Protein AF-A0A258M013-F1 (afdb_monomer_lite)

Secondary structure (DSSP, 8-state):
----TTS-S--------PPP-------PPPP-PPPHHHHHHHHHHHHHHHHHHHHH-TT-HHHHH-TTS--TTS-EEEEESS--TTHHHHHTTSTTEEEEEEEEPPPSSSSS-EEEEEEE-HHHHHHHHHHHHHHHTTPPPPTT-HHHHHHHHHEEEEEE--HHHHS-HHHHHHHHHHTTT--TT-EEEEEEEE---SSHHHHHHHHHHHHHHHHHTT-EEEEEEEEGGGTEEEEEEEEEHHHHHHHHTT-TTSGGG-TTEEEEEEPP-B-PPP-EEEEEPP----PPPPBS--SEEEEEEPP-TTSTTTTTTEEE--TT--GGGS-GGG--HHHHHHHHHHH--TTS--PPPSB-EEEEEEE-GGGPPPTTS-HHHHHHHHHIIIIISSS-SSTT--EEEE---BTT-B-SSS--HHHHHHHHHHHHHT-EEEEE--B----EEETT-SSHHHHHHS-HHHHHHHHHHHHHHTGGGSBPBTTTT-SSSEEEEEES-----HHHHTT-TT-B-S-TT---B-TTB-B---GGG--SSSEEEE-----EEEEE-SSSEEEEEPPPBTTBSEEEEE--BTTTBSSEEEEE-SHHHHHHHHHHHHHHHHHHHHHHHTHHHHTS-HHHHHHHHHHHHHTT----HHHHHHHHHHH---STT-HHHHHHHHHHHH-

Radius of gyration: 27.25 Å; chains: 1; bounding box: 70×63×84 Å

Sequence (671 aa):
MPSDPTKPLLRLRPGAPQPRVLGRQARPPRSEAYSSDVQESRFGPTFSRLAEVLARDPAGLELRADPAGLAPERLLVFEVRGSIAPFVKAINKVRGLELVDEEELPEDEDKSPVAYLLVPDVRALRHIESLWRNWRAGREMPDGFTPWRDVFACLRALRPWGPEDRVQPADGDTLSEEIFGKSDDDVIPLEIELIFRPQTASGVTSEAILSQAIEAEGGRVISRARLDDIAYHAVLARLPVRAVREITARSQASIAGLEPVMYIRPQSRVSLLDLVDNQPLETPSQGRDVGADPIVAVLDGVPMAGHPLLQRHLIIEDLFGLEANALVSQRLHGTAMTSLIVHGDRNRPEPALPRRVHCIPVLGSGDGFPPDRLIVDLIYQAVFQMRGNAEPSAPHVIIVNISLGNRRRQFHGQLSPWARLLDRLAYRFGILFIVSAGNVLDEFSMHAFSTSVQFEEANPTQRARGTINALAGVFGDRRLLSPAETVNGLTIGARNWDWVSTRDRHFAHSNVDPFPALDTANPSSALGPGFADSVKPDFLMPGGREHLRVVGSGDSITVTPGRPGRGMGLRVAAPPAGQGLENAEAFTNGTSAATAIASRTAHRIHDALEGEYGEDFLRLPNVSRAVLIKALLVHPARWPEDTAALVRELLGPTGRGQASRQKDNIRRFLG

Structure (mmCIF, N/CA/C/O backbone):
data_AF-A0A258M013-F1
#
_entry.id   AF-A0A258M013-F1
#
loop_
_atom_site.group_PDB
_atom_site.id
_atom_site.type_symbol
_atom_site.label_atom_id
_atom_site.label_alt_id
_atom_site.label_comp_id
_atom_site.label_asym_id
_atom_site.label_entity_id
_atom_site.label_seq_id
_atom_site.pdbx_PDB_ins_code
_atom_site.Cartn_x
_atom_site.Cartn_y
_atom_site.Cartn_z
_atom_site.occupancy
_atom_site.B_iso_or_equiv
_atom_site.auth_seq_id
_atom_site.auth_comp_id
_atom_site.auth_asym_id
_atom_site.auth_atom_id
_atom_site.pdbx_PDB_model_num
ATOM 1 N N . MET A 1 1 ? 36.083 -2.566 -11.179 1.00 33.12 1 MET A N 1
ATOM 2 C CA . MET A 1 1 ? 36.822 -3.848 -11.199 1.00 33.12 1 MET A CA 1
ATOM 3 C C . MET A 1 1 ? 36.123 -4.762 -12.196 1.00 33.12 1 MET A C 1
ATOM 5 O O . MET A 1 1 ? 34.923 -4.942 -12.029 1.00 33.12 1 MET A O 1
ATOM 9 N N . PRO A 1 2 ? 36.797 -5.276 -13.235 1.00 30.69 2 PRO A N 1
ATOM 10 C CA . PRO A 1 2 ? 36.212 -6.263 -14.141 1.00 30.69 2 PRO A CA 1
ATOM 11 C C . PRO A 1 2 ? 36.054 -7.596 -13.393 1.00 30.69 2 PRO A C 1
ATOM 13 O O . PRO A 1 2 ? 37.000 -8.051 -12.750 1.00 30.69 2 PRO A O 1
ATOM 16 N N . SER A 1 3 ? 34.862 -8.192 -13.422 1.00 39.16 3 SER A N 1
ATOM 17 C CA . SER A 1 3 ? 34.589 -9.494 -12.806 1.00 39.16 3 SER A CA 1
ATOM 18 C C . SER A 1 3 ? 35.223 -10.614 -13.632 1.00 39.16 3 SER A C 1
ATOM 20 O O . SER A 1 3 ? 34.943 -10.735 -14.822 1.00 39.16 3 SER A O 1
ATOM 22 N N . ASP A 1 4 ? 36.066 -11.425 -12.998 1.00 47.50 4 ASP A N 1
ATOM 23 C CA . ASP A 1 4 ? 36.633 -12.650 -13.566 1.00 47.50 4 ASP A CA 1
ATOM 24 C C . ASP A 1 4 ? 35.511 -13.695 -13.757 1.00 47.50 4 ASP A C 1
ATOM 26 O O . ASP A 1 4 ? 34.953 -14.150 -12.755 1.00 47.50 4 ASP A O 1
ATOM 30 N N . PRO A 1 5 ? 35.164 -14.074 -15.003 1.00 45.50 5 PRO A N 1
ATOM 31 C CA . PRO A 1 5 ? 34.028 -14.947 -15.310 1.00 45.50 5 PRO A CA 1
ATOM 32 C C . PRO A 1 5 ? 34.237 -16.409 -14.886 1.00 45.50 5 PRO A C 1
ATOM 34 O O . PRO A 1 5 ? 33.334 -17.219 -15.042 1.00 45.50 5 PRO A O 1
ATOM 37 N N . THR A 1 6 ? 35.410 -16.764 -14.351 1.00 44.12 6 THR A N 1
ATOM 38 C CA . THR A 1 6 ? 35.720 -18.126 -13.883 1.00 44.12 6 THR A CA 1
ATOM 39 C C . THR A 1 6 ? 35.520 -18.320 -12.377 1.00 44.12 6 THR A C 1
ATOM 41 O O . THR A 1 6 ? 35.833 -19.382 -11.835 1.00 44.12 6 THR A O 1
ATOM 44 N N . LYS A 1 7 ? 35.028 -17.297 -11.662 1.00 38.34 7 LYS A N 1
ATOM 45 C CA . LYS A 1 7 ? 34.833 -17.331 -10.205 1.00 38.34 7 LYS A CA 1
ATOM 46 C C . LYS A 1 7 ? 33.355 -17.151 -9.841 1.00 38.34 7 LYS A C 1
ATOM 48 O O . LYS A 1 7 ? 32.716 -16.262 -10.397 1.00 38.34 7 LYS A O 1
ATOM 53 N N . PRO A 1 8 ? 32.829 -17.916 -8.863 1.00 45.53 8 PRO A N 1
ATOM 54 C CA . PRO A 1 8 ? 31.445 -17.772 -8.422 1.00 45.53 8 PRO A CA 1
ATOM 55 C C . PRO A 1 8 ? 31.182 -16.350 -7.910 1.00 45.53 8 PRO A C 1
ATOM 57 O O . PRO A 1 8 ? 32.000 -15.786 -7.174 1.00 45.53 8 PRO A O 1
ATOM 60 N N . LEU A 1 9 ? 30.021 -15.799 -8.286 1.00 49.31 9 LEU A N 1
ATOM 61 C CA . LEU A 1 9 ? 29.561 -14.436 -7.968 1.00 49.31 9 LEU A CA 1
ATOM 62 C C . LEU A 1 9 ? 29.545 -14.128 -6.458 1.00 49.31 9 LEU A C 1
ATOM 64 O O . LEU A 1 9 ? 29.656 -12.969 -6.063 1.00 49.31 9 LEU A O 1
ATOM 68 N N . LEU A 1 10 ? 29.482 -15.159 -5.611 1.00 40.44 10 LEU A N 1
ATOM 69 C CA . LEU A 1 10 ? 29.675 -15.066 -4.168 1.00 40.44 10 LEU A CA 1
ATOM 70 C C . LEU A 1 10 ? 30.707 -16.100 -3.698 1.00 40.44 10 LEU A C 1
ATOM 72 O O . LEU A 1 10 ? 30.473 -17.306 -3.749 1.00 40.44 10 LEU A O 1
ATOM 76 N N . ARG A 1 11 ? 31.821 -15.640 -3.118 1.00 39.53 11 ARG A N 1
ATOM 77 C CA . ARG A 1 11 ? 32.616 -16.478 -2.208 1.00 39.53 11 ARG A CA 1
ATOM 78 C C . ARG A 1 11 ? 31.977 -16.433 -0.825 1.00 39.53 11 ARG A C 1
ATOM 80 O O . ARG A 1 11 ? 32.434 -15.694 0.043 1.00 39.53 11 ARG A O 1
ATOM 87 N N . LEU A 1 12 ? 30.957 -17.255 -0.596 1.00 39.62 12 LEU A N 1
ATOM 88 C CA . LEU A 1 12 ? 30.569 -17.616 0.766 1.00 39.62 12 LEU A CA 1
ATOM 89 C C . LEU A 1 12 ? 31.660 -18.538 1.323 1.00 39.62 12 LEU A C 1
ATOM 91 O O . LEU A 1 12 ? 31.536 -19.754 1.283 1.00 39.62 12 LEU A O 1
ATOM 95 N N . ARG A 1 13 ? 32.772 -17.976 1.813 1.00 41.69 13 ARG A N 1
ATOM 96 C CA . ARG A 1 13 ? 33.535 -18.667 2.857 1.00 41.69 13 ARG A CA 1
ATOM 97 C C . ARG A 1 13 ? 32.701 -18.469 4.116 1.00 41.69 13 ARG A C 1
ATOM 99 O O . ARG A 1 13 ? 32.661 -17.330 4.585 1.00 41.69 13 ARG A O 1
ATOM 106 N N . PRO A 1 14 ? 31.995 -19.489 4.633 1.00 42.41 14 PRO A N 1
ATOM 107 C CA . PRO A 1 14 ? 31.310 -19.335 5.901 1.00 42.41 14 PRO A CA 1
ATOM 108 C C . PRO A 1 14 ? 32.404 -19.013 6.915 1.00 42.41 14 PRO A C 1
ATOM 110 O O . PRO A 1 14 ? 33.284 -19.835 7.173 1.00 42.41 14 PRO A O 1
ATOM 113 N N . GLY A 1 15 ? 32.423 -17.781 7.424 1.00 48.88 15 GLY A N 1
ATOM 114 C CA . GLY A 1 15 ? 33.203 -17.494 8.617 1.00 48.88 15 GLY A CA 1
ATOM 115 C C . GLY A 1 15 ? 32.719 -18.434 9.717 1.00 48.88 15 GLY A C 1
ATOM 116 O O . GLY A 1 15 ? 31.538 -18.791 9.741 1.00 48.88 15 GLY A O 1
ATOM 117 N N . ALA A 1 16 ? 33.615 -18.852 10.613 1.00 47.22 16 ALA A N 1
ATOM 118 C CA . ALA A 1 16 ? 33.188 -19.545 11.822 1.00 47.22 16 ALA A CA 1
ATOM 119 C C . ALA A 1 16 ? 32.037 -18.740 12.458 1.00 47.22 16 ALA A C 1
ATOM 121 O O . ALA A 1 16 ? 32.150 -17.509 12.504 1.00 47.22 16 ALA A O 1
ATOM 122 N N . PRO A 1 17 ? 30.931 -19.384 12.873 1.00 48.16 17 PRO A N 1
ATOM 123 C CA . PRO A 1 17 ? 29.766 -18.690 13.403 1.00 48.16 17 PRO A CA 1
ATOM 124 C C . PRO A 1 17 ? 30.210 -17.782 14.547 1.00 48.16 17 PRO A C 1
ATOM 126 O O . PRO A 1 17 ? 30.558 -18.245 15.632 1.00 48.16 17 PRO A O 1
ATOM 129 N N . GLN A 1 18 ? 30.256 -16.477 14.284 1.00 48.66 18 GLN A N 1
ATOM 130 C CA . GLN A 1 18 ? 30.502 -15.508 15.334 1.00 48.66 18 GLN A CA 1
ATOM 131 C C . GLN A 1 18 ? 29.210 -15.391 16.141 1.00 48.66 18 GLN A C 1
ATOM 133 O O . GLN A 1 18 ? 28.131 -15.301 15.542 1.00 48.66 18 GLN A O 1
ATOM 138 N N . PRO A 1 19 ? 29.276 -15.400 17.482 1.00 47.84 19 PRO A N 1
ATOM 139 C CA . PRO A 1 19 ? 28.107 -15.103 18.289 1.00 47.84 19 PRO A CA 1
ATOM 140 C C . PRO A 1 19 ? 27.569 -13.743 17.846 1.00 47.84 19 PRO A C 1
ATOM 142 O O . PRO A 1 19 ? 28.292 -12.745 17.847 1.00 47.84 19 PRO A O 1
ATOM 145 N N . ARG A 1 20 ? 26.306 -13.722 17.403 1.00 38.31 20 ARG A N 1
ATOM 146 C CA . ARG A 1 20 ? 25.616 -12.493 17.009 1.00 38.31 20 ARG A CA 1
ATOM 147 C C . ARG A 1 20 ? 25.792 -11.498 18.150 1.00 38.31 20 ARG A C 1
ATOM 149 O O . ARG A 1 20 ? 25.442 -11.821 19.285 1.00 38.31 20 ARG A O 1
ATOM 156 N N . VAL A 1 21 ? 26.338 -10.315 17.862 1.00 46.81 21 VAL A N 1
ATOM 157 C CA . VAL A 1 21 ? 26.389 -9.234 18.850 1.00 46.81 21 VAL A CA 1
ATOM 158 C C . VAL A 1 21 ? 24.943 -8.952 19.239 1.00 46.81 21 VAL A C 1
ATOM 160 O O . VAL A 1 21 ? 24.174 -8.398 18.453 1.00 46.81 21 VAL A O 1
ATOM 163 N N . LEU A 1 22 ? 24.548 -9.420 20.422 1.00 42.31 22 LEU A N 1
ATOM 164 C CA . LEU A 1 22 ? 23.251 -9.121 20.999 1.00 42.31 22 LEU A CA 1
ATOM 165 C C . LEU A 1 22 ? 23.231 -7.613 21.219 1.00 42.31 22 LEU A C 1
ATOM 167 O O . LEU A 1 22 ? 23.924 -7.092 22.094 1.00 42.31 22 LEU A O 1
ATOM 171 N N . GLY A 1 23 ? 22.474 -6.903 20.383 1.00 40.16 23 GLY A N 1
ATOM 172 C CA . GLY A 1 23 ? 22.170 -5.506 20.641 1.00 40.16 23 GLY A CA 1
ATOM 173 C C . GLY A 1 23 ? 21.600 -5.392 22.052 1.00 40.16 23 GLY A C 1
ATOM 174 O O . GLY A 1 23 ? 20.774 -6.211 22.464 1.00 40.16 23 GLY A O 1
ATOM 175 N N . ARG A 1 24 ? 22.047 -4.398 22.823 1.00 38.25 24 ARG A N 1
ATOM 176 C CA . ARG A 1 24 ? 21.349 -4.049 24.062 1.00 38.25 24 ARG A CA 1
ATOM 177 C C . ARG A 1 24 ? 19.930 -3.654 23.669 1.00 38.25 24 ARG A C 1
ATOM 179 O O . ARG A 1 24 ? 19.768 -2.687 22.930 1.00 38.25 24 ARG A O 1
ATOM 186 N N . GLN A 1 25 ? 18.925 -4.380 24.162 1.00 44.06 25 GLN A N 1
ATOM 187 C CA . GLN A 1 25 ? 17.551 -3.890 24.127 1.00 44.06 25 GLN A CA 1
ATOM 188 C C . GLN A 1 25 ? 17.554 -2.503 24.768 1.00 44.06 25 GLN A C 1
ATOM 190 O O . GLN A 1 25 ? 17.888 -2.364 25.949 1.00 44.06 25 GLN A O 1
ATOM 195 N N . ALA A 1 26 ? 17.226 -1.479 23.981 1.00 43.06 26 ALA A N 1
ATOM 196 C CA . ALA A 1 26 ? 16.855 -0.199 24.544 1.00 43.06 26 ALA A CA 1
ATOM 197 C C . ALA A 1 26 ? 15.682 -0.482 25.486 1.00 43.06 26 ALA A C 1
ATOM 199 O O . ALA A 1 26 ? 14.669 -1.035 25.065 1.00 43.06 26 ALA A O 1
ATOM 200 N N . ARG A 1 27 ? 15.849 -0.202 26.780 1.00 44.31 27 ARG A N 1
ATOM 201 C CA . ARG A 1 27 ? 14.711 -0.169 27.693 1.00 44.31 27 ARG A CA 1
ATOM 202 C C . ARG A 1 27 ? 14.055 1.182 27.445 1.00 44.31 27 ARG A C 1
ATOM 204 O O . ARG A 1 27 ? 14.679 2.177 27.827 1.00 44.31 27 ARG A O 1
ATOM 211 N N . PRO A 1 28 ? 12.890 1.254 26.777 1.00 52.06 28 PRO A N 1
ATOM 212 C CA . PRO A 1 28 ? 12.174 2.515 26.711 1.00 52.06 28 PRO A CA 1
ATOM 213 C C . PRO A 1 28 ? 11.979 3.027 28.149 1.00 52.06 28 PRO A C 1
ATOM 215 O O . PRO A 1 28 ? 11.827 2.212 29.073 1.00 52.06 28 PRO A O 1
ATOM 218 N N . PRO A 1 29 ? 12.077 4.346 28.381 1.00 53.56 29 PRO A N 1
ATOM 219 C CA . PRO A 1 29 ? 11.746 4.904 29.684 1.00 53.56 29 PRO A CA 1
ATOM 220 C C . PRO A 1 29 ? 10.339 4.433 30.061 1.00 53.56 29 PRO A C 1
ATOM 222 O O . PRO A 1 29 ? 9.441 4.445 29.223 1.00 53.56 29 PRO A O 1
ATOM 225 N N . ARG A 1 30 ? 10.161 3.963 31.302 1.00 57.50 30 ARG A N 1
ATOM 226 C CA . ARG A 1 30 ? 8.830 3.587 31.788 1.00 57.50 30 ARG A CA 1
ATOM 227 C C . ARG A 1 30 ? 7.934 4.816 31.716 1.00 57.50 30 ARG A C 1
ATOM 229 O O . ARG A 1 30 ? 8.330 5.875 32.201 1.00 57.50 30 ARG A O 1
ATOM 236 N N . SER A 1 31 ? 6.761 4.650 31.124 1.00 67.12 31 SER A N 1
ATOM 237 C CA . SER A 1 31 ? 5.725 5.671 31.112 1.00 67.12 31 SER A CA 1
ATOM 238 C C . SER A 1 31 ? 5.377 6.102 32.531 1.00 67.12 31 SER A C 1
ATOM 240 O O . SER A 1 31 ? 5.441 5.307 33.473 1.00 67.12 31 SER A O 1
ATOM 242 N N . GLU A 1 32 ? 5.023 7.372 32.686 1.00 76.44 32 GLU A N 1
ATOM 243 C CA . GLU A 1 32 ? 4.675 7.935 33.983 1.00 76.44 32 GLU A CA 1
ATOM 244 C C . GLU A 1 32 ? 3.298 7.423 34.424 1.00 76.44 32 GLU A C 1
ATOM 246 O O . GLU A 1 32 ? 2.282 7.654 33.763 1.00 76.44 32 GLU A O 1
ATOM 251 N N . ALA A 1 33 ? 3.285 6.671 35.524 1.00 83.31 33 ALA A N 1
ATOM 252 C CA . ALA A 1 33 ? 2.074 6.109 36.102 1.00 83.31 33 ALA A CA 1
ATOM 253 C C . ALA A 1 33 ? 1.214 7.200 36.753 1.00 83.31 33 ALA A C 1
ATOM 255 O O . ALA A 1 33 ? 1.725 8.100 37.419 1.00 83.31 33 ALA A O 1
ATOM 256 N N . TYR A 1 34 ? -0.102 7.074 36.621 1.00 86.56 34 TYR A N 1
ATOM 257 C CA . TYR A 1 34 ? -1.049 7.830 37.430 1.00 86.56 34 TYR A CA 1
ATOM 258 C C . TYR A 1 34 ? -1.052 7.312 38.876 1.00 86.56 34 TYR A C 1
ATOM 260 O O . TYR A 1 34 ? -0.754 6.142 39.135 1.00 86.56 34 TYR A O 1
ATOM 268 N N . SER A 1 35 ? -1.427 8.165 39.834 1.00 87.25 35 SER A N 1
ATOM 269 C CA . SER A 1 35 ? -1.655 7.708 41.207 1.00 87.25 35 SER A CA 1
ATOM 270 C C . SER A 1 35 ? -2.882 6.794 41.286 1.00 87.25 35 SER A C 1
ATOM 272 O O . SER A 1 35 ? -3.823 6.915 40.495 1.00 87.25 35 SER A O 1
ATOM 274 N N . SER A 1 36 ? -2.892 5.891 42.270 1.00 86.44 36 SER A N 1
ATOM 275 C CA . SER A 1 36 ? -4.023 4.988 42.519 1.00 86.44 36 SER A CA 1
ATOM 276 C C . SER A 1 36 ? -5.334 5.740 42.742 1.00 86.44 36 SER A C 1
ATOM 278 O O . SER A 1 36 ? -6.367 5.317 42.236 1.00 86.44 36 SER A O 1
ATOM 280 N N . ASP A 1 37 ? -5.289 6.879 43.436 1.00 88.25 37 ASP A N 1
ATOM 281 C CA . ASP A 1 37 ? -6.481 7.672 43.761 1.00 88.25 37 ASP A CA 1
ATOM 282 C C . ASP A 1 37 ? -7.091 8.324 42.512 1.00 88.25 37 ASP A C 1
ATOM 284 O O . ASP A 1 37 ? -8.311 8.350 42.348 1.00 88.25 37 ASP A O 1
ATOM 288 N N . VAL A 1 38 ? -6.245 8.797 41.586 1.00 89.62 38 VAL A N 1
ATOM 289 C CA . VAL A 1 38 ? -6.694 9.339 40.293 1.00 89.62 38 VAL A CA 1
ATOM 290 C C . VAL A 1 38 ? -7.356 8.245 39.460 1.00 89.62 38 VAL A C 1
ATOM 292 O O . VAL A 1 38 ? -8.408 8.471 38.865 1.00 89.62 38 VAL A O 1
ATOM 295 N N . GLN A 1 39 ? -6.761 7.054 39.433 1.00 92.00 39 GLN A N 1
ATOM 296 C CA . GLN A 1 39 ? -7.299 5.908 38.703 1.00 92.00 39 GLN A CA 1
ATOM 297 C C . GLN A 1 39 ? -8.621 5.409 39.302 1.00 92.00 39 GLN A C 1
ATOM 299 O O . GLN A 1 39 ? -9.559 5.152 38.550 1.00 92.00 39 GLN A O 1
ATOM 304 N N . GLU A 1 40 ? -8.749 5.342 40.631 1.00 90.75 40 GLU A N 1
ATOM 305 C CA . GLU A 1 40 ? -10.010 4.970 41.289 1.00 90.75 40 GLU A CA 1
ATOM 306 C C . GLU A 1 40 ? -11.110 5.993 41.003 1.00 90.75 40 GLU A C 1
ATOM 308 O O . GLU A 1 40 ? -12.227 5.614 40.652 1.00 90.75 40 GLU A O 1
ATOM 313 N N . SER A 1 41 ? -10.794 7.289 41.066 1.00 91.25 41 SER A N 1
ATOM 314 C CA . SER A 1 41 ? -11.758 8.334 40.716 1.00 91.25 41 SER A CA 1
ATOM 315 C C . SER A 1 41 ? -12.226 8.244 39.259 1.00 91.25 41 SER A C 1
ATOM 317 O O . SER A 1 41 ? -13.359 8.629 38.975 1.00 91.25 41 SER A O 1
ATOM 319 N N . ARG A 1 42 ? -11.373 7.777 38.337 1.00 92.12 42 ARG A N 1
ATOM 320 C CA . ARG A 1 42 ? -11.687 7.678 36.902 1.00 92.12 42 ARG A CA 1
ATOM 321 C C . ARG A 1 42 ? -12.425 6.392 36.536 1.00 92.12 42 ARG A C 1
ATOM 323 O O . ARG A 1 42 ? -13.437 6.453 35.847 1.00 92.12 42 ARG A O 1
ATOM 330 N N . PHE A 1 43 ? -11.930 5.237 36.977 1.00 93.94 43 PHE A N 1
ATOM 331 C CA . PHE A 1 43 ? -12.399 3.925 36.511 1.00 93.94 43 PHE A CA 1
ATOM 332 C C . PHE A 1 43 ? -13.097 3.095 37.589 1.00 93.94 43 PHE A C 1
ATOM 334 O O . PHE A 1 43 ? -13.774 2.117 37.262 1.00 93.94 43 PHE A O 1
ATOM 341 N N . GLY A 1 44 ? -13.007 3.497 38.860 1.00 91.56 44 GLY A N 1
ATOM 342 C CA . GLY A 1 44 ? -13.720 2.866 39.970 1.00 91.56 44 GLY A CA 1
ATOM 343 C C . GLY A 1 44 ? -15.230 2.739 39.727 1.00 91.56 44 GLY A C 1
ATOM 344 O O . GLY A 1 44 ? -15.755 1.635 39.905 1.00 91.56 44 GLY A O 1
ATOM 345 N N . PRO A 1 45 ? -15.941 3.786 39.249 1.00 92.94 45 PRO A N 1
ATOM 346 C CA . PRO A 1 45 ? -17.363 3.684 38.910 1.00 92.94 45 PRO A CA 1
ATOM 347 C C . PRO A 1 45 ? -17.649 2.632 37.830 1.00 92.94 45 PRO A C 1
ATOM 349 O O . PRO A 1 45 ? -18.583 1.842 37.966 1.00 92.94 45 PRO A O 1
ATOM 352 N N . THR A 1 46 ? -16.814 2.571 36.790 1.00 91.25 46 THR A N 1
ATOM 353 C CA . THR A 1 46 ? -16.951 1.621 35.677 1.00 91.25 46 THR A CA 1
ATOM 354 C C . THR A 1 46 ? -16.806 0.178 36.152 1.00 91.25 46 THR A C 1
ATOM 356 O O . THR A 1 46 ? -17.670 -0.655 35.873 1.00 91.25 46 THR A O 1
ATOM 359 N N . PHE A 1 47 ? -15.753 -0.122 36.917 1.00 93.06 47 PHE A N 1
ATOM 360 C CA . PHE A 1 47 ? -15.532 -1.467 37.453 1.00 93.06 47 PHE A CA 1
ATOM 361 C C . PHE A 1 47 ? -16.548 -1.851 38.532 1.00 93.06 47 PHE A C 1
ATOM 363 O O . PHE A 1 47 ? -16.957 -3.008 38.587 1.00 93.06 47 PHE A O 1
ATOM 370 N N . SER A 1 48 ? -17.009 -0.897 39.345 1.00 91.75 48 SER A N 1
ATOM 371 C CA . SER A 1 48 ? -18.061 -1.149 40.340 1.00 91.75 48 SER A CA 1
ATOM 372 C C . SER A 1 48 ? -19.375 -1.515 39.657 1.00 91.75 48 SER A C 1
ATOM 374 O O . SER A 1 48 ? -19.975 -2.535 39.990 1.00 91.75 48 SER A O 1
ATOM 376 N N . ARG A 1 49 ? -19.773 -0.765 38.621 1.00 89.81 49 ARG A N 1
ATOM 377 C CA . ARG A 1 49 ? -20.952 -1.093 37.812 1.00 89.81 49 ARG A CA 1
ATOM 378 C C . ARG A 1 49 ? -20.819 -2.462 37.147 1.00 89.81 49 ARG A C 1
ATOM 380 O O . ARG A 1 49 ? -21.761 -3.249 37.191 1.00 89.81 49 ARG A O 1
ATOM 387 N N . LEU A 1 50 ? -19.653 -2.763 36.570 1.00 90.81 50 LEU A N 1
ATOM 388 C CA . LEU A 1 50 ? -19.367 -4.073 35.986 1.00 90.81 50 LEU A CA 1
ATOM 389 C C . LEU A 1 50 ? -19.550 -5.197 37.020 1.00 90.81 50 LEU A C 1
ATOM 391 O O . LEU A 1 50 ? -20.241 -6.177 36.742 1.00 90.81 50 LEU A O 1
ATOM 395 N N . ALA A 1 51 ? -18.987 -5.039 38.221 1.00 91.12 51 ALA A N 1
ATOM 396 C CA . ALA A 1 51 ? -19.106 -6.008 39.308 1.00 91.12 51 ALA A CA 1
ATOM 397 C C . ALA A 1 51 ? -20.564 -6.204 39.754 1.00 91.12 51 ALA A C 1
ATOM 399 O O . ALA A 1 51 ? -21.027 -7.338 39.884 1.00 91.12 51 ALA A O 1
ATOM 400 N N . GLU A 1 52 ? -21.306 -5.112 39.951 1.00 90.75 52 GLU A N 1
ATOM 401 C CA . GLU A 1 52 ? -22.703 -5.165 40.381 1.00 90.75 52 GLU A CA 1
ATOM 402 C C . GLU A 1 52 ? -23.616 -5.832 39.348 1.00 90.75 52 GLU A C 1
ATOM 404 O O . GLU A 1 52 ? -24.524 -6.581 39.716 1.00 90.75 52 GLU A O 1
ATOM 409 N N . VAL A 1 53 ? -23.423 -5.550 38.056 1.00 88.38 53 VAL A N 1
ATOM 410 C CA . VAL A 1 53 ? -24.232 -6.170 36.999 1.00 88.38 53 VAL A CA 1
ATOM 411 C C . VAL A 1 53 ? -23.865 -7.643 36.853 1.00 88.38 53 VAL A C 1
ATOM 413 O O . VAL A 1 53 ? -24.758 -8.476 36.864 1.00 88.38 53 VAL A O 1
ATOM 416 N N . LEU A 1 54 ? -22.579 -8.011 36.836 1.00 89.44 54 LEU A N 1
ATOM 417 C CA . LEU A 1 54 ? -22.156 -9.418 36.726 1.00 89.44 54 LEU A CA 1
ATOM 418 C C . LEU A 1 54 ? -22.552 -10.292 37.926 1.00 89.44 54 LEU A C 1
ATOM 420 O O . LEU A 1 54 ? -22.575 -11.525 37.800 1.00 89.44 54 LEU A O 1
ATOM 424 N N . ALA A 1 55 ? -22.811 -9.672 39.082 1.00 89.31 55 ALA A N 1
ATOM 425 C CA . ALA A 1 55 ? -23.357 -10.327 40.265 1.00 89.31 55 ALA A CA 1
ATOM 426 C C . ALA A 1 55 ? -24.870 -10.583 40.152 1.00 89.31 55 ALA A C 1
ATOM 428 O O . ALA A 1 55 ? -25.342 -11.612 40.632 1.00 89.31 55 ALA A O 1
ATOM 429 N N . ARG A 1 56 ? -25.618 -9.668 39.518 1.00 89.69 56 ARG A N 1
ATOM 430 C CA . ARG A 1 56 ? -27.078 -9.759 39.315 1.00 89.69 56 ARG A CA 1
ATOM 431 C C . ARG A 1 56 ? -27.454 -10.592 38.091 1.00 89.69 56 ARG A C 1
ATOM 433 O O . ARG A 1 56 ? -28.338 -11.437 38.177 1.00 89.69 56 ARG A O 1
ATOM 440 N N . ASP A 1 57 ? -26.743 -10.384 36.990 1.00 85.81 57 ASP A N 1
ATOM 441 C CA . ASP A 1 57 ? -26.895 -11.062 35.709 1.00 85.81 57 ASP A CA 1
ATOM 442 C C . ASP A 1 57 ? -25.577 -11.756 35.320 1.00 85.81 57 ASP A C 1
ATOM 444 O O . ASP A 1 57 ? -24.704 -11.180 34.658 1.00 85.81 57 ASP A O 1
ATOM 448 N N . PRO A 1 58 ? -25.417 -13.033 35.711 1.00 83.25 58 PRO A N 1
ATOM 449 C CA . PRO A 1 58 ? -24.240 -13.817 35.379 1.00 83.25 58 PRO A CA 1
ATOM 450 C C . PRO A 1 58 ? -23.979 -14.030 33.890 1.00 83.25 58 PRO A C 1
ATOM 452 O O . PRO A 1 58 ? -22.872 -14.453 33.559 1.00 83.25 58 PRO A O 1
ATOM 455 N N . ALA A 1 59 ? -24.973 -13.810 33.024 1.00 79.31 59 ALA A N 1
ATOM 456 C CA . ALA A 1 59 ? -24.841 -13.940 31.577 1.00 79.31 59 ALA A CA 1
ATOM 457 C C . ALA A 1 59 ? -24.416 -12.620 30.907 1.00 79.31 59 ALA A C 1
ATOM 459 O O . ALA A 1 59 ? -24.004 -12.635 29.748 1.00 79.31 59 ALA A O 1
ATOM 460 N N . GLY A 1 60 ? -24.468 -11.494 31.628 1.00 79.31 60 GLY A N 1
ATOM 461 C CA . GLY A 1 60 ? -24.066 -10.180 31.126 1.00 79.31 60 GLY A CA 1
ATOM 462 C C . GLY A 1 60 ? -24.965 -9.635 30.011 1.00 79.31 60 GLY A C 1
ATOM 463 O O . GLY A 1 60 ? -24.507 -8.819 29.213 1.00 79.31 60 GLY A O 1
ATOM 464 N N . LEU A 1 61 ? -26.222 -10.076 29.931 1.00 79.50 61 LEU A N 1
ATOM 465 C CA . LEU A 1 61 ? -27.221 -9.588 28.977 1.00 79.50 61 LEU A CA 1
ATOM 466 C C . LEU A 1 61 ? -27.546 -8.109 29.215 1.00 79.50 61 LEU A C 1
ATOM 468 O O . LEU A 1 61 ? -27.611 -7.341 28.257 1.00 79.50 61 LEU A O 1
ATOM 472 N N . GLU A 1 62 ? -27.665 -7.684 30.475 1.00 82.19 62 GLU A N 1
ATOM 473 C CA . GLU A 1 62 ? -27.864 -6.270 30.825 1.00 82.19 62 GLU A CA 1
ATOM 474 C C . GLU A 1 62 ? -26.697 -5.390 30.350 1.00 82.19 62 GLU A C 1
ATOM 476 O O . GLU A 1 62 ? -26.910 -4.276 29.873 1.00 82.19 62 GLU A O 1
ATOM 481 N N . LEU A 1 63 ? -25.460 -5.901 30.406 1.00 82.44 63 LEU A N 1
ATOM 482 C CA . LEU A 1 63 ? -24.286 -5.185 29.892 1.00 82.44 63 LEU A CA 1
ATOM 483 C C . LEU A 1 63 ? -24.345 -5.027 28.371 1.00 82.44 63 LEU A C 1
ATOM 485 O O . LEU A 1 63 ? -23.951 -3.986 27.852 1.00 82.44 63 LEU A O 1
ATOM 489 N N . ARG A 1 64 ? -24.853 -6.034 27.647 1.00 79.69 64 ARG A N 1
ATOM 490 C CA . ARG A 1 64 ? -25.021 -5.956 26.186 1.00 79.69 64 ARG A CA 1
ATOM 491 C C . ARG A 1 64 ? -26.060 -4.909 25.786 1.00 79.69 64 ARG A C 1
ATOM 493 O O . ARG A 1 64 ? -25.883 -4.275 24.749 1.00 79.69 64 ARG A O 1
ATOM 500 N N . ALA A 1 65 ? -27.097 -4.717 26.602 1.00 79.94 65 ALA A N 1
ATOM 501 C CA . ALA A 1 65 ? -28.149 -3.735 26.354 1.00 79.94 65 ALA A CA 1
ATOM 502 C C . ALA A 1 65 ? -27.684 -2.277 26.523 1.00 79.94 65 ALA A C 1
ATOM 504 O O . ALA A 1 65 ? -28.265 -1.395 25.899 1.00 79.94 65 ALA A O 1
ATOM 505 N N . ASP A 1 66 ? -26.642 -2.014 27.321 1.00 80.31 66 ASP A N 1
ATOM 506 C CA . ASP A 1 66 ? -26.025 -0.686 27.437 1.00 80.31 66 ASP A CA 1
ATOM 507 C C . ASP A 1 66 ? -24.959 -0.493 26.342 1.00 80.31 66 ASP A C 1
ATOM 509 O O . ASP A 1 66 ? -23.923 -1.154 26.410 1.00 80.31 66 ASP A O 1
ATOM 513 N N . PRO A 1 67 ? -25.132 0.408 25.355 1.00 74.44 67 PRO A N 1
ATOM 514 C CA . PRO A 1 67 ? -24.147 0.634 24.291 1.00 74.44 67 PRO A CA 1
ATOM 515 C C . PRO A 1 67 ? -22.810 1.215 24.779 1.00 74.44 67 PRO A C 1
ATOM 517 O O . PRO A 1 67 ? -21.782 0.981 24.147 1.00 74.44 67 PRO A O 1
ATOM 520 N N . ALA A 1 68 ? -22.806 1.939 25.903 1.00 77.12 68 ALA A N 1
ATOM 521 C CA . ALA A 1 68 ? -21.613 2.570 26.473 1.00 77.12 68 ALA A CA 1
ATOM 522 C C . ALA A 1 68 ? -20.891 1.673 27.498 1.00 77.12 68 ALA A C 1
ATOM 524 O O . ALA A 1 68 ? -19.781 1.983 27.935 1.00 77.12 68 ALA A O 1
ATOM 525 N N . GLY A 1 69 ? -21.514 0.560 27.897 1.00 80.44 69 GLY A N 1
ATOM 526 C CA . GLY A 1 69 ? -20.997 -0.351 28.914 1.00 80.44 69 GLY A CA 1
ATOM 527 C C . GLY A 1 69 ? -19.870 -1.274 28.434 1.00 80.44 69 GLY A C 1
ATOM 528 O O . GLY A 1 69 ? -19.735 -1.581 27.246 1.00 80.44 69 GLY A O 1
ATOM 529 N N . LEU A 1 70 ? -19.090 -1.783 29.394 1.00 85.88 70 LEU A N 1
ATOM 530 C CA . LEU A 1 70 ? -18.175 -2.907 29.174 1.00 85.88 70 LEU A CA 1
ATOM 531 C C . LEU A 1 70 ? -19.000 -4.193 29.081 1.00 85.88 70 LEU A C 1
ATOM 533 O O . LEU A 1 70 ? -19.527 -4.665 30.088 1.00 85.88 70 LEU A O 1
ATOM 537 N N . ALA A 1 71 ? -19.131 -4.736 27.875 1.00 84.25 71 ALA A N 1
ATOM 538 C CA . ALA A 1 71 ? -20.018 -5.857 27.588 1.00 84.25 71 ALA A CA 1
ATOM 539 C C . ALA A 1 71 ? -19.250 -7.056 27.021 1.00 84.25 71 ALA A C 1
ATOM 541 O O . ALA A 1 71 ? -18.233 -6.864 26.349 1.00 84.25 71 ALA A O 1
ATOM 542 N N . PRO A 1 72 ? -19.717 -8.291 27.275 1.00 81.06 72 PRO A N 1
ATOM 543 C CA . PRO A 1 72 ? -19.131 -9.465 26.650 1.00 81.06 72 PRO A CA 1
ATOM 544 C C . PRO A 1 72 ? -19.312 -9.401 25.131 1.00 81.06 72 PRO A C 1
ATOM 546 O O . PRO A 1 72 ? -20.301 -8.862 24.637 1.00 81.06 72 PRO A O 1
ATOM 549 N N . GLU A 1 73 ? -18.350 -9.969 24.413 1.00 81.25 73 GLU A N 1
ATOM 550 C CA . GLU A 1 73 ? -18.225 -10.003 22.954 1.00 81.25 73 GLU A CA 1
ATOM 551 C C . GLU A 1 73 ? -17.988 -8.630 22.303 1.00 81.25 73 GLU A C 1
ATOM 553 O O . GLU A 1 73 ? -17.602 -8.595 21.139 1.00 81.25 73 GLU A O 1
ATOM 558 N N . ARG A 1 74 ? -18.093 -7.516 23.035 1.00 87.50 74 ARG A N 1
ATOM 559 C CA . ARG A 1 74 ? -17.857 -6.165 22.512 1.00 87.50 74 ARG A CA 1
ATOM 560 C C . ARG A 1 74 ? -16.367 -5.832 22.446 1.00 87.50 74 ARG A C 1
ATOM 562 O O . ARG A 1 74 ? -15.620 -6.149 23.366 1.00 87.50 74 ARG A O 1
ATOM 569 N N . LEU A 1 75 ? -15.948 -5.130 21.395 1.00 89.88 75 LEU A N 1
ATOM 570 C CA . LEU A 1 75 ? -14.589 -4.597 21.297 1.00 89.88 75 LEU A CA 1
ATOM 571 C C . LEU A 1 75 ? -14.383 -3.447 22.291 1.00 89.88 75 LEU A C 1
ATOM 573 O O . LEU A 1 75 ? -15.114 -2.454 22.269 1.00 89.88 75 LEU A O 1
ATOM 577 N N . LEU A 1 76 ? -13.395 -3.597 23.167 1.00 91.38 76 LEU A N 1
ATOM 578 C CA . LEU A 1 76 ? -13.008 -2.638 24.196 1.00 91.38 76 LEU A CA 1
ATOM 579 C C . LEU A 1 76 ? -11.647 -2.031 23.875 1.00 91.38 76 LEU A C 1
ATOM 581 O O . LEU A 1 76 ? -10.729 -2.737 23.464 1.00 91.38 76 LEU A O 1
ATOM 585 N N . VAL A 1 77 ? -11.509 -0.741 24.150 1.00 91.75 77 VAL A N 1
ATOM 586 C CA . VAL A 1 77 ? -10.278 0.029 23.982 1.00 91.75 77 VAL A CA 1
ATOM 587 C C . VAL A 1 77 ? -9.635 0.234 25.339 1.00 91.75 77 VAL A C 1
ATOM 589 O O . VAL A 1 77 ? -10.227 0.867 26.214 1.00 91.75 77 VAL A O 1
ATOM 592 N N . PHE A 1 78 ? -8.426 -0.294 25.507 1.00 92.06 78 PHE A N 1
ATOM 593 C CA . PHE A 1 78 ? -7.552 0.008 26.636 1.00 92.06 78 PHE A CA 1
ATOM 594 C C . PHE A 1 78 ? -6.455 0.950 26.159 1.00 92.06 78 PHE A C 1
ATOM 596 O O . PHE A 1 78 ? -5.452 0.513 25.599 1.00 92.06 78 PHE A O 1
ATOM 603 N N . GLU A 1 79 ? -6.655 2.242 26.380 1.00 90.69 79 GLU A N 1
ATOM 604 C CA . GLU A 1 79 ? -5.690 3.271 26.012 1.00 90.69 79 GLU A CA 1
ATOM 605 C C . GLU A 1 79 ? -4.713 3.486 27.162 1.00 90.69 79 GLU A C 1
ATOM 607 O O . GLU A 1 79 ? -5.129 3.810 28.276 1.00 90.69 79 GLU A O 1
ATOM 612 N N . VAL A 1 80 ? -3.417 3.311 26.919 1.00 87.56 80 VAL A N 1
ATOM 613 C CA . VAL A 1 80 ? -2.372 3.437 27.936 1.00 87.56 80 VAL A CA 1
ATOM 614 C C . VAL A 1 80 ? -1.293 4.429 27.526 1.00 87.56 80 VAL A C 1
ATOM 616 O O . VAL A 1 80 ? -0.989 4.623 26.348 1.00 87.56 80 VAL A O 1
ATOM 619 N N . ARG A 1 81 ? -0.663 5.040 28.530 1.00 85.56 81 ARG A N 1
ATOM 620 C CA . ARG A 1 81 ? 0.558 5.828 28.348 1.00 85.56 81 ARG A CA 1
ATOM 621 C C . ARG A 1 81 ? 1.719 4.898 27.999 1.00 85.56 81 ARG A C 1
ATOM 623 O O . ARG A 1 81 ? 2.205 4.191 28.881 1.00 85.56 81 ARG A O 1
ATOM 630 N N . GLY A 1 82 ? 2.193 4.937 26.755 1.00 73.38 82 GLY A N 1
ATOM 631 C CA . GLY A 1 82 ? 3.314 4.132 26.259 1.00 73.38 82 GLY A CA 1
ATOM 632 C C . GLY A 1 82 ? 3.023 2.632 26.137 1.00 73.38 82 GLY A C 1
ATOM 633 O O . GLY A 1 82 ? 2.206 2.073 26.865 1.00 73.38 82 GLY A O 1
ATOM 634 N N . SER A 1 83 ? 3.745 1.951 25.243 1.00 69.19 83 SER A N 1
ATOM 635 C CA . SER A 1 83 ? 3.597 0.499 25.072 1.00 69.19 83 SER A CA 1
ATOM 636 C C . SER A 1 83 ? 4.012 -0.265 26.334 1.00 69.19 83 SER A C 1
ATOM 638 O O . SER A 1 83 ? 5.094 -0.058 26.904 1.00 69.19 83 SER A O 1
ATOM 640 N N . ILE A 1 84 ? 3.194 -1.243 26.716 1.00 71.56 84 ILE A N 1
ATOM 641 C CA . ILE A 1 84 ? 3.478 -2.150 27.824 1.00 71.56 84 ILE A CA 1
ATOM 642 C C . ILE A 1 84 ? 3.941 -3.473 27.214 1.00 71.56 84 ILE A C 1
ATOM 644 O O . ILE A 1 84 ? 3.172 -4.413 27.049 1.00 71.56 84 ILE A O 1
ATOM 648 N N . ALA A 1 85 ? 5.237 -3.567 26.906 1.00 61.03 85 ALA A N 1
ATOM 649 C CA . ALA A 1 85 ? 5.838 -4.705 26.196 1.00 61.03 85 ALA A CA 1
ATOM 650 C C . ALA A 1 85 ? 5.459 -6.127 26.705 1.00 61.03 85 ALA A C 1
ATOM 652 O O . ALA A 1 85 ? 5.386 -7.048 25.889 1.00 61.03 85 ALA A O 1
ATOM 653 N N . PRO A 1 86 ? 5.228 -6.391 28.015 1.00 69.19 86 PRO A N 1
ATOM 654 C CA . PRO A 1 86 ? 4.764 -7.705 28.470 1.00 69.19 86 PRO A CA 1
ATOM 655 C C . PRO A 1 86 ? 3.233 -7.894 28.460 1.00 69.19 86 PRO A C 1
ATOM 657 O O . PRO A 1 86 ? 2.771 -8.964 28.865 1.00 69.19 86 PRO A O 1
ATOM 660 N N . PHE A 1 87 ? 2.439 -6.910 28.029 1.00 78.38 87 PHE A N 1
ATOM 661 C CA . PHE A 1 87 ? 0.982 -6.934 28.175 1.00 78.38 87 PHE A CA 1
ATOM 662 C C . PHE A 1 87 ? 0.296 -7.952 27.267 1.00 78.38 87 PHE A C 1
ATOM 664 O O . PHE A 1 87 ? -0.518 -8.726 27.763 1.00 78.38 87 PHE A O 1
ATOM 671 N N . VAL A 1 88 ? 0.711 -8.083 26.003 1.00 76.19 88 VAL A N 1
ATOM 672 C CA . VAL A 1 88 ? 0.180 -9.108 25.077 1.00 76.19 88 VAL A CA 1
ATOM 673 C C . VAL A 1 88 ? 0.270 -10.518 25.682 1.00 76.19 88 VAL A C 1
ATOM 675 O O . VAL A 1 88 ? -0.670 -11.310 25.626 1.00 76.19 88 VAL A O 1
ATOM 678 N N . LYS A 1 89 ? 1.380 -10.834 26.366 1.00 79.62 89 LYS A N 1
ATOM 679 C CA . LYS A 1 89 ? 1.544 -12.124 27.061 1.00 79.62 89 LYS A CA 1
ATOM 680 C C . LYS A 1 89 ? 0.609 -12.279 28.262 1.00 79.62 89 LYS A C 1
ATOM 682 O O . LYS A 1 89 ? 0.251 -13.407 28.590 1.00 79.62 89 LYS A O 1
ATOM 687 N N . ALA A 1 90 ? 0.265 -11.188 28.942 1.00 83.69 90 ALA A N 1
ATOM 688 C CA . ALA A 1 90 ? -0.653 -11.197 30.077 1.00 83.69 90 ALA A CA 1
ATOM 689 C C . ALA A 1 90 ? -2.123 -11.272 29.638 1.00 83.69 90 ALA A C 1
ATOM 691 O O . ALA A 1 90 ? -2.908 -11.936 30.314 1.00 83.69 90 ALA A O 1
ATOM 692 N N . ILE A 1 91 ? -2.478 -10.665 28.500 1.00 85.44 91 ILE A N 1
ATOM 693 C CA . ILE A 1 91 ? -3.793 -10.803 27.858 1.00 85.44 91 ILE A CA 1
ATOM 694 C C . ILE A 1 91 ? -4.067 -12.277 27.552 1.00 85.44 91 ILE A C 1
ATOM 696 O O . ILE A 1 91 ? -5.062 -12.819 28.021 1.00 85.44 91 ILE A O 1
ATOM 700 N N . ASN A 1 92 ? -3.112 -12.968 26.916 1.00 83.38 92 ASN A N 1
ATOM 701 C CA . ASN A 1 92 ? -3.230 -14.391 26.563 1.00 83.38 92 ASN A CA 1
ATOM 702 C C . ASN A 1 92 ? -3.415 -15.342 27.766 1.00 83.38 92 ASN A C 1
ATOM 704 O O . ASN A 1 92 ? -3.737 -16.516 27.584 1.00 83.38 92 ASN A O 1
ATOM 708 N N . LYS A 1 93 ? -3.193 -14.875 29.003 1.00 86.38 93 LYS A N 1
ATOM 709 C CA . LYS A 1 93 ? -3.448 -15.654 30.228 1.00 86.38 93 LYS A CA 1
ATOM 710 C C . LYS A 1 93 ? -4.870 -15.483 30.762 1.00 86.38 93 LYS A C 1
ATOM 712 O O . LYS A 1 93 ? -5.321 -16.319 31.550 1.00 86.38 93 LYS A O 1
ATOM 717 N N . VAL A 1 94 ? -5.584 -14.433 30.360 1.00 87.69 94 VAL A N 1
ATOM 718 C CA . VAL A 1 94 ? -6.996 -14.246 30.699 1.00 87.69 94 VAL A CA 1
ATOM 719 C C . VAL A 1 94 ? -7.826 -15.110 29.750 1.00 87.69 94 VAL A C 1
ATOM 721 O O . VAL A 1 94 ? -7.983 -14.804 28.574 1.00 87.69 94 VAL A O 1
ATOM 724 N N . ARG A 1 95 ? -8.363 -16.228 30.253 1.00 85.75 95 ARG A N 1
ATOM 725 C CA . ARG A 1 95 ? -9.253 -17.085 29.454 1.00 85.75 95 ARG A CA 1
ATOM 726 C C . ARG A 1 95 ? -10.489 -16.300 29.017 1.00 85.75 95 ARG A C 1
ATOM 728 O O . ARG A 1 95 ? -11.148 -15.708 29.867 1.00 85.75 95 ARG A O 1
ATOM 735 N N . GLY A 1 96 ? -10.798 -16.371 27.724 1.00 84.25 96 GLY A N 1
ATOM 736 C CA . GLY A 1 96 ? -11.932 -15.669 27.128 1.00 84.25 96 GLY A CA 1
ATOM 737 C C . GLY A 1 96 ? -11.641 -14.222 26.729 1.00 84.25 96 GLY A C 1
ATOM 738 O O . GLY A 1 96 ? -12.567 -13.531 26.334 1.00 84.25 96 GLY A O 1
ATOM 739 N N . LEU A 1 97 ? -10.396 -13.747 26.850 1.00 88.38 97 LEU A N 1
ATOM 740 C CA . LEU A 1 97 ? -9.976 -12.433 26.366 1.00 88.38 97 LEU A CA 1
ATOM 741 C C . LEU A 1 97 ? -9.169 -12.595 25.079 1.00 88.38 97 LEU A C 1
ATOM 743 O O . LEU A 1 97 ? -8.146 -13.281 25.072 1.00 88.38 97 LEU A O 1
ATOM 747 N N . GLU A 1 98 ? -9.620 -11.953 24.014 1.00 84.06 98 GLU A N 1
ATOM 748 C CA . GLU A 1 98 ? -8.966 -11.952 22.709 1.00 84.06 98 GLU A CA 1
ATOM 749 C C . GLU A 1 98 ? -8.380 -10.567 22.420 1.00 84.06 98 GLU A C 1
ATOM 751 O O . GLU A 1 98 ? -9.049 -9.557 22.629 1.00 84.06 98 GLU A O 1
ATOM 756 N N . LEU A 1 99 ? -7.128 -10.522 21.958 1.00 84.50 99 LEU A N 1
ATOM 757 C CA . LEU A 1 99 ? -6.511 -9.312 21.414 1.00 84.50 99 LEU A CA 1
ATOM 758 C C . LEU A 1 99 ? -6.803 -9.254 19.916 1.00 84.50 99 LEU A C 1
ATOM 760 O O . LEU A 1 99 ? -6.380 -10.148 19.185 1.00 84.50 99 LEU A O 1
ATOM 764 N N . VAL A 1 100 ? -7.509 -8.211 19.487 1.00 82.31 100 VAL A N 1
ATOM 765 C CA . VAL A 1 100 ? -7.835 -7.962 18.078 1.00 82.31 100 VAL A CA 1
ATOM 766 C C . VAL A 1 100 ? -6.709 -7.190 17.401 1.00 82.31 100 VAL A C 1
ATOM 768 O O . VAL A 1 100 ? -6.238 -7.620 16.353 1.00 82.31 100 VAL A O 1
ATOM 771 N N . ASP A 1 101 ? -6.266 -6.085 18.008 1.00 76.69 101 ASP A N 1
ATOM 772 C CA . ASP A 1 101 ? -5.185 -5.255 17.469 1.00 76.69 101 ASP A CA 1
ATOM 773 C C . ASP A 1 101 ? -4.507 -4.390 18.550 1.00 76.69 101 ASP A C 1
ATOM 775 O O . ASP A 1 101 ? -5.018 -4.244 19.668 1.00 76.69 101 ASP A O 1
ATOM 779 N N . GLU A 1 102 ? -3.356 -3.819 18.200 1.00 82.06 102 GLU A N 1
ATOM 780 C CA . GLU A 1 102 ? -2.623 -2.802 18.958 1.00 82.06 102 GLU A CA 1
ATOM 781 C C . GLU A 1 102 ? -2.431 -1.566 18.067 1.00 82.06 102 GLU A C 1
ATOM 783 O O . GLU A 1 102 ? -1.798 -1.641 17.014 1.00 82.06 102 GLU A O 1
ATOM 788 N N . GLU A 1 103 ? -2.983 -0.423 18.478 1.00 75.56 103 GLU A N 1
ATOM 789 C CA . GLU A 1 103 ? -2.898 0.826 17.720 1.00 75.56 103 GLU A CA 1
ATOM 790 C C . GLU A 1 103 ? -1.976 1.830 18.418 1.00 75.56 103 GLU A C 1
ATOM 792 O O . GLU A 1 103 ? -2.198 2.197 19.573 1.00 75.56 103 GLU A O 1
ATOM 797 N N . GLU A 1 104 ? -0.951 2.309 17.711 1.00 73.44 104 GLU A N 1
ATOM 798 C CA . GLU A 1 104 ? -0.206 3.493 18.139 1.00 73.44 104 GLU A CA 1
ATOM 799 C C . GLU A 1 104 ? -1.061 4.736 17.896 1.00 73.44 104 GLU A C 1
ATOM 801 O O . GLU A 1 104 ? -1.545 4.972 16.787 1.00 73.44 104 GLU A O 1
ATOM 806 N N . LEU A 1 105 ? -1.243 5.536 18.941 1.00 72.19 105 LEU A N 1
ATOM 807 C CA . LEU A 1 105 ? -2.009 6.769 18.873 1.00 72.19 105 LEU A CA 1
ATOM 808 C C . LEU A 1 105 ? -1.072 7.968 18.644 1.00 72.19 105 LEU A C 1
ATOM 810 O O . LEU A 1 105 ? 0.106 7.910 19.016 1.00 72.19 105 LEU A O 1
ATOM 814 N N . PRO A 1 106 ? -1.572 9.068 18.048 1.00 65.00 106 PRO A N 1
ATOM 815 C CA . PRO A 1 106 ? -0.791 10.288 17.876 1.00 65.00 106 PRO A CA 1
ATOM 816 C C . PRO A 1 106 ? -0.177 10.750 19.202 1.00 65.00 106 PRO A C 1
ATOM 818 O O . PRO A 1 106 ? -0.846 10.747 20.235 1.00 65.00 106 PRO A O 1
ATOM 821 N N . GLU A 1 107 ? 1.094 11.154 19.172 1.00 63.53 107 GLU A N 1
ATOM 822 C CA . GLU A 1 107 ? 1.750 11.707 20.359 1.00 63.53 107 GLU A CA 1
ATOM 823 C C . GLU A 1 107 ? 1.073 13.020 20.779 1.00 63.53 107 GLU A C 1
ATOM 825 O O . GLU A 1 107 ? 0.854 13.907 19.951 1.00 63.53 107 GLU A O 1
ATOM 830 N N . ASP A 1 108 ? 0.765 13.143 22.069 1.00 65.62 108 ASP A N 1
ATOM 831 C CA . ASP A 1 108 ? 0.216 14.350 22.688 1.00 65.62 108 ASP A CA 1
ATOM 832 C C . ASP A 1 108 ? 1.100 14.786 23.877 1.00 65.62 108 ASP A C 1
ATOM 834 O O . ASP A 1 108 ? 2.329 14.745 23.786 1.00 65.62 108 ASP A O 1
ATOM 838 N N . GLU A 1 109 ? 0.517 15.244 24.991 1.00 57.41 109 GLU A N 1
ATOM 839 C CA . GLU A 1 109 ? 1.279 15.497 26.224 1.00 57.41 109 GLU A CA 1
ATOM 840 C C . GLU A 1 109 ? 1.945 14.218 26.771 1.00 57.41 109 GLU A C 1
ATOM 842 O O . GLU A 1 109 ? 2.968 14.292 27.461 1.00 57.41 109 GLU A O 1
ATOM 847 N N . ASP A 1 110 ? 1.402 13.043 26.438 1.00 60.09 110 ASP A N 1
ATOM 848 C CA . ASP A 1 110 ? 1.942 11.744 26.803 1.00 60.09 110 ASP A CA 1
ATOM 849 C C . ASP A 1 110 ? 2.841 11.166 25.702 1.00 60.09 110 ASP A C 1
ATOM 851 O O . ASP A 1 110 ? 2.584 11.256 24.501 1.00 60.09 110 ASP A O 1
ATOM 855 N N . LYS A 1 111 ? 3.917 10.497 26.126 1.00 61.97 111 LYS A N 1
ATOM 856 C CA . LYS A 1 111 ? 4.884 9.889 25.206 1.00 61.97 111 LYS A CA 1
ATOM 857 C C . LYS A 1 111 ? 4.324 8.595 24.613 1.00 61.97 111 LYS A C 1
ATOM 859 O O . LYS A 1 111 ? 4.256 7.588 25.321 1.00 61.97 111 LYS A O 1
ATOM 864 N N . SER A 1 112 ? 3.987 8.641 23.325 1.00 68.06 112 SER A N 1
ATOM 865 C CA . SER A 1 112 ? 3.629 7.496 22.472 1.00 68.06 112 SER A CA 1
ATOM 866 C C . SER A 1 112 ? 2.472 6.644 23.034 1.00 68.06 112 SER A C 1
ATOM 868 O O . SER A 1 112 ? 2.691 5.492 23.420 1.00 68.06 112 SER A O 1
ATOM 870 N N . PRO A 1 113 ? 1.253 7.202 23.167 1.00 78.56 113 PRO A N 1
ATOM 871 C CA . PRO A 1 113 ? 0.096 6.457 23.659 1.00 78.56 113 PRO A CA 1
ATOM 872 C C . PRO A 1 113 ? -0.229 5.243 22.772 1.00 78.56 113 PRO A C 1
ATOM 874 O O . PRO A 1 113 ? -0.020 5.266 21.562 1.00 78.56 113 PRO A O 1
ATOM 877 N N . VAL A 1 114 ? -0.735 4.170 23.389 1.00 82.81 114 VAL A N 1
ATOM 878 C CA . VAL A 1 114 ? -1.075 2.911 22.703 1.00 82.81 114 VAL A CA 1
ATOM 879 C C . VAL A 1 114 ? -2.469 2.453 23.114 1.00 82.81 114 VAL A C 1
ATOM 881 O O . VAL A 1 114 ? -2.794 2.450 24.302 1.00 82.81 114 VAL A O 1
ATOM 884 N N . ALA A 1 115 ? -3.280 2.033 22.149 1.00 86.44 115 ALA A N 1
ATOM 885 C CA . ALA A 1 115 ? -4.575 1.408 22.364 1.00 86.44 115 ALA A CA 1
ATOM 886 C C . ALA A 1 115 ? -4.495 -0.107 22.140 1.00 86.44 115 ALA A C 1
ATOM 888 O O . ALA A 1 115 ? -4.103 -0.574 21.076 1.00 86.44 115 ALA A O 1
ATOM 889 N N . TYR A 1 116 ? -4.917 -0.885 23.136 1.00 87.31 116 TYR A N 1
ATOM 890 C CA . TYR A 1 116 ? -5.114 -2.328 23.000 1.00 87.31 116 TYR A CA 1
ATOM 891 C C . TYR A 1 116 ? -6.593 -2.620 22.758 1.00 87.31 116 TYR A C 1
ATOM 893 O O . TYR A 1 116 ? -7.435 -2.285 23.599 1.00 87.31 116 TYR A O 1
ATOM 901 N N . LEU A 1 117 ? -6.904 -3.260 21.629 1.00 89.00 117 LEU A N 1
ATOM 902 C CA . LEU A 1 117 ? -8.269 -3.592 21.233 1.00 89.00 117 LEU A CA 1
ATOM 903 C C . LEU A 1 117 ? -8.599 -5.020 21.659 1.00 89.00 117 LEU A C 1
ATOM 905 O O . LEU A 1 117 ? -8.044 -5.985 21.134 1.00 89.00 117 LEU A O 1
ATOM 909 N N . LEU A 1 118 ? -9.488 -5.161 22.639 1.00 89.81 118 LEU A N 1
ATOM 910 C CA . LEU A 1 118 ? -9.758 -6.426 23.313 1.00 89.81 118 LEU A CA 1
ATOM 911 C C . LEU A 1 118 ? -11.222 -6.838 23.191 1.00 89.81 118 LEU A C 1
ATOM 913 O O . LEU A 1 118 ? -12.117 -6.040 23.448 1.00 89.81 118 LEU A O 1
ATOM 917 N N . VAL A 1 119 ? -11.475 -8.109 22.892 1.00 88.44 119 VAL A N 1
ATOM 918 C CA . VAL A 1 119 ? -12.812 -8.714 22.943 1.00 88.44 119 VAL A CA 1
ATOM 919 C C . VAL A 1 119 ? -12.864 -9.680 24.128 1.00 88.44 119 VAL A C 1
ATOM 921 O O . VAL A 1 119 ? -12.223 -10.732 24.086 1.00 88.44 119 VAL A O 1
ATOM 924 N N . PRO A 1 120 ? -13.605 -9.364 25.200 1.00 90.50 120 PRO A N 1
ATOM 925 C CA . PRO A 1 120 ? -13.769 -10.265 26.330 1.00 90.50 120 PRO A CA 1
ATOM 926 C C . PRO A 1 120 ? -15.055 -11.092 26.220 1.00 90.50 120 PRO A C 1
ATOM 928 O O . PRO A 1 120 ? -16.097 -10.583 25.826 1.00 90.50 120 PRO A O 1
ATOM 931 N N . ASP A 1 121 ? -15.043 -12.337 26.683 1.00 89.38 121 ASP A N 1
ATOM 932 C CA . ASP A 1 121 ? -16.257 -13.021 27.129 1.00 89.38 121 ASP A CA 1
ATOM 933 C C . ASP A 1 121 ? -16.628 -12.595 28.569 1.00 89.38 121 ASP A C 1
ATOM 935 O O . ASP A 1 121 ? -15.933 -11.822 29.241 1.00 89.38 121 ASP A O 1
ATOM 939 N N . VAL A 1 122 ? -17.736 -13.125 29.089 1.00 88.56 122 VAL A N 1
ATOM 940 C CA . VAL A 1 122 ? -18.185 -12.821 30.460 1.00 88.56 122 VAL A CA 1
ATOM 941 C C . VAL A 1 122 ? -17.160 -13.255 31.521 1.00 88.56 122 VAL A C 1
ATOM 943 O O . VAL A 1 122 ? -17.028 -12.617 32.569 1.00 88.56 122 VAL A O 1
ATOM 946 N N . ARG A 1 123 ? -16.413 -14.341 31.283 1.00 91.12 123 ARG A N 1
ATOM 947 C CA . ARG A 1 123 ? -15.404 -14.855 32.224 1.00 91.12 123 ARG A CA 1
ATOM 948 C C . ARG A 1 123 ? -14.187 -13.937 32.261 1.00 91.12 123 ARG A C 1
ATOM 950 O O . ARG A 1 123 ? -13.670 -13.677 33.348 1.00 91.12 123 ARG A O 1
ATOM 957 N N . ALA A 1 124 ? -13.771 -13.419 31.111 1.00 92.38 124 ALA A N 1
ATOM 958 C CA . ALA A 1 124 ? -12.707 -12.440 30.992 1.00 92.38 124 ALA A CA 1
ATOM 959 C C . ALA A 1 124 ? -13.065 -11.143 31.716 1.00 92.38 124 ALA A C 1
ATOM 961 O O . ALA A 1 124 ? -12.264 -10.679 32.523 1.00 92.38 124 ALA A O 1
ATOM 962 N N . LEU A 1 125 ? -14.281 -10.613 31.535 1.00 92.94 125 LEU A N 1
ATOM 963 C CA . LEU A 1 125 ? -14.733 -9.419 32.263 1.00 92.94 125 LEU A CA 1
ATOM 964 C C . LEU A 1 125 ? -14.675 -9.604 33.785 1.00 92.94 125 LEU A C 1
ATOM 966 O O . LEU A 1 125 ? -14.134 -8.750 34.486 1.00 92.94 125 LEU A O 1
ATOM 970 N N . ARG A 1 126 ? -15.154 -10.747 34.299 1.00 92.75 126 ARG A N 1
ATOM 971 C CA . ARG A 1 126 ? -15.045 -11.089 35.732 1.00 92.75 126 ARG A CA 1
ATOM 972 C C . ARG A 1 126 ? -13.599 -11.153 36.207 1.00 92.75 126 ARG A C 1
ATOM 974 O O . ARG A 1 126 ? -13.286 -10.732 37.317 1.00 92.75 126 ARG A O 1
ATOM 981 N N . HIS A 1 127 ? -12.715 -11.707 35.386 1.00 94.00 127 HIS A N 1
ATOM 982 C CA . HIS A 1 127 ? -11.310 -11.821 35.743 1.00 94.00 127 HIS A CA 1
ATOM 983 C C . HIS A 1 127 ? -10.627 -10.448 35.764 1.00 94.00 127 HIS A C 1
ATOM 985 O O . HIS A 1 127 ? -9.926 -10.147 36.727 1.00 94.00 127 HIS A O 1
ATOM 991 N N . ILE A 1 128 ? -10.874 -9.597 34.763 1.00 94.00 128 ILE A N 1
ATOM 992 C CA . ILE A 1 128 ? -10.341 -8.229 34.706 1.00 94.00 128 ILE A CA 1
ATOM 993 C C . ILE A 1 128 ? -10.841 -7.412 35.906 1.00 94.00 128 ILE A C 1
ATOM 995 O O . ILE A 1 128 ? -10.031 -6.761 36.562 1.00 94.00 128 ILE A O 1
ATOM 999 N N . GLU A 1 129 ? -12.129 -7.503 36.259 1.00 94.56 129 GLU A N 1
ATOM 1000 C CA . GLU A 1 129 ? -12.676 -6.878 37.476 1.00 94.56 129 GLU A CA 1
ATOM 1001 C C . GLU A 1 129 ? -11.945 -7.368 38.734 1.00 94.56 129 GLU A C 1
ATOM 1003 O O . GLU A 1 129 ? -11.508 -6.566 39.562 1.00 94.56 129 GLU A O 1
ATOM 1008 N N . SER A 1 130 ? -11.709 -8.678 38.854 1.00 94.19 130 SER A N 1
ATOM 1009 C CA . SER A 1 130 ? -10.977 -9.211 40.001 1.00 94.19 130 SER A CA 1
ATOM 1010 C C . SER A 1 130 ? -9.523 -8.727 40.049 1.00 94.19 130 SER A C 1
ATOM 1012 O O . SER A 1 130 ? -8.996 -8.515 41.145 1.00 94.19 130 SER A O 1
ATOM 1014 N N . LEU A 1 131 ? -8.861 -8.562 38.899 1.00 94.50 131 LEU A N 1
ATOM 1015 C CA . LEU A 1 131 ? -7.510 -8.000 38.819 1.00 94.50 131 LEU A CA 1
ATOM 1016 C C . LEU A 1 131 ? -7.510 -6.526 39.242 1.00 94.50 131 LEU A C 1
ATOM 1018 O O . LEU A 1 131 ? -6.667 -6.136 40.050 1.00 94.50 131 LEU A O 1
ATOM 1022 N N . TRP A 1 132 ? -8.486 -5.736 38.787 1.00 94.50 132 TRP A N 1
ATOM 1023 C CA . TRP A 1 132 ? -8.677 -4.347 39.216 1.00 94.50 132 TRP A CA 1
ATOM 1024 C C . TRP A 1 132 ? -8.857 -4.241 40.737 1.00 94.50 132 TRP A C 1
ATOM 1026 O O . TRP A 1 132 ? -8.165 -3.481 41.415 1.00 94.50 132 TRP A O 1
ATOM 1036 N N . ARG A 1 133 ? -9.720 -5.077 41.318 1.00 94.00 133 ARG A N 1
ATOM 1037 C CA . ARG A 1 133 ? -9.966 -5.105 42.767 1.00 94.00 133 ARG A CA 1
ATOM 1038 C C . ARG A 1 133 ? -8.729 -5.505 43.578 1.00 94.00 133 ARG A C 1
ATOM 1040 O O . ARG A 1 133 ? -8.554 -5.029 44.702 1.00 94.00 133 ARG A O 1
ATOM 1047 N N . ASN A 1 134 ? -7.884 -6.388 43.045 1.00 93.31 134 ASN A N 1
ATOM 1048 C CA . ASN A 1 134 ? -6.610 -6.742 43.674 1.00 93.31 134 ASN A CA 1
ATOM 1049 C C . ASN A 1 134 ? -5.626 -5.573 43.622 1.00 93.31 134 ASN A C 1
ATOM 1051 O O . ASN A 1 134 ? -5.034 -5.246 44.650 1.00 93.31 134 ASN A O 1
ATOM 1055 N N . TRP A 1 135 ? -5.525 -4.915 42.463 1.00 93.56 135 TRP A N 1
ATOM 1056 C CA . TRP A 1 135 ? -4.694 -3.731 42.258 1.00 93.56 135 TRP A CA 1
ATOM 1057 C C . TRP A 1 135 ? -5.048 -2.616 43.242 1.00 93.56 135 TRP A C 1
ATOM 1059 O O . TRP A 1 135 ? -4.188 -2.156 43.992 1.00 93.56 135 TRP A O 1
ATOM 1069 N N . ARG A 1 136 ? -6.337 -2.263 43.315 1.00 91.38 136 ARG A N 1
ATOM 1070 C CA . ARG A 1 136 ? -6.859 -1.230 44.216 1.00 91.38 136 ARG A CA 1
ATOM 1071 C C . ARG A 1 136 ? -6.581 -1.532 45.686 1.00 91.38 136 ARG A C 1
ATOM 1073 O O . ARG A 1 136 ? -6.273 -0.638 46.460 1.00 91.38 136 ARG A O 1
ATOM 1080 N N . ALA A 1 137 ? -6.695 -2.797 46.082 1.00 91.25 137 ALA A N 1
ATOM 1081 C CA . ALA A 1 137 ? -6.449 -3.219 47.458 1.00 91.25 137 ALA A CA 1
ATOM 1082 C C . ALA A 1 137 ? -4.950 -3.294 47.820 1.00 91.25 137 ALA A C 1
ATOM 1084 O O . ALA A 1 137 ? -4.628 -3.740 48.920 1.00 91.25 137 ALA A O 1
ATOM 1085 N N . GLY A 1 138 ? -4.039 -2.943 46.902 1.00 88.19 138 GLY A N 1
ATOM 1086 C CA . GLY A 1 138 ? -2.594 -3.078 47.102 1.00 88.19 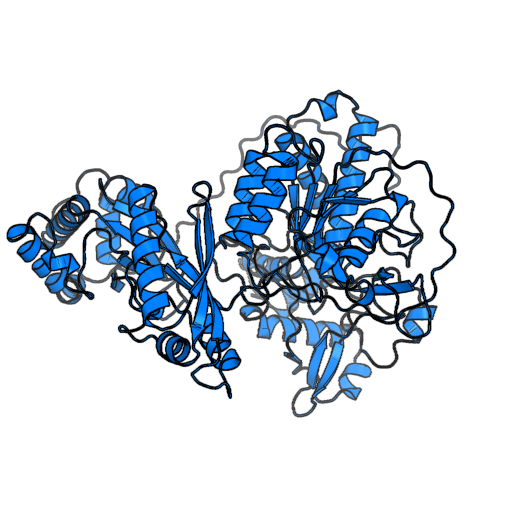138 GLY A CA 1
ATOM 1087 C C . GLY A 1 138 ? -2.130 -4.531 47.244 1.00 88.19 138 GLY A C 1
ATOM 1088 O O . GLY A 1 138 ? -1.057 -4.783 47.788 1.00 88.19 138 GLY A O 1
ATOM 1089 N N . ARG A 1 139 ? -2.940 -5.501 46.795 1.00 91.31 139 ARG A N 1
ATOM 1090 C CA . ARG A 1 139 ? -2.605 -6.928 46.858 1.00 91.31 139 ARG A CA 1
ATOM 1091 C C . ARG A 1 139 ? -1.640 -7.295 45.737 1.00 91.31 139 ARG A C 1
ATOM 1093 O O . ARG A 1 139 ? -1.679 -6.714 44.652 1.00 91.31 139 ARG A O 1
ATOM 1100 N N . GLU A 1 140 ? -0.794 -8.291 45.986 1.00 88.44 140 GLU A N 1
ATOM 1101 C CA . GLU A 1 140 ? 0.076 -8.831 44.944 1.00 88.44 140 GLU A CA 1
ATOM 1102 C C . GLU A 1 140 ? -0.746 -9.409 43.784 1.00 88.44 140 GLU A C 1
ATOM 1104 O O . GLU A 1 140 ? -1.788 -10.043 43.976 1.00 88.44 140 GLU A O 1
ATOM 1109 N N . MET A 1 141 ? -0.273 -9.162 42.559 1.00 90.62 141 MET A N 1
ATOM 1110 C CA . MET A 1 141 ? -0.886 -9.728 41.360 1.00 90.62 141 MET A CA 1
ATOM 1111 C C . MET A 1 141 ? -0.615 -11.230 41.295 1.00 90.62 141 MET A C 1
ATOM 1113 O O . MET A 1 141 ? 0.524 -11.628 41.538 1.00 90.62 141 MET A O 1
ATOM 1117 N N . PRO A 1 142 ? -1.601 -12.054 40.891 1.00 88.62 142 PRO A N 1
ATOM 1118 C CA . PRO A 1 142 ? -1.361 -13.469 40.645 1.00 88.62 142 PRO A CA 1
ATOM 1119 C C . PRO A 1 142 ? -0.233 -13.683 39.630 1.00 88.62 142 PRO A C 1
ATOM 1121 O O . PRO A 1 142 ? -0.003 -12.847 38.744 1.00 88.62 142 PRO A O 1
ATOM 1124 N N . ASP A 1 143 ? 0.442 -14.827 39.729 1.00 85.06 143 ASP A N 1
ATOM 1125 C CA . ASP A 1 143 ? 1.593 -15.147 38.889 1.00 85.06 143 ASP A CA 1
ATOM 1126 C C . ASP A 1 143 ? 1.293 -14.961 37.399 1.00 85.06 143 ASP A C 1
ATOM 1128 O O . ASP A 1 143 ? 0.390 -15.565 36.814 1.00 85.06 143 ASP A O 1
ATOM 1132 N N . GLY A 1 144 ? 2.092 -14.109 36.756 1.00 83.50 144 GLY A N 1
ATOM 1133 C CA . GLY A 1 144 ? 1.951 -13.811 35.337 1.00 83.50 144 GLY A CA 1
ATOM 1134 C C . GLY A 1 144 ? 0.980 -12.692 34.972 1.00 83.50 144 GLY A C 1
ATOM 1135 O O . GLY A 1 144 ? 0.912 -12.378 33.785 1.00 83.50 144 GLY A O 1
ATOM 1136 N N . PHE A 1 145 ? 0.298 -12.080 35.944 1.00 88.56 145 PHE A N 1
ATOM 1137 C CA . PHE A 1 145 ? -0.614 -10.949 35.739 1.00 88.56 145 PHE A CA 1
ATOM 1138 C C . PHE A 1 145 ? -0.036 -9.608 36.211 1.00 88.56 145 PHE A C 1
ATOM 1140 O O . PHE A 1 145 ? -0.712 -8.590 36.132 1.00 88.56 145 PHE A O 1
ATOM 1147 N N . THR A 1 146 ? 1.234 -9.556 36.627 1.00 87.81 146 THR A N 1
ATOM 1148 C CA . THR A 1 146 ? 1.924 -8.300 36.974 1.00 87.81 146 THR A CA 1
ATOM 1149 C C . THR A 1 146 ? 1.799 -7.198 35.908 1.00 87.81 146 THR A C 1
ATOM 1151 O O . THR A 1 146 ? 1.604 -6.056 36.312 1.00 87.81 146 THR A O 1
ATOM 1154 N N . PRO A 1 147 ? 1.833 -7.477 34.584 1.00 88.62 147 PRO A N 1
ATOM 1155 C CA . PRO A 1 147 ? 1.622 -6.436 33.573 1.00 88.62 147 PRO A CA 1
ATOM 1156 C C . PRO A 1 147 ? 0.271 -5.713 33.676 1.00 88.62 147 PRO A C 1
ATOM 1158 O O . PRO A 1 147 ? 0.199 -4.542 33.326 1.00 88.62 147 PRO A O 1
ATOM 1161 N N . TRP A 1 148 ? -0.777 -6.352 34.212 1.00 90.44 148 TRP A N 1
ATOM 1162 C CA . TRP A 1 148 ? -2.075 -5.698 34.427 1.00 90.44 148 TRP A CA 1
ATOM 1163 C C . TRP A 1 148 ? -2.005 -4.568 35.456 1.00 90.44 148 TRP A C 1
ATOM 1165 O O . TRP A 1 148 ? -2.705 -3.574 35.305 1.00 90.44 148 TRP A O 1
ATOM 1175 N N . ARG A 1 149 ? -1.118 -4.660 36.460 1.00 89.69 149 ARG A N 1
ATOM 1176 C CA . ARG A 1 149 ? -0.850 -3.538 37.378 1.00 89.69 149 ARG A CA 1
ATOM 1177 C C . ARG A 1 149 ? -0.354 -2.320 36.606 1.00 89.69 149 ARG A C 1
ATOM 1179 O O . ARG A 1 149 ? -0.786 -1.211 36.894 1.00 89.69 149 ARG A O 1
ATOM 1186 N N . ASP A 1 150 ? 0.569 -2.536 35.672 1.00 88.00 150 ASP A N 1
ATOM 1187 C CA . ASP A 1 150 ? 1.176 -1.455 34.898 1.00 88.00 150 ASP A CA 1
ATOM 1188 C C . ASP A 1 150 ? 0.143 -0.862 33.920 1.00 88.00 150 ASP A C 1
ATOM 1190 O O . ASP A 1 150 ? 0.070 0.352 33.779 1.00 88.00 150 ASP A O 1
ATOM 1194 N N . VAL A 1 151 ? -0.734 -1.695 33.346 1.00 88.94 151 VAL A N 1
ATOM 1195 C CA . VAL A 1 151 ? -1.873 -1.251 32.518 1.00 88.94 151 VAL A CA 1
ATOM 1196 C C . VAL A 1 151 ? -2.812 -0.364 33.315 1.00 88.94 151 VAL A C 1
ATOM 1198 O O . VAL A 1 151 ? -3.060 0.755 32.893 1.00 88.94 151 VAL A O 1
ATOM 1201 N N . PHE A 1 152 ? -3.288 -0.810 34.481 1.00 92.12 152 PHE A N 1
ATOM 1202 C CA . PHE A 1 152 ? -4.173 0.002 35.322 1.00 92.12 152 PHE A CA 1
ATOM 1203 C C . PHE A 1 152 ? -3.499 1.295 35.787 1.00 92.12 152 PHE A C 1
ATOM 1205 O O . PHE A 1 152 ? -4.129 2.344 35.814 1.00 92.12 152 PHE A O 1
ATOM 1212 N N . ALA A 1 153 ? -2.201 1.253 36.092 1.00 90.00 153 ALA A N 1
ATOM 1213 C CA . ALA A 1 153 ? -1.453 2.441 36.487 1.00 90.00 153 ALA A CA 1
ATOM 1214 C C . ALA A 1 153 ? -1.260 3.447 35.336 1.00 90.00 153 ALA A C 1
ATOM 1216 O O . ALA A 1 153 ? -1.161 4.646 35.587 1.00 90.00 153 ALA A O 1
ATOM 1217 N N . CYS A 1 154 ? -1.206 2.982 34.086 1.00 89.81 154 CYS A N 1
ATOM 1218 C CA . CYS A 1 154 ? -0.984 3.812 32.899 1.00 89.81 154 CYS A CA 1
ATOM 1219 C C . CYS A 1 154 ? -2.253 4.047 32.062 1.00 89.81 154 CYS A C 1
ATOM 1221 O O . CYS A 1 154 ? -2.157 4.686 31.015 1.00 89.81 154 CYS A O 1
ATOM 1223 N N . LEU A 1 155 ? -3.421 3.565 32.504 1.00 91.00 155 LEU A N 1
ATOM 1224 C CA . LEU A 1 155 ? -4.685 3.630 31.769 1.00 91.00 155 LEU A CA 1
ATOM 1225 C C . LEU A 1 155 ? -5.166 5.083 31.626 1.00 91.00 155 LEU A C 1
ATOM 1227 O O . LEU A 1 155 ? -5.440 5.767 32.615 1.00 91.00 155 LEU A O 1
ATOM 1231 N N . ARG A 1 156 ? -5.269 5.551 30.384 1.00 90.38 156 ARG A N 1
ATOM 1232 C CA . ARG A 1 156 ? -5.835 6.848 29.985 1.00 90.38 156 ARG A CA 1
ATOM 1233 C C . ARG A 1 156 ? -7.337 6.767 29.804 1.00 90.38 156 ARG A C 1
ATOM 1235 O O . ARG A 1 156 ? -8.055 7.608 30.341 1.00 90.38 156 ARG A O 1
ATOM 1242 N N . ALA A 1 157 ? -7.789 5.746 29.082 1.00 90.25 157 ALA A N 1
ATOM 1243 C CA . ALA A 1 157 ? -9.189 5.539 28.755 1.00 90.25 157 ALA A CA 1
ATOM 1244 C C . ALA A 1 157 ? -9.534 4.047 28.707 1.00 90.25 157 ALA A C 1
ATOM 1246 O O . ALA A 1 157 ? -8.717 3.204 28.334 1.00 90.25 157 ALA A O 1
ATOM 1247 N N . LEU A 1 158 ? -10.777 3.746 29.082 1.00 92.19 158 LEU A N 1
ATOM 1248 C CA . LEU A 1 158 ? -11.393 2.431 28.973 1.00 92.19 158 LEU A CA 1
ATOM 1249 C C . LEU A 1 158 ? -12.826 2.618 28.491 1.00 92.19 158 LEU A C 1
ATOM 1251 O O . LEU A 1 158 ? -13.670 3.123 29.233 1.00 92.19 158 LEU A O 1
ATOM 1255 N N . ARG A 1 159 ? -13.082 2.246 27.239 1.00 91.44 159 ARG A N 1
ATOM 1256 C CA . ARG A 1 159 ? -14.366 2.483 26.569 1.00 91.44 159 ARG A CA 1
ATOM 1257 C C . ARG A 1 159 ? -14.634 1.433 25.491 1.00 91.44 159 ARG A C 1
ATOM 1259 O O . ARG A 1 159 ? -13.690 0.785 25.040 1.00 91.44 159 ARG A O 1
ATOM 1266 N N . PRO A 1 160 ? -15.890 1.242 25.067 1.00 90.38 160 PRO A N 1
ATOM 1267 C CA . PRO A 1 160 ? -16.173 0.461 23.870 1.00 90.38 160 PRO A CA 1
ATOM 1268 C C . PRO A 1 160 ? -15.653 1.155 22.599 1.00 90.38 160 PRO A C 1
ATOM 1270 O O . PRO A 1 160 ? -15.555 2.385 22.549 1.00 90.38 160 PRO A O 1
ATOM 1273 N N . TRP A 1 161 ? -15.355 0.352 21.574 1.00 91.25 161 TRP A N 1
ATOM 1274 C CA . TRP A 1 161 ? -15.102 0.818 20.207 1.00 91.25 161 TRP A CA 1
ATOM 1275 C C . TRP A 1 161 ? -16.393 1.386 19.607 1.00 91.25 161 TRP A C 1
ATOM 1277 O O . TRP A 1 161 ? -17.427 0.703 19.580 1.00 91.25 161 TRP A O 1
ATOM 1287 N N . GLY A 1 162 ? -16.348 2.642 19.172 1.00 92.06 162 GLY A N 1
ATOM 1288 C CA . GLY A 1 162 ? -17.523 3.426 18.800 1.00 92.06 162 GLY A CA 1
ATOM 1289 C C . GLY A 1 162 ? -17.430 4.072 17.415 1.00 92.06 162 GLY A C 1
ATOM 1290 O O . GLY A 1 162 ? -16.485 3.816 16.669 1.00 92.06 162 GLY A O 1
ATOM 1291 N N . PRO A 1 163 ? -18.413 4.919 17.056 1.00 93.38 163 PRO A N 1
ATOM 1292 C CA . PRO A 1 163 ? -18.453 5.601 15.761 1.00 93.38 163 PRO A CA 1
ATOM 1293 C C . PRO A 1 163 ? -17.183 6.397 15.423 1.00 93.38 163 PRO A C 1
ATOM 1295 O O . PRO A 1 163 ? -16.734 6.353 14.280 1.00 93.38 163 PRO A O 1
ATOM 1298 N N . GLU A 1 164 ? -16.580 7.056 16.419 1.00 91.50 164 GLU A N 1
ATOM 1299 C CA . GLU A 1 164 ? -15.318 7.807 16.282 1.00 91.50 164 GLU A CA 1
ATOM 1300 C C . GLU A 1 164 ? -14.146 6.940 15.828 1.00 91.50 164 GLU A C 1
ATOM 1302 O O . GLU A 1 164 ? -13.334 7.368 15.014 1.00 91.50 164 GLU A O 1
ATOM 1307 N N . ASP A 1 165 ? -14.088 5.695 16.295 1.00 90.12 165 ASP A N 1
ATOM 1308 C CA . ASP A 1 165 ? -13.011 4.781 15.928 1.00 90.12 165 ASP A CA 1
ATOM 1309 C C . ASP A 1 165 ? -13.291 4.064 14.597 1.00 90.12 165 ASP A C 1
ATOM 1311 O O . ASP A 1 165 ? -12.384 3.742 13.826 1.00 90.12 165 ASP A O 1
ATOM 1315 N N . ARG A 1 166 ? -14.574 3.816 14.308 1.00 93.81 166 ARG A N 1
ATOM 1316 C CA . ARG A 1 166 ? -15.025 3.138 13.085 1.00 93.81 166 ARG A CA 1
ATOM 1317 C C . ARG A 1 166 ? -14.897 4.018 11.848 1.00 93.81 166 ARG A C 1
ATOM 1319 O O . ARG A 1 166 ? -14.692 3.477 10.764 1.00 93.81 166 ARG A O 1
ATOM 1326 N N . VAL A 1 167 ? -15.038 5.337 11.992 1.00 95.25 167 VAL A N 1
ATOM 1327 C CA . VAL A 1 167 ? -14.945 6.315 10.897 1.00 95.25 167 VAL A CA 1
ATOM 1328 C C . VAL A 1 167 ? -13.806 7.285 11.191 1.00 95.25 167 VAL A C 1
ATOM 1330 O O . VAL A 1 167 ? -13.997 8.359 11.773 1.00 95.25 167 VAL A O 1
ATOM 1333 N N . GLN A 1 168 ? -12.608 6.894 10.759 1.00 90.06 168 GLN A N 1
ATOM 1334 C CA . GLN A 1 168 ? -11.404 7.699 10.934 1.00 90.06 168 GLN A CA 1
ATOM 1335 C C . GLN A 1 168 ? -11.553 9.063 10.239 1.00 90.06 168 GLN A C 1
ATOM 1337 O O . GLN A 1 168 ? -12.232 9.145 9.212 1.00 90.06 168 GLN A O 1
ATOM 1342 N N . PRO A 1 169 ? -10.926 10.141 10.750 1.00 89.81 169 PRO A N 1
ATOM 1343 C CA . PRO A 1 169 ? -11.059 11.485 10.184 1.00 89.81 169 PRO A CA 1
ATOM 1344 C C . PRO A 1 169 ? -10.850 11.551 8.668 1.00 89.81 169 PRO A C 1
ATOM 1346 O O . PRO A 1 169 ? -11.752 11.984 7.961 1.00 89.81 169 PRO A O 1
ATOM 1349 N N . ALA A 1 170 ? -9.747 10.995 8.160 1.00 87.50 170 ALA A N 1
ATOM 1350 C CA . ALA A 1 170 ? -9.439 11.000 6.729 1.00 87.50 170 ALA A CA 1
ATOM 1351 C C . ALA A 1 170 ? -10.474 10.242 5.869 1.00 87.50 170 ALA A C 1
ATOM 1353 O O . ALA A 1 170 ? -10.786 10.659 4.749 1.00 87.50 170 ALA A O 1
ATOM 1354 N N . ASP A 1 171 ? -11.031 9.142 6.390 1.00 92.56 171 ASP A N 1
ATOM 1355 C CA . ASP A 1 171 ? -12.091 8.385 5.715 1.00 92.56 171 ASP A CA 1
ATOM 1356 C C . ASP A 1 171 ? -13.399 9.195 5.691 1.00 92.56 171 ASP A C 1
ATOM 1358 O O . ASP A 1 171 ? -14.066 9.270 4.658 1.00 92.56 171 ASP A O 1
ATOM 1362 N N . GLY A 1 172 ? -13.741 9.846 6.808 1.00 94.88 172 GLY A N 1
ATOM 1363 C CA . GLY A 1 172 ? -14.902 10.730 6.926 1.00 94.88 172 GLY A CA 1
ATOM 1364 C C . GLY A 1 172 ? -14.818 11.959 6.018 1.00 94.88 172 GLY A C 1
ATOM 1365 O O . GLY A 1 172 ? -15.812 12.306 5.376 1.00 94.88 172 GLY A O 1
ATOM 1366 N N . ASP A 1 173 ? -13.640 12.572 5.906 1.00 94.12 173 ASP A N 1
ATOM 1367 C CA . ASP A 1 173 ? -13.387 13.713 5.021 1.00 94.12 173 ASP A CA 1
ATOM 1368 C C . ASP A 1 173 ? -13.533 13.299 3.552 1.00 94.12 173 ASP A C 1
ATOM 1370 O O . ASP A 1 173 ? -14.293 13.914 2.803 1.00 94.12 173 ASP A O 1
ATOM 1374 N N . THR A 1 174 ? -12.920 12.175 3.161 1.00 92.69 174 THR A N 1
ATOM 1375 C CA . THR A 1 174 ? -13.049 11.620 1.801 1.00 92.69 174 THR A CA 1
ATOM 1376 C C . THR A 1 174 ? -14.509 11.320 1.448 1.00 92.69 174 THR A C 1
ATOM 1378 O O . THR A 1 174 ? -14.963 11.623 0.344 1.00 92.69 174 THR A O 1
ATOM 1381 N N . LEU A 1 175 ? -15.267 10.721 2.372 1.00 95.81 175 LEU A N 1
ATOM 1382 C CA . LEU A 1 175 ? -16.693 10.451 2.173 1.00 95.81 175 LEU A CA 1
ATOM 1383 C C . LEU A 1 175 ? -17.506 11.748 2.073 1.00 95.81 175 LEU A C 1
ATOM 1385 O O . LEU A 1 175 ? -18.403 11.839 1.237 1.00 95.81 175 LEU A O 1
ATOM 1389 N N . SER A 1 176 ? -17.178 12.758 2.881 1.00 96.50 176 SER A N 1
ATOM 1390 C CA . SER A 1 176 ? -17.836 14.070 2.853 1.00 96.50 176 SER A CA 1
ATOM 1391 C C . SER A 1 176 ? -17.629 14.781 1.514 1.00 96.50 176 SER A C 1
ATOM 1393 O O . SER A 1 176 ? -18.580 15.336 0.959 1.00 96.50 176 SER A O 1
ATOM 1395 N N . GLU A 1 177 ? -16.418 14.714 0.956 1.00 95.12 177 GLU A N 1
ATOM 1396 C CA . GLU A 1 177 ? -16.110 15.211 -0.388 1.00 95.12 177 GLU A CA 1
ATOM 1397 C C . GLU A 1 177 ? -16.881 14.447 -1.472 1.00 95.12 177 GLU A C 1
ATOM 1399 O O . GLU A 1 177 ? -17.438 15.057 -2.385 1.00 95.12 177 GLU A O 1
ATOM 1404 N N . GLU A 1 178 ? -16.967 13.117 -1.372 1.00 93.31 178 GLU A N 1
ATOM 1405 C CA . GLU A 1 178 ? -17.699 12.298 -2.343 1.00 93.31 178 GLU A CA 1
ATOM 1406 C C . GLU A 1 178 ? -19.191 12.617 -2.405 1.00 93.31 178 GLU A C 1
ATOM 1408 O O . GLU A 1 178 ? -19.781 12.583 -3.488 1.00 93.31 178 GLU A O 1
ATOM 1413 N N . ILE A 1 179 ? -19.813 12.889 -1.257 1.00 97.00 179 ILE A N 1
ATOM 1414 C CA . ILE A 1 179 ? -21.249 13.177 -1.166 1.00 97.00 179 ILE A CA 1
ATOM 1415 C C . ILE A 1 179 ? -21.581 14.660 -1.340 1.00 97.00 179 ILE A C 1
ATOM 1417 O O . ILE A 1 179 ? -22.759 15.042 -1.327 1.00 97.00 179 ILE A O 1
ATOM 1421 N N . PHE A 1 180 ? -20.570 15.516 -1.493 1.00 96.50 180 PHE A N 1
ATOM 1422 C CA . PHE A 1 180 ? -20.771 16.942 -1.681 1.00 96.50 180 PHE A CA 1
ATOM 1423 C C . PHE A 1 180 ? -21.571 17.213 -2.965 1.00 96.50 180 PHE A C 1
ATOM 1425 O O . PHE A 1 180 ? -21.231 16.747 -4.051 1.00 96.50 180 PHE A O 1
ATOM 1432 N N . GLY A 1 181 ? -22.674 17.955 -2.836 1.00 95.75 181 GLY A N 1
ATOM 1433 C CA . GLY A 1 181 ? -23.565 18.290 -3.953 1.00 95.75 181 GLY A CA 1
ATOM 1434 C C . GLY A 1 181 ? -24.406 17.131 -4.510 1.00 95.75 181 GLY A C 1
ATOM 1435 O O . GLY A 1 181 ? -25.144 17.350 -5.469 1.00 95.75 181 GLY A O 1
ATOM 1436 N N . LYS A 1 182 ? -24.325 15.923 -3.935 1.00 97.06 182 LYS A N 1
ATOM 1437 C CA . LYS A 1 182 ? -25.174 14.781 -4.312 1.00 97.06 182 LYS A CA 1
ATOM 1438 C C . LYS A 1 182 ? -26.537 14.825 -3.622 1.00 97.06 182 LYS A C 1
ATOM 1440 O O . LYS A 1 182 ? -26.655 15.346 -2.509 1.00 97.06 182 LYS A O 1
ATOM 1445 N N . SER A 1 183 ? -27.544 14.252 -4.281 1.00 97.44 183 SER A N 1
ATOM 1446 C CA . SER A 1 183 ? -28.882 14.070 -3.708 1.00 97.44 183 SER A CA 1
ATOM 1447 C C . SER A 1 183 ? -28.854 12.989 -2.630 1.00 97.44 183 SER A C 1
ATOM 1449 O O . SER A 1 183 ? -28.068 12.051 -2.721 1.00 97.44 183 SER A O 1
ATOM 1451 N N . ASP A 1 184 ? -29.741 13.076 -1.642 1.00 96.81 184 ASP A N 1
ATOM 1452 C CA . ASP A 1 184 ? -29.815 12.118 -0.531 1.00 96.81 184 ASP A CA 1
ATOM 1453 C C . ASP A 1 184 ? -30.144 10.678 -0.970 1.00 96.81 184 ASP A C 1
ATOM 1455 O O . ASP A 1 184 ? -29.751 9.729 -0.284 1.00 96.81 184 ASP A O 1
ATOM 1459 N N . ASP A 1 185 ? -30.806 10.523 -2.121 1.00 96.75 185 ASP A N 1
ATOM 1460 C CA . ASP A 1 185 ? -31.155 9.232 -2.733 1.00 96.75 185 ASP A CA 1
ATOM 1461 C C . ASP A 1 185 ? -30.041 8.650 -3.622 1.00 96.75 185 ASP A C 1
ATOM 1463 O O . ASP A 1 185 ? -30.109 7.481 -4.014 1.00 96.75 185 ASP A O 1
ATOM 1467 N N . ASP A 1 186 ? -29.011 9.439 -3.955 1.00 97.50 186 ASP A N 1
ATOM 1468 C CA . ASP A 1 186 ? -27.862 8.917 -4.691 1.00 97.50 186 ASP A CA 1
ATOM 1469 C C . ASP A 1 186 ? -27.165 7.853 -3.843 1.00 97.50 186 ASP A C 1
ATOM 1471 O O . ASP A 1 186 ? -27.042 7.988 -2.628 1.00 97.50 186 ASP A O 1
ATOM 1475 N N . VAL A 1 187 ? -26.673 6.790 -4.478 1.00 97.06 187 VAL A N 1
ATOM 1476 C CA . VAL A 1 187 ? -25.989 5.700 -3.775 1.00 97.06 187 VAL A CA 1
ATOM 1477 C C . VAL A 1 187 ? -24.496 5.712 -4.055 1.00 97.06 187 VAL A C 1
ATOM 1479 O O . VAL A 1 187 ? -24.074 5.812 -5.210 1.00 97.06 187 VAL A O 1
ATOM 1482 N N . ILE A 1 188 ? -23.690 5.538 -3.010 1.00 95.81 188 ILE A N 1
ATOM 1483 C CA . ILE A 1 188 ? -22.231 5.433 -3.124 1.00 95.81 188 ILE A CA 1
ATOM 1484 C C . ILE A 1 188 ? -21.702 4.154 -2.456 1.00 95.81 188 ILE A C 1
ATOM 1486 O O . ILE A 1 188 ? -22.348 3.629 -1.543 1.00 95.81 188 ILE A O 1
ATOM 1490 N N . PRO A 1 189 ? -20.584 3.586 -2.947 1.00 95.94 189 PRO A N 1
ATOM 1491 C CA . PRO A 1 189 ? -20.006 2.361 -2.409 1.00 95.94 189 PRO A CA 1
ATOM 1492 C C . PRO A 1 189 ? -19.100 2.616 -1.194 1.00 95.94 189 PRO A C 1
ATOM 1494 O O . PRO A 1 189 ? -18.250 3.504 -1.218 1.00 95.94 189 PRO A O 1
ATOM 1497 N N . LEU A 1 190 ? -19.247 1.797 -0.153 1.00 97.06 190 LEU A N 1
ATOM 1498 C CA . LEU A 1 190 ? -18.415 1.809 1.051 1.00 97.06 190 LEU A CA 1
ATOM 1499 C C . LEU A 1 190 ? -17.900 0.400 1.359 1.00 97.06 190 LEU A C 1
ATOM 1501 O O . LEU A 1 190 ? -18.618 -0.590 1.194 1.00 97.06 190 LEU A O 1
ATOM 1505 N N . GLU A 1 191 ? -16.666 0.323 1.846 1.00 97.94 191 GLU A N 1
ATOM 1506 C CA . GLU A 1 191 ? -16.076 -0.885 2.417 1.00 97.94 191 GLU A CA 1
ATOM 1507 C C . GLU A 1 191 ? -16.285 -0.876 3.934 1.00 97.94 191 GLU A C 1
ATOM 1509 O O . GLU A 1 191 ? -15.856 0.045 4.627 1.00 97.94 191 GLU A O 1
ATOM 1514 N N . ILE A 1 192 ? -16.948 -1.905 4.455 1.00 98.38 192 ILE A N 1
ATOM 1515 C CA . ILE A 1 192 ? -17.251 -2.054 5.878 1.00 98.38 192 ILE A CA 1
ATOM 1516 C C . ILE A 1 192 ? -16.543 -3.310 6.382 1.00 98.38 192 ILE A C 1
ATOM 1518 O O . ILE A 1 192 ? -16.912 -4.430 6.031 1.00 98.38 192 ILE A O 1
ATOM 1522 N N . GLU A 1 193 ? -15.505 -3.121 7.189 1.00 97.12 193 GLU A N 1
ATOM 1523 C CA . GLU A 1 193 ? -14.768 -4.191 7.859 1.00 97.12 193 GLU A CA 1
ATOM 1524 C C . GLU A 1 193 ? -15.465 -4.525 9.180 1.00 97.12 193 GLU A C 1
ATOM 1526 O O . GLU A 1 193 ? -15.780 -3.637 9.975 1.00 97.12 193 GLU A O 1
ATOM 1531 N N . LEU A 1 194 ? -15.729 -5.809 9.403 1.00 95.44 194 LEU A N 1
ATOM 1532 C CA . LEU A 1 194 ? -16.309 -6.324 10.634 1.00 95.44 194 LEU A CA 1
ATOM 1533 C C . LEU A 1 194 ? -15.202 -6.739 11.597 1.00 95.44 194 LEU A C 1
ATOM 1535 O O . LEU A 1 194 ? -14.128 -7.177 11.185 1.00 95.44 194 LEU A O 1
ATOM 1539 N N . ILE A 1 195 ? -15.502 -6.679 12.892 1.00 91.25 195 ILE A N 1
ATOM 1540 C CA . ILE A 1 195 ? -14.656 -7.287 13.917 1.00 91.25 195 ILE A CA 1
ATOM 1541 C C . ILE A 1 195 ? -14.583 -8.780 13.608 1.00 91.25 195 ILE A C 1
ATOM 1543 O O . ILE A 1 195 ? -15.599 -9.483 13.638 1.00 91.25 195 ILE A O 1
ATOM 1547 N N . PHE A 1 196 ? -13.386 -9.266 13.291 1.00 88.75 196 PHE A N 1
ATOM 1548 C CA . PHE A 1 196 ? -13.216 -10.654 12.901 1.00 88.75 196 PHE A CA 1
ATOM 1549 C C . PHE A 1 196 ? -13.560 -11.583 14.068 1.00 88.75 196 PHE A C 1
ATOM 1551 O O . PHE A 1 196 ? -13.032 -11.454 15.170 1.00 88.75 196 PHE A O 1
ATOM 1558 N N . ARG A 1 197 ? -14.445 -12.551 13.813 1.00 84.56 197 ARG A N 1
ATOM 1559 C CA . ARG A 1 197 ? -14.797 -13.600 14.774 1.00 84.56 197 ARG A CA 1
ATOM 1560 C C . ARG A 1 197 ? -14.182 -14.926 14.318 1.00 84.56 197 ARG A C 1
ATOM 1562 O O . ARG A 1 197 ? -14.542 -15.408 13.232 1.00 84.56 197 ARG A O 1
ATOM 1569 N N . PRO A 1 198 ? -13.312 -15.560 15.133 1.00 78.69 198 PRO A N 1
ATOM 1570 C CA . PRO A 1 198 ? -12.719 -16.853 14.790 1.00 78.69 198 PRO A CA 1
ATOM 1571 C C . PRO A 1 198 ? -13.777 -17.929 14.538 1.00 78.69 198 PRO A C 1
ATOM 1573 O O . PRO A 1 198 ? -13.680 -18.701 13.585 1.00 78.69 198 PRO A O 1
ATOM 1576 N N . GLN A 1 199 ? -14.839 -17.936 15.350 1.00 84.81 199 GLN A N 1
ATOM 1577 C CA . GLN A 1 199 ? -15.963 -18.844 15.164 1.00 84.81 199 GLN A CA 1
ATOM 1578 C C . GLN A 1 199 ? -16.840 -18.381 13.995 1.00 84.81 199 GLN A C 1
ATOM 1580 O O . GLN A 1 199 ? -17.524 -17.359 14.085 1.00 84.81 199 GLN A O 1
ATOM 1585 N N . THR A 1 200 ? -16.900 -19.180 12.929 1.00 87.50 200 THR A N 1
ATOM 1586 C CA . THR A 1 200 ? -17.642 -18.851 11.700 1.00 87.50 200 THR A CA 1
ATOM 1587 C C . THR A 1 200 ? -19.103 -18.484 11.964 1.00 87.50 200 THR A C 1
ATOM 1589 O O . THR A 1 200 ? -19.591 -17.503 11.417 1.00 87.50 200 THR A O 1
ATOM 1592 N N . ALA A 1 201 ? -19.797 -19.210 12.847 1.00 89.44 201 ALA A N 1
ATOM 1593 C CA . ALA A 1 201 ? -21.201 -18.938 13.176 1.00 89.44 201 ALA A CA 1
ATOM 1594 C C . ALA A 1 201 ? -21.422 -17.545 13.801 1.00 89.44 201 ALA A C 1
ATOM 1596 O O . ALA A 1 201 ? -22.425 -16.889 13.516 1.00 89.44 201 ALA A O 1
ATOM 1597 N N . SER A 1 202 ? -20.467 -17.071 14.609 1.00 86.44 202 SER A N 1
ATOM 1598 C CA . SER A 1 202 ? -20.503 -15.723 15.185 1.00 86.44 202 SER A CA 1
ATOM 1599 C C . SER A 1 202 ? -20.269 -14.673 14.098 1.00 86.44 202 SER A C 1
ATOM 1601 O O . SER A 1 202 ? -21.058 -13.740 13.985 1.00 86.44 202 SER A O 1
ATOM 1603 N N . GLY A 1 203 ? -19.282 -14.887 13.219 1.00 89.12 203 GLY A N 1
ATOM 1604 C CA . GLY A 1 203 ? -19.039 -14.009 12.068 1.00 89.12 203 GLY A CA 1
ATOM 1605 C C . GLY A 1 203 ? -20.249 -13.899 11.132 1.00 89.12 203 GLY A C 1
ATOM 1606 O O . GLY A 1 203 ? -20.631 -12.799 10.750 1.00 89.12 203 GLY A O 1
ATOM 1607 N N . VAL A 1 204 ? -20.912 -15.017 10.819 1.00 94.06 204 VAL A N 1
ATOM 1608 C CA . VAL A 1 204 ? -22.139 -15.028 9.997 1.00 94.06 204 VAL A CA 1
ATOM 1609 C C . VAL A 1 204 ? -23.261 -14.227 10.660 1.00 94.06 204 VAL A C 1
ATOM 1611 O O . VAL A 1 204 ? -23.954 -13.468 9.989 1.00 94.06 204 VAL A O 1
ATOM 1614 N N . THR A 1 205 ? -23.419 -14.351 11.979 1.00 94.12 205 THR A N 1
ATOM 1615 C CA . THR A 1 205 ? -24.402 -13.557 12.732 1.00 94.12 205 THR A CA 1
ATOM 1616 C C . THR A 1 205 ? -24.083 -12.062 12.664 1.00 94.12 205 THR A C 1
ATOM 1618 O O . THR A 1 205 ? -24.965 -11.257 12.374 1.00 94.12 205 THR A O 1
ATOM 1621 N N . SER A 1 206 ? -22.818 -11.690 12.877 1.00 92.75 206 SER A N 1
ATOM 1622 C CA . SER A 1 206 ? -22.334 -10.310 12.768 1.00 92.75 206 SER A CA 1
ATOM 1623 C C . SER A 1 206 ? -22.588 -9.705 11.383 1.00 92.75 206 SER A C 1
ATOM 1625 O O . SER A 1 206 ? -23.080 -8.582 11.281 1.00 92.75 206 SER A O 1
ATOM 1627 N N . GLU A 1 207 ? -22.321 -10.463 10.318 1.00 97.19 207 GLU A N 1
ATOM 1628 C CA . GLU A 1 207 ? -22.594 -10.039 8.942 1.00 97.19 207 GLU A CA 1
ATOM 1629 C C . GLU A 1 207 ? -24.095 -9.893 8.667 1.00 97.19 207 GLU A C 1
ATOM 1631 O O . GLU A 1 207 ? -24.506 -8.948 7.992 1.00 97.19 207 GLU A O 1
ATOM 1636 N N . ALA A 1 208 ?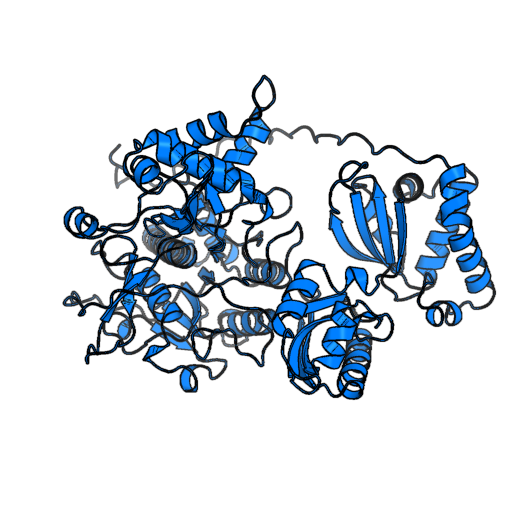 -24.927 -10.790 9.204 1.00 97.50 208 ALA A N 1
ATOM 1637 C CA . ALA A 1 208 ? -26.377 -10.720 9.048 1.00 97.50 208 ALA A CA 1
ATOM 1638 C C . ALA A 1 208 ? -26.966 -9.465 9.713 1.00 97.50 208 ALA A C 1
ATOM 1640 O O . ALA A 1 208 ? -27.810 -8.806 9.110 1.00 97.50 208 ALA A O 1
ATOM 1641 N N . ILE A 1 209 ? -26.484 -9.100 10.909 1.00 96.75 209 ILE A N 1
ATOM 1642 C CA . ILE A 1 209 ? -26.872 -7.858 11.602 1.00 96.75 209 ILE A CA 1
ATOM 1643 C C . ILE A 1 209 ? -26.529 -6.638 10.741 1.00 96.75 209 ILE A C 1
ATOM 1645 O O . ILE A 1 209 ? -27.384 -5.784 10.510 1.00 96.75 209 ILE A O 1
ATOM 1649 N N . LEU A 1 210 ? -25.296 -6.570 10.230 1.00 97.88 210 LEU A N 1
ATOM 1650 C CA . LEU A 1 210 ? -24.864 -5.475 9.361 1.00 97.88 210 LEU A CA 1
ATOM 1651 C C . LEU A 1 210 ? -25.691 -5.413 8.069 1.00 97.88 210 LEU A C 1
ATOM 1653 O O . LEU A 1 210 ? -26.125 -4.338 7.668 1.00 97.88 210 LEU A O 1
ATOM 1657 N N . SER A 1 211 ? -25.933 -6.559 7.430 1.00 98.25 211 SER A N 1
ATOM 1658 C CA . SER A 1 211 ? -26.694 -6.635 6.177 1.00 98.25 211 SER A CA 1
ATOM 1659 C C . SER A 1 211 ? -28.129 -6.134 6.356 1.00 98.25 211 SER A C 1
ATOM 1661 O O . SER A 1 211 ? -28.595 -5.338 5.548 1.00 98.25 211 SER A O 1
ATOM 1663 N N . GLN A 1 212 ? -28.796 -6.522 7.449 1.00 98.06 212 GLN A N 1
ATOM 1664 C CA . GLN A 1 212 ? -30.139 -6.035 7.779 1.00 98.06 212 GLN A CA 1
ATOM 1665 C C . GLN A 1 212 ? -30.158 -4.521 8.024 1.00 98.06 212 GLN A C 1
ATOM 1667 O O . GLN A 1 212 ? -31.073 -3.842 7.567 1.00 98.06 212 GLN A O 1
ATOM 1672 N N . ALA A 1 213 ? -29.145 -3.976 8.703 1.00 98.06 213 ALA A N 1
ATOM 1673 C CA . ALA A 1 213 ? -29.041 -2.535 8.921 1.00 98.06 213 ALA A CA 1
ATOM 1674 C C . ALA A 1 213 ? -28.800 -1.763 7.612 1.00 98.06 213 ALA A C 1
ATOM 1676 O O . ALA A 1 213 ? -29.420 -0.729 7.383 1.00 98.06 213 ALA A O 1
ATOM 1677 N N . ILE A 1 214 ? -27.952 -2.287 6.719 1.00 98.38 214 ILE A N 1
ATOM 1678 C CA . ILE A 1 214 ? -27.735 -1.717 5.380 1.00 98.38 214 ILE A CA 1
ATOM 1679 C C . ILE A 1 214 ? -29.051 -1.675 4.593 1.00 98.38 214 ILE A C 1
ATOM 1681 O O . ILE A 1 214 ? -29.363 -0.653 3.985 1.00 98.38 214 ILE A O 1
ATOM 1685 N N . GLU A 1 215 ? -29.823 -2.763 4.604 1.00 98.00 215 GLU A N 1
ATOM 1686 C CA . GLU A 1 215 ? -31.120 -2.838 3.919 1.00 98.00 215 GLU A CA 1
ATOM 1687 C C . GLU A 1 215 ? -32.151 -1.874 4.525 1.00 98.00 215 GLU A C 1
ATOM 1689 O O . GLU A 1 215 ? -32.871 -1.207 3.781 1.00 98.00 215 GLU A O 1
ATOM 1694 N N . ALA A 1 216 ? -32.189 -1.744 5.855 1.00 97.75 216 ALA A N 1
ATOM 1695 C CA . ALA A 1 216 ? -33.087 -0.824 6.556 1.00 97.75 216 ALA A CA 1
ATOM 1696 C C . ALA A 1 216 ? -32.843 0.651 6.181 1.00 97.75 216 ALA A C 1
ATOM 1698 O O . ALA A 1 216 ? -33.795 1.423 6.073 1.00 97.75 216 ALA A O 1
ATOM 1699 N N . GLU A 1 217 ? -31.592 1.025 5.904 1.00 96.75 217 GLU A N 1
ATOM 1700 C CA . GLU A 1 217 ? -31.222 2.365 5.426 1.00 96.75 217 GLU A CA 1
ATOM 1701 C C . GLU A 1 217 ? -31.533 2.597 3.930 1.00 96.75 217 GLU A C 1
ATOM 1703 O O . GLU A 1 217 ? -31.396 3.714 3.418 1.00 96.75 217 GLU A O 1
ATOM 1708 N N . GLY A 1 218 ? -31.998 1.567 3.212 1.00 96.88 218 GLY A N 1
ATOM 1709 C CA . GLY A 1 218 ? -32.235 1.591 1.764 1.00 96.88 218 GLY A CA 1
ATOM 1710 C C . GLY A 1 218 ? -30.989 1.277 0.931 1.00 96.88 218 GLY A C 1
ATOM 1711 O O . GLY A 1 218 ? -30.948 1.566 -0.266 1.00 96.88 218 GLY A O 1
ATOM 1712 N N . GLY A 1 219 ? -29.953 0.718 1.555 1.00 97.75 219 GLY A N 1
ATOM 1713 C CA . GLY A 1 219 ? -28.746 0.251 0.890 1.00 97.75 219 GLY A CA 1
ATOM 1714 C C . GLY A 1 219 ? -28.825 -1.197 0.417 1.00 97.75 219 GLY A C 1
ATOM 1715 O O . GLY A 1 219 ? -29.845 -1.874 0.521 1.00 97.75 219 GLY A O 1
ATOM 1716 N N . ARG A 1 220 ? -27.703 -1.690 -0.113 1.00 98.06 220 ARG A N 1
ATOM 1717 C CA . ARG A 1 220 ? -27.545 -3.093 -0.518 1.00 98.06 220 ARG A CA 1
ATOM 1718 C C . ARG A 1 220 ? -26.113 -3.583 -0.363 1.00 98.06 220 ARG A C 1
ATOM 1720 O O . ARG A 1 220 ? -25.165 -2.852 -0.650 1.00 98.06 220 ARG A O 1
ATOM 1727 N N . VAL A 1 221 ? -25.962 -4.852 -0.004 1.00 98.31 221 VAL A N 1
ATOM 1728 C CA . VAL A 1 221 ? -24.675 -5.557 -0.034 1.00 98.31 221 VAL A CA 1
ATOM 1729 C C . VAL A 1 221 ? -24.332 -5.946 -1.475 1.00 98.31 221 VAL A C 1
ATOM 1731 O O . VAL A 1 221 ? -25.164 -6.503 -2.186 1.00 98.31 221 VAL A O 1
ATOM 1734 N N . ILE A 1 222 ? -23.108 -5.645 -1.907 1.00 97.94 222 ILE A N 1
ATOM 1735 C CA . ILE A 1 222 ? -22.592 -5.926 -3.255 1.00 97.94 222 ILE A CA 1
ATOM 1736 C C . ILE A 1 222 ? -21.651 -7.129 -3.246 1.00 97.94 222 ILE A C 1
ATOM 1738 O O . ILE A 1 222 ? -21.805 -8.041 -4.050 1.00 97.94 222 ILE A O 1
ATOM 1742 N N . SER A 1 223 ? -20.691 -7.136 -2.323 1.00 97.38 223 SER A N 1
ATOM 1743 C CA . SER A 1 223 ? -19.682 -8.189 -2.190 1.00 97.38 223 SER A CA 1
ATOM 1744 C C . SER A 1 223 ? -19.368 -8.422 -0.719 1.00 97.38 223 SER A C 1
ATOM 1746 O O . SER A 1 223 ? -19.570 -7.541 0.114 1.00 97.38 223 SER A O 1
ATOM 1748 N N . ARG A 1 224 ? -18.865 -9.611 -0.395 1.00 97.38 224 ARG A N 1
ATOM 1749 C CA . ARG A 1 224 ? -18.453 -9.999 0.955 1.00 97.38 224 ARG A CA 1
ATOM 1750 C C . ARG A 1 224 ? -17.221 -10.885 0.883 1.00 97.38 224 ARG A C 1
ATOM 1752 O O . ARG A 1 224 ? -17.079 -11.643 -0.071 1.00 97.38 224 ARG A O 1
ATOM 1759 N N . ALA A 1 225 ? -16.363 -10.805 1.886 1.00 97.25 225 ALA A N 1
ATOM 1760 C CA . ALA A 1 225 ? -15.167 -11.625 1.968 1.00 97.25 225 ALA A CA 1
ATOM 1761 C C . ALA A 1 225 ? -14.851 -11.969 3.418 1.00 97.25 225 ALA A C 1
ATOM 1763 O O . ALA A 1 225 ? -14.889 -11.097 4.285 1.00 97.25 225 ALA A O 1
ATOM 1764 N N . ARG A 1 226 ? -14.497 -13.233 3.667 1.00 96.06 226 ARG A N 1
ATOM 1765 C CA . ARG A 1 226 ? -13.989 -13.706 4.957 1.00 96.06 226 ARG A CA 1
ATOM 1766 C C . ARG A 1 226 ? -12.750 -14.563 4.725 1.00 96.06 226 ARG A C 1
ATOM 1768 O O . ARG A 1 226 ? -12.843 -15.620 4.109 1.00 96.06 226 ARG A O 1
ATOM 1775 N N . LEU A 1 227 ? -11.603 -14.096 5.213 1.00 95.19 227 LEU A N 1
ATOM 1776 C CA . LEU A 1 227 ? -10.298 -14.737 5.063 1.00 95.19 227 LEU A CA 1
ATOM 1777 C C . LEU A 1 227 ? -9.674 -14.967 6.446 1.00 95.19 227 LEU A C 1
ATOM 1779 O O . LEU A 1 227 ? -9.063 -14.073 7.034 1.00 95.19 227 LEU A O 1
ATOM 1783 N N . ASP A 1 228 ? -9.818 -16.191 6.949 1.00 91.06 228 ASP A N 1
ATOM 1784 C CA . ASP A 1 228 ? -9.443 -16.563 8.324 1.00 91.06 228 ASP A CA 1
ATOM 1785 C C . ASP A 1 228 ? -7.941 -16.453 8.572 1.00 91.06 228 ASP A C 1
ATOM 1787 O O . ASP A 1 228 ? -7.497 -16.010 9.627 1.00 91.06 228 ASP A O 1
ATOM 1791 N N . ASP A 1 229 ? -7.168 -16.793 7.546 1.00 88.25 229 ASP A N 1
ATOM 1792 C CA . ASP A 1 229 ? -5.707 -16.787 7.525 1.00 88.25 229 ASP A CA 1
ATOM 1793 C C . ASP A 1 229 ? -5.086 -15.414 7.850 1.00 88.25 229 ASP A C 1
ATOM 1795 O O . ASP A 1 229 ? -3.906 -15.345 8.199 1.00 88.25 229 ASP A O 1
ATOM 1799 N N . ILE A 1 230 ? -5.869 -14.339 7.718 1.00 91.75 230 ILE A N 1
ATOM 1800 C CA . ILE A 1 230 ? -5.465 -12.959 8.001 1.00 91.75 230 ILE A CA 1
ATOM 1801 C C . ILE A 1 230 ? -6.464 -12.216 8.893 1.00 91.75 230 ILE A C 1
ATOM 1803 O O . ILE A 1 230 ? -6.384 -10.996 8.975 1.00 91.75 230 ILE A O 1
ATOM 1807 N N . ALA A 1 231 ? -7.408 -12.920 9.527 1.00 90.44 231 ALA A N 1
ATOM 1808 C CA . ALA A 1 231 ? -8.468 -12.317 10.336 1.00 90.44 231 ALA A CA 1
ATOM 1809 C C . ALA A 1 231 ? -9.168 -11.135 9.627 1.00 90.44 231 ALA A C 1
ATOM 1811 O O . ALA A 1 231 ? -9.277 -10.040 10.176 1.00 90.44 231 ALA A O 1
ATOM 1812 N N . TYR A 1 232 ? -9.593 -11.344 8.378 1.00 94.69 232 TYR A N 1
ATOM 1813 C CA . TYR A 1 232 ? -10.292 -10.335 7.577 1.00 94.69 232 TYR A CA 1
ATOM 1814 C C . TYR A 1 232 ? -11.736 -10.761 7.339 1.00 94.69 232 TYR A C 1
ATOM 1816 O O . TYR A 1 232 ? -11.988 -11.869 6.865 1.00 94.69 232 TYR A O 1
ATOM 1824 N N . HIS A 1 233 ? -12.687 -9.884 7.650 1.00 96.81 233 HIS A N 1
ATOM 1825 C CA . HIS A 1 233 ? -14.099 -10.062 7.323 1.00 96.81 233 HIS A CA 1
ATOM 1826 C C . HIS A 1 233 ? -14.669 -8.709 6.913 1.00 96.81 233 HIS A C 1
ATOM 1828 O O . HIS A 1 233 ? -14.678 -7.783 7.714 1.00 96.81 233 HIS A O 1
ATOM 1834 N N . ALA A 1 234 ? -15.105 -8.568 5.665 1.00 97.88 234 ALA A N 1
ATOM 1835 C CA . ALA A 1 234 ? -15.592 -7.296 5.150 1.00 97.88 234 ALA A CA 1
ATOM 1836 C C . ALA A 1 234 ? -16.756 -7.456 4.176 1.00 97.88 234 ALA A C 1
ATOM 1838 O O . ALA A 1 234 ? -16.918 -8.487 3.516 1.00 97.88 234 ALA A O 1
ATOM 1839 N N . VAL A 1 235 ? -17.533 -6.384 4.067 1.00 98.38 235 VAL A N 1
ATOM 1840 C CA . VAL A 1 235 ? -18.659 -6.219 3.155 1.00 98.38 235 VAL A CA 1
ATOM 1841 C C . VAL A 1 235 ? -18.440 -4.956 2.326 1.00 98.38 235 VAL A C 1
ATOM 1843 O O . VAL A 1 235 ? -18.146 -3.893 2.862 1.00 98.38 235 VAL A O 1
ATOM 1846 N N . LEU A 1 236 ? -18.613 -5.062 1.012 1.00 98.50 236 LEU A N 1
ATOM 1847 C CA . LEU A 1 236 ? -18.788 -3.918 0.123 1.00 98.50 236 LEU A CA 1
ATOM 1848 C C . LEU A 1 236 ? -20.286 -3.648 0.002 1.00 98.50 236 LEU A C 1
ATOM 1850 O O . LEU A 1 236 ? -21.033 -4.522 -0.445 1.00 98.50 236 LEU A O 1
ATOM 1854 N N . ALA A 1 237 ? -20.723 -2.451 0.368 1.00 98.19 237 ALA A N 1
ATOM 1855 C CA . ALA A 1 237 ? -22.125 -2.052 0.333 1.00 98.19 237 ALA A CA 1
ATOM 1856 C C . ALA A 1 237 ? -22.315 -0.783 -0.497 1.00 98.19 237 ALA A C 1
ATOM 1858 O O . ALA A 1 237 ? -21.406 0.030 -0.607 1.00 98.19 237 ALA A O 1
ATOM 1859 N N . ARG A 1 238 ? -23.506 -0.595 -1.070 1.00 98.12 238 ARG A N 1
ATOM 1860 C CA . ARG A 1 238 ? -23.956 0.705 -1.582 1.00 98.12 238 ARG A CA 1
ATOM 1861 C C . ARG A 1 238 ? -24.977 1.284 -0.624 1.00 98.12 238 ARG A C 1
ATOM 1863 O O . ARG A 1 238 ? -25.958 0.607 -0.323 1.00 98.12 238 ARG A O 1
ATOM 1870 N N . LEU A 1 239 ? -24.752 2.516 -0.189 1.00 98.19 239 LEU A N 1
ATOM 1871 C CA . LEU A 1 239 ? -25.616 3.226 0.749 1.00 98.19 239 LEU A CA 1
ATOM 1872 C C . LEU A 1 239 ? -26.111 4.537 0.131 1.00 98.19 239 LEU A C 1
ATOM 1874 O O . LEU A 1 239 ? -25.334 5.184 -0.577 1.00 98.19 239 LEU A O 1
ATOM 1878 N N . PRO A 1 240 ? -27.368 4.938 0.395 1.00 98.44 240 PRO A N 1
ATOM 1879 C CA . PRO A 1 240 ? -27.853 6.273 0.073 1.00 98.44 240 PRO A CA 1
ATOM 1880 C C . PRO A 1 240 ? -27.026 7.359 0.768 1.00 98.44 240 PRO A C 1
ATOM 1882 O O . PRO A 1 240 ? -26.601 7.182 1.913 1.00 98.44 240 PRO A O 1
ATOM 1885 N N . VAL A 1 241 ? -26.842 8.502 0.111 1.00 98.44 241 VAL A N 1
ATOM 1886 C CA . VAL A 1 241 ? -26.072 9.644 0.626 1.00 98.44 241 VAL A CA 1
ATOM 1887 C C . VAL A 1 241 ? -26.562 10.084 2.004 1.00 98.44 241 VAL A C 1
ATOM 1889 O O . VAL A 1 241 ? -25.724 10.356 2.860 1.00 98.44 241 VAL A O 1
ATOM 1892 N N . ARG A 1 242 ? -27.875 10.068 2.278 1.00 97.81 242 ARG A N 1
ATOM 1893 C CA . ARG A 1 242 ? -28.412 10.370 3.623 1.00 97.81 242 ARG A CA 1
ATOM 1894 C C . ARG A 1 242 ? -27.805 9.499 4.732 1.00 97.81 242 ARG A C 1
ATOM 1896 O O . ARG A 1 242 ? -27.441 10.013 5.783 1.00 97.81 242 ARG A O 1
ATOM 1903 N N . ALA A 1 243 ? -27.635 8.199 4.485 1.00 98.06 243 ALA A N 1
ATOM 1904 C CA . ALA A 1 243 ? -27.072 7.270 5.462 1.00 98.06 243 ALA A CA 1
ATOM 1905 C C . ALA A 1 243 ? -25.565 7.504 5.613 1.00 98.06 243 ALA A C 1
ATOM 1907 O O . ALA A 1 243 ? -25.019 7.414 6.711 1.00 98.06 243 ALA A O 1
ATOM 1908 N N . VAL A 1 244 ? -24.890 7.872 4.518 1.00 98.19 244 VAL A N 1
ATOM 1909 C CA . VAL A 1 244 ? -23.475 8.247 4.568 1.00 98.19 244 VAL A CA 1
ATOM 1910 C C . VAL A 1 244 ? -23.267 9.550 5.336 1.00 98.19 244 VAL A C 1
ATOM 1912 O O . VAL A 1 244 ? -22.307 9.628 6.093 1.00 98.19 244 VAL A O 1
ATOM 1915 N N . ARG A 1 245 ? -24.174 10.533 5.244 1.00 97.69 245 ARG A N 1
ATOM 1916 C CA . ARG A 1 245 ? -24.113 11.754 6.070 1.00 97.69 245 ARG A CA 1
ATOM 1917 C C . ARG A 1 245 ? -24.120 11.416 7.559 1.00 97.69 245 ARG A C 1
ATOM 1919 O O . ARG A 1 245 ? -23.260 11.900 8.290 1.00 97.69 245 ARG A O 1
ATOM 1926 N N . GLU A 1 246 ? -25.011 10.525 7.986 1.00 97.69 246 GLU A N 1
ATOM 1927 C CA . GLU A 1 246 ? -25.068 10.054 9.376 1.00 97.69 246 GLU A CA 1
ATOM 1928 C C . GLU A 1 246 ? -23.788 9.312 9.803 1.00 97.69 246 GLU A C 1
ATOM 1930 O O . GLU A 1 246 ? -23.308 9.499 10.923 1.00 97.69 246 GLU A O 1
ATOM 1935 N N . ILE A 1 247 ? -23.189 8.522 8.902 1.00 97.88 247 ILE A N 1
ATOM 1936 C CA . ILE A 1 247 ? -21.886 7.872 9.124 1.00 97.88 247 ILE A CA 1
ATOM 1937 C C . ILE A 1 247 ? -20.773 8.920 9.274 1.00 97.88 247 ILE A C 1
ATOM 1939 O O . ILE A 1 247 ? -19.998 8.846 10.224 1.00 97.88 247 ILE A O 1
ATOM 1943 N N . THR A 1 248 ? -20.699 9.917 8.385 1.00 96.94 248 THR A N 1
ATOM 1944 C CA . THR A 1 248 ? -19.686 10.990 8.446 1.00 96.94 248 THR A CA 1
ATOM 1945 C C . THR A 1 248 ? -19.863 11.895 9.664 1.00 96.94 248 THR A C 1
ATOM 1947 O O . THR A 1 248 ? -18.881 12.376 10.220 1.00 96.94 248 THR A O 1
ATOM 1950 N N . ALA A 1 249 ? -21.103 12.065 10.131 1.00 96.56 249 ALA A N 1
ATOM 1951 C CA . ALA A 1 249 ? -21.432 12.737 11.384 1.00 96.56 249 ALA A CA 1
ATOM 1952 C C . ALA A 1 249 ? -21.172 11.856 12.619 1.00 96.56 249 ALA A C 1
ATOM 1954 O O . ALA A 1 249 ? -21.390 12.306 13.742 1.00 96.56 249 ALA A O 1
ATOM 1955 N N . ARG A 1 250 ? -20.726 10.606 12.418 1.00 96.25 250 ARG A N 1
ATOM 1956 C CA . ARG A 1 250 ? -20.399 9.626 13.465 1.00 96.25 250 ARG A CA 1
ATOM 1957 C C . ARG A 1 250 ? -21.568 9.381 14.418 1.00 96.25 250 ARG A C 1
ATOM 1959 O O . ARG A 1 250 ? -21.407 9.142 15.612 1.00 96.25 250 ARG A O 1
ATOM 1966 N N . SER A 1 251 ? -22.776 9.413 13.862 1.00 95.62 251 SER A N 1
ATOM 1967 C CA . SER A 1 251 ? -24.021 9.227 14.596 1.00 95.62 251 SER A CA 1
ATOM 1968 C C . SER A 1 251 ? -24.112 7.807 15.155 1.00 95.62 251 SER A C 1
ATOM 1970 O O . SER A 1 251 ? -23.965 6.823 14.424 1.00 95.62 251 SER A O 1
ATOM 1972 N N . GLN A 1 252 ? -24.415 7.683 16.450 1.00 92.62 252 GLN A N 1
ATOM 1973 C CA . GLN A 1 252 ? -24.618 6.389 17.116 1.00 92.62 252 GLN A CA 1
ATOM 1974 C C . GLN A 1 252 ? -25.838 5.625 16.568 1.00 92.62 252 GLN A C 1
ATOM 1976 O O . GLN A 1 252 ? -25.920 4.411 16.738 1.00 92.62 252 GLN A O 1
ATOM 1981 N N . ALA A 1 253 ? -26.778 6.322 15.919 1.00 93.00 253 ALA A N 1
ATOM 1982 C CA . ALA A 1 253 ? -27.940 5.718 15.269 1.00 93.00 253 ALA A CA 1
ATOM 1983 C C . ALA A 1 253 ? -27.631 5.176 13.861 1.00 93.00 253 ALA A C 1
ATOM 1985 O O . ALA A 1 253 ? -28.434 4.432 13.309 1.00 93.00 253 ALA A O 1
ATOM 1986 N N . SER A 1 254 ? -26.480 5.535 13.287 1.00 95.88 254 SER A N 1
ATOM 1987 C CA . SER A 1 254 ? -26.064 5.089 11.955 1.00 95.88 254 SER A CA 1
ATOM 1988 C C . SER A 1 254 ? -25.450 3.684 11.972 1.00 95.88 254 SER A C 1
ATOM 1990 O O . SER A 1 254 ? -25.230 3.079 13.024 1.00 95.88 254 SER A O 1
ATOM 1992 N N . ILE A 1 255 ? -25.049 3.195 10.794 1.00 96.62 255 ILE A N 1
ATOM 1993 C CA . ILE A 1 255 ? -24.236 1.976 10.643 1.00 96.62 255 ILE A CA 1
ATOM 1994 C C . ILE A 1 255 ? -22.931 2.056 11.457 1.00 96.62 255 ILE A C 1
ATOM 1996 O O . ILE A 1 255 ? -22.472 1.038 11.976 1.00 96.62 255 ILE A O 1
ATOM 2000 N N . ALA A 1 256 ? -22.366 3.254 11.655 1.00 95.62 256 ALA A N 1
ATOM 2001 C CA . ALA A 1 256 ? -21.197 3.453 12.512 1.00 95.62 256 ALA A CA 1
ATOM 2002 C C . ALA A 1 256 ? -21.486 3.156 13.994 1.00 95.62 256 ALA A C 1
ATOM 2004 O O . ALA A 1 256 ? -20.556 2.974 14.769 1.00 95.62 256 ALA A O 1
ATOM 2005 N N . GLY A 1 257 ? -22.749 3.060 14.414 1.00 92.81 257 GLY A N 1
ATOM 2006 C CA . GLY A 1 257 ? -23.146 2.660 15.763 1.00 92.81 257 GLY A CA 1
ATOM 2007 C C . GLY A 1 257 ? -23.132 1.149 16.017 1.00 92.81 257 GLY A C 1
ATOM 2008 O O . GLY A 1 257 ? -23.094 0.731 17.177 1.00 92.81 257 GLY A O 1
ATOM 2009 N N . LEU A 1 258 ? -23.110 0.323 14.968 1.00 93.06 258 LEU A N 1
ATOM 2010 C CA . LEU A 1 258 ? -23.283 -1.127 15.073 1.00 93.06 258 LEU A CA 1
ATOM 2011 C C . LEU A 1 258 ? -22.072 -1.826 15.697 1.00 93.06 258 LEU A C 1
ATOM 2013 O O . LEU A 1 258 ? -20.958 -1.729 15.190 1.00 93.06 258 LEU A O 1
ATOM 2017 N N . GLU A 1 259 ? -22.313 -2.608 16.753 1.00 89.00 259 GLU A N 1
ATOM 2018 C CA . GLU A 1 259 ? -21.275 -3.350 17.485 1.00 89.00 259 GLU A CA 1
ATOM 2019 C C . GLU A 1 259 ? -20.369 -4.216 16.589 1.00 89.00 259 GLU A C 1
ATOM 2021 O O . GLU A 1 259 ? -19.160 -4.134 16.783 1.00 89.00 259 GLU A O 1
ATOM 2026 N N . PRO A 1 260 ? -20.877 -4.953 15.575 1.00 92.25 260 PRO A N 1
ATOM 2027 C CA . PRO A 1 260 ? -20.035 -5.759 14.690 1.00 92.25 260 PRO A CA 1
ATOM 2028 C C . PRO A 1 260 ? -19.044 -4.991 13.808 1.00 92.25 260 PRO A C 1
ATOM 2030 O O . PRO A 1 260 ? -18.139 -5.614 13.256 1.00 92.25 260 PRO A O 1
ATOM 2033 N N . VAL A 1 261 ? -19.225 -3.684 13.612 1.00 95.31 261 VAL A N 1
ATOM 2034 C CA . VAL A 1 261 ? -18.409 -2.893 12.683 1.00 95.31 261 VAL A CA 1
ATOM 2035 C C . VAL A 1 261 ? -17.076 -2.533 13.336 1.00 95.31 261 VAL A C 1
ATOM 2037 O O . VAL A 1 261 ? -17.042 -1.976 14.435 1.00 95.31 261 VAL A O 1
ATOM 2040 N N . MET A 1 262 ? -15.978 -2.827 12.639 1.00 92.31 262 MET A N 1
ATOM 2041 C CA . MET A 1 262 ? -14.627 -2.419 13.021 1.00 92.31 262 MET A CA 1
ATOM 2042 C C . MET A 1 262 ? -14.253 -1.105 12.338 1.00 92.31 262 MET A C 1
ATOM 2044 O O . MET A 1 262 ? -13.916 -0.149 13.027 1.00 92.31 262 MET A O 1
ATOM 2048 N N . TYR A 1 263 ? -14.392 -1.022 11.012 1.00 94.62 263 TYR A N 1
ATOM 2049 C CA . TYR A 1 263 ? -14.083 0.189 10.250 1.00 94.62 263 TYR A CA 1
ATOM 2050 C C . TYR A 1 263 ? -15.044 0.388 9.077 1.00 94.62 263 TYR A C 1
ATOM 2052 O O . TYR A 1 263 ? -15.470 -0.578 8.444 1.00 94.62 263 TYR A O 1
ATOM 2060 N N . ILE A 1 264 ? -15.327 1.645 8.745 1.00 97.38 264 ILE A N 1
ATOM 2061 C CA . ILE A 1 264 ? -16.087 2.060 7.566 1.00 97.38 264 ILE A CA 1
ATOM 2062 C C . ILE A 1 264 ? -15.198 2.979 6.741 1.00 97.38 264 ILE A C 1
ATOM 2064 O O . ILE A 1 264 ? -14.717 3.993 7.239 1.00 97.38 264 ILE A O 1
ATOM 2068 N N . ARG A 1 265 ? -14.993 2.621 5.475 1.00 95.38 265 ARG A N 1
ATOM 2069 C CA . ARG A 1 265 ? -14.074 3.321 4.579 1.00 95.38 265 ARG A CA 1
ATOM 2070 C C . ARG A 1 265 ? -14.717 3.582 3.220 1.00 95.38 265 ARG A C 1
ATOM 2072 O O . ARG A 1 265 ? -15.552 2.787 2.772 1.00 95.38 265 ARG A O 1
ATOM 2079 N N . PRO A 1 266 ? -14.325 4.659 2.523 1.00 94.12 266 PRO A N 1
ATOM 2080 C CA . PRO A 1 266 ? -14.637 4.803 1.108 1.00 94.12 266 PRO A CA 1
ATOM 2081 C C . PRO A 1 266 ? -14.041 3.631 0.315 1.00 94.12 266 PRO A C 1
ATOM 2083 O O . PRO A 1 266 ? -12.999 3.083 0.683 1.00 94.12 266 PRO A O 1
ATOM 2086 N N . GLN A 1 267 ? -14.675 3.253 -0.798 1.00 92.62 267 GLN A N 1
ATOM 2087 C CA . GLN A 1 267 ? -14.152 2.175 -1.642 1.00 92.62 267 GLN A CA 1
ATOM 2088 C C . GLN A 1 267 ? -12.720 2.471 -2.107 1.00 92.62 267 GLN A C 1
ATOM 2090 O O . GLN A 1 267 ? -12.398 3.605 -2.480 1.00 92.62 267 GLN A O 1
ATOM 2095 N N . SER A 1 268 ? -11.876 1.440 -2.114 1.00 87.06 268 SER A N 1
ATOM 2096 C CA . SER A 1 268 ? -10.490 1.512 -2.566 1.00 87.06 268 SER A CA 1
ATOM 2097 C C . SER A 1 268 ? -10.385 2.098 -3.976 1.00 87.06 268 SER A C 1
ATOM 2099 O O . SER A 1 268 ? -11.165 1.761 -4.870 1.00 87.06 268 SER A O 1
ATOM 2101 N N . ARG A 1 269 ? -9.382 2.954 -4.206 1.00 84.31 269 ARG A N 1
ATOM 2102 C CA . ARG A 1 269 ? -9.088 3.521 -5.532 1.00 84.31 269 ARG A CA 1
ATOM 2103 C C . ARG A 1 269 ? -7.630 3.327 -5.887 1.00 84.31 269 ARG A C 1
ATOM 2105 O O . ARG A 1 269 ? -6.753 3.601 -5.075 1.00 84.31 269 ARG A O 1
ATOM 2112 N N . VAL A 1 270 ? -7.386 2.884 -7.112 1.00 77.19 270 VAL A N 1
ATOM 2113 C CA . VAL A 1 270 ? -6.031 2.708 -7.623 1.00 77.19 270 VAL A CA 1
ATOM 2114 C C . VAL A 1 270 ? -5.368 4.066 -7.855 1.00 77.19 270 VAL A C 1
ATOM 2116 O O . VAL A 1 270 ? -6.022 5.037 -8.255 1.00 77.19 270 VAL A O 1
ATOM 2119 N N . SER A 1 271 ? -4.062 4.136 -7.626 1.00 72.12 271 SER A N 1
ATOM 2120 C CA . SER A 1 271 ? -3.236 5.234 -8.126 1.00 72.12 271 SER A CA 1
ATOM 2121 C C . SER A 1 271 ? -3.054 5.084 -9.636 1.00 72.12 271 SER A C 1
ATOM 2123 O O . SER A 1 271 ? -2.337 4.196 -10.087 1.00 72.12 271 SER A O 1
ATOM 2125 N N . LEU A 1 272 ? -3.735 5.929 -10.414 1.00 71.25 272 LEU A N 1
ATOM 2126 C CA . LEU A 1 272 ? -3.657 5.907 -11.875 1.00 71.25 272 LEU A CA 1
ATOM 2127 C C . LEU A 1 272 ? -2.250 6.265 -12.369 1.00 71.25 272 LEU A C 1
ATOM 2129 O O . LEU A 1 272 ? -1.537 7.056 -11.748 1.00 71.25 272 LEU A O 1
ATOM 2133 N N . LEU A 1 273 ? -1.892 5.695 -13.515 1.00 69.56 273 LEU A N 1
ATOM 2134 C CA . LEU A 1 273 ? -0.642 5.949 -14.218 1.00 69.56 273 LEU A CA 1
ATOM 2135 C C . LEU A 1 273 ? -0.870 6.964 -15.336 1.00 69.56 273 LEU A C 1
ATOM 2137 O O . LEU A 1 273 ? -1.856 6.869 -16.068 1.00 69.56 273 LEU A O 1
ATOM 2141 N N . ASP A 1 274 ? 0.073 7.884 -15.510 1.00 73.00 274 ASP A N 1
ATOM 2142 C CA . ASP A 1 274 ? 0.117 8.718 -16.705 1.00 73.00 274 ASP A CA 1
ATOM 2143 C C . ASP A 1 274 ? 0.842 7.965 -17.829 1.00 73.00 274 ASP A C 1
ATOM 2145 O O . ASP A 1 274 ? 1.965 7.473 -17.664 1.00 73.00 274 ASP A O 1
ATOM 2149 N N . LEU A 1 275 ? 0.180 7.881 -18.983 1.00 71.81 275 LEU A N 1
ATOM 2150 C CA . LEU A 1 275 ? 0.717 7.306 -20.211 1.00 71.81 275 LEU A CA 1
ATOM 2151 C C . LEU A 1 275 ? 0.431 8.282 -21.350 1.00 71.81 275 LEU A C 1
ATOM 2153 O O . LEU A 1 275 ? -0.716 8.474 -21.756 1.00 71.81 275 LEU A O 1
ATOM 2157 N N . VAL A 1 276 ? 1.471 8.983 -21.790 1.00 75.38 276 VAL A N 1
ATOM 2158 C CA . VAL A 1 276 ? 1.340 10.160 -22.662 1.00 75.38 276 VAL A CA 1
ATOM 2159 C C . VAL A 1 276 ? 2.385 10.155 -23.774 1.00 75.38 276 VAL A C 1
ATOM 2161 O O . VAL A 1 276 ? 3.287 9.318 -23.788 1.00 75.38 276 VAL A O 1
ATOM 2164 N N . ASP A 1 277 ? 2.245 11.099 -24.708 1.00 72.88 277 ASP A N 1
ATOM 2165 C CA . ASP A 1 277 ? 3.109 11.254 -25.882 1.00 72.88 277 ASP A CA 1
ATOM 2166 C C . ASP A 1 277 ? 3.201 9.977 -26.730 1.00 72.88 277 ASP A C 1
ATOM 2168 O O . ASP A 1 277 ? 4.286 9.440 -26.950 1.00 72.88 277 ASP A O 1
ATOM 2172 N N . ASN A 1 278 ? 2.050 9.497 -27.218 1.00 75.88 278 ASN A N 1
ATOM 2173 C CA . ASN A 1 278 ? 1.995 8.333 -28.105 1.00 75.88 278 ASN A CA 1
ATOM 2174 C C . ASN A 1 278 ? 2.822 8.560 -29.376 1.00 75.88 278 ASN A C 1
ATOM 2176 O O . ASN A 1 278 ? 2.679 9.573 -30.065 1.00 75.88 278 ASN A O 1
ATOM 2180 N N . GLN A 1 279 ? 3.662 7.584 -29.698 1.00 79.56 279 GLN A N 1
ATOM 2181 C CA . GLN A 1 279 ? 4.559 7.579 -30.845 1.00 79.56 279 GLN A CA 1
ATOM 2182 C C . GLN A 1 279 ? 4.379 6.292 -31.653 1.00 79.56 279 GLN A C 1
ATOM 2184 O O . GLN A 1 279 ? 4.017 5.261 -31.084 1.00 79.56 279 GLN A O 1
ATOM 2189 N N . PRO A 1 280 ? 4.642 6.319 -32.973 1.00 79.69 280 PRO A N 1
ATOM 2190 C CA . PRO A 1 280 ? 4.675 5.104 -33.774 1.00 79.69 280 PRO A CA 1
ATOM 2191 C C . PRO A 1 280 ? 5.668 4.093 -33.199 1.00 79.69 280 PRO A C 1
ATOM 2193 O O . PRO A 1 280 ? 6.785 4.462 -32.832 1.00 79.69 280 PRO A O 1
ATOM 2196 N N . LEU A 1 281 ? 5.267 2.823 -33.176 1.00 81.31 281 LEU A N 1
ATOM 2197 C CA . LEU A 1 281 ? 6.136 1.720 -32.788 1.00 81.31 281 LEU A CA 1
ATOM 2198 C C . LEU A 1 281 ? 7.428 1.713 -33.623 1.00 81.31 281 LEU A C 1
ATOM 2200 O O . LEU A 1 281 ? 7.395 1.640 -34.855 1.00 81.31 281 LEU A O 1
ATOM 2204 N N . GLU A 1 282 ? 8.578 1.716 -32.950 1.00 76.81 282 GLU A N 1
ATOM 2205 C CA . GLU A 1 282 ? 9.844 1.394 -33.606 1.00 76.81 282 GLU A CA 1
ATOM 2206 C C . GLU A 1 282 ? 9.891 -0.085 -34.002 1.00 76.81 282 GLU A C 1
ATOM 2208 O O . GLU A 1 282 ? 9.432 -0.951 -33.257 1.00 76.81 282 GLU A O 1
ATOM 2213 N N . THR A 1 283 ? 10.470 -0.382 -35.173 1.00 68.94 283 THR A N 1
ATOM 2214 C CA . THR A 1 283 ? 10.522 -1.750 -35.721 1.00 68.94 283 THR A CA 1
ATOM 2215 C C . THR A 1 283 ? 11.055 -2.724 -34.660 1.00 68.94 283 THR A C 1
ATOM 2217 O O . THR A 1 283 ? 12.217 -2.597 -34.257 1.00 68.94 283 THR A O 1
ATOM 2220 N N . PRO A 1 284 ? 10.247 -3.699 -34.199 1.00 65.56 284 PRO A N 1
ATOM 2221 C CA . PRO A 1 284 ? 10.696 -4.654 -33.198 1.00 65.56 284 PRO A CA 1
ATOM 2222 C C . PRO A 1 284 ? 11.854 -5.488 -33.749 1.00 65.56 284 PRO A C 1
ATOM 2224 O O . PRO A 1 284 ? 11.819 -5.927 -34.900 1.00 65.56 284 PRO A O 1
ATOM 2227 N N . SER A 1 285 ? 12.876 -5.751 -32.933 1.00 64.62 285 SER A N 1
ATOM 2228 C CA . SER A 1 285 ? 13.890 -6.739 -33.300 1.00 64.62 285 SER A CA 1
ATOM 2229 C C . SER A 1 285 ? 13.250 -8.129 -33.385 1.00 64.62 285 SER A C 1
ATOM 2231 O O . SER A 1 285 ? 12.329 -8.448 -32.629 1.00 64.62 285 SER A O 1
ATOM 2233 N N . GLN A 1 286 ? 13.722 -8.978 -34.305 1.00 59.75 286 GLN A N 1
ATOM 2234 C CA . GLN A 1 286 ? 13.255 -10.364 -34.347 1.00 59.75 286 GLN A CA 1
ATOM 2235 C C . GLN A 1 286 ? 13.669 -11.081 -33.055 1.00 59.75 286 GLN A C 1
ATOM 2237 O O . GLN A 1 286 ? 14.854 -11.282 -32.786 1.00 59.75 286 GLN A O 1
ATOM 2242 N N . GLY A 1 287 ? 12.674 -11.402 -32.228 1.00 61.34 287 GLY A N 1
ATOM 2243 C CA . GLY A 1 287 ? 12.862 -12.064 -30.942 1.00 61.34 287 GLY A CA 1
ATOM 2244 C C . GLY A 1 287 ? 13.217 -13.543 -31.089 1.00 61.34 287 GLY A C 1
ATOM 2245 O O . GLY A 1 287 ? 12.830 -14.198 -32.057 1.00 61.34 287 GLY A O 1
ATOM 2246 N N . ARG A 1 288 ? 13.938 -14.066 -30.093 1.00 68.56 288 ARG A N 1
ATOM 2247 C CA . ARG A 1 288 ? 14.151 -15.508 -29.899 1.00 68.56 288 ARG A CA 1
ATOM 2248 C C . ARG A 1 288 ? 12.837 -16.194 -29.513 1.00 68.56 288 ARG A C 1
ATOM 2250 O O . ARG A 1 288 ? 11.876 -15.523 -29.135 1.00 68.56 288 ARG A O 1
ATOM 2257 N N . ASP A 1 289 ? 12.814 -17.522 -29.575 1.00 77.44 289 ASP A N 1
ATOM 2258 C CA . ASP A 1 289 ? 11.698 -18.291 -29.025 1.00 77.44 289 ASP A CA 1
ATOM 2259 C C . ASP A 1 289 ? 11.535 -18.018 -27.528 1.00 77.44 289 ASP A C 1
ATOM 2261 O O . ASP A 1 289 ? 12.509 -17.955 -26.776 1.00 77.44 289 ASP A O 1
ATOM 2265 N N . VAL A 1 290 ? 10.281 -17.819 -27.126 1.00 85.06 290 VAL A N 1
ATOM 2266 C CA . VAL A 1 290 ? 9.894 -17.489 -25.754 1.00 85.06 290 VAL A CA 1
ATOM 2267 C C . VAL A 1 290 ? 9.405 -18.768 -25.086 1.00 85.06 290 VAL A C 1
ATOM 2269 O O . VAL A 1 290 ? 8.433 -19.376 -25.543 1.00 85.06 290 VAL A O 1
ATOM 2272 N N . GLY A 1 291 ? 10.073 -19.172 -24.008 1.00 85.31 291 GLY A N 1
ATOM 2273 C CA . GLY A 1 291 ? 9.681 -20.302 -23.176 1.00 85.31 291 GLY A CA 1
ATOM 2274 C C . GLY A 1 291 ? 8.264 -20.123 -22.637 1.00 85.31 291 GLY A C 1
ATOM 2275 O O . GLY A 1 291 ? 7.887 -19.033 -22.204 1.00 85.31 291 GLY A O 1
ATOM 2276 N N . ALA A 1 292 ? 7.475 -21.195 -22.689 1.00 78.19 292 ALA A N 1
ATOM 2277 C CA . ALA A 1 292 ? 6.057 -21.145 -22.350 1.00 78.19 292 ALA A CA 1
ATOM 2278 C C . ALA A 1 292 ? 5.791 -21.026 -20.844 1.00 78.19 292 ALA A C 1
ATOM 2280 O O . ALA A 1 292 ? 4.751 -20.496 -20.480 1.00 78.19 292 ALA A O 1
ATOM 2281 N N . ASP A 1 293 ? 6.702 -21.500 -19.994 1.00 90.06 293 ASP A N 1
ATOM 2282 C CA . ASP A 1 293 ? 6.471 -21.605 -18.554 1.00 90.06 293 ASP A CA 1
ATOM 2283 C C . ASP A 1 293 ? 6.819 -20.298 -17.808 1.00 90.06 293 ASP A C 1
ATOM 2285 O O . ASP A 1 293 ? 7.988 -19.883 -17.819 1.00 90.06 293 ASP A O 1
ATOM 2289 N N . PRO A 1 294 ? 5.834 -19.604 -17.204 1.00 96.06 294 PRO A N 1
ATOM 2290 C CA . PRO A 1 294 ? 6.061 -18.338 -16.526 1.00 96.06 294 PRO A CA 1
ATOM 2291 C C . PRO A 1 294 ? 6.563 -18.535 -15.090 1.00 96.06 294 PRO A C 1
ATOM 2293 O O . PRO A 1 294 ? 6.000 -19.283 -14.295 1.00 96.06 294 PRO A O 1
ATOM 2296 N N . ILE A 1 295 ? 7.581 -17.757 -14.717 1.00 97.25 295 ILE A N 1
ATOM 2297 C CA . ILE A 1 295 ? 8.079 -17.656 -13.329 1.00 97.25 295 ILE A CA 1
ATOM 2298 C C . ILE A 1 295 ? 7.699 -16.331 -12.647 1.00 97.25 295 ILE A C 1
ATOM 2300 O O . ILE A 1 295 ? 7.794 -16.201 -11.422 1.00 97.25 295 ILE A O 1
ATOM 2304 N N . VAL A 1 296 ? 7.265 -15.351 -13.447 1.00 98.44 296 VAL A N 1
ATOM 2305 C CA . VAL A 1 296 ? 6.777 -14.039 -13.015 1.00 98.44 296 VAL A CA 1
ATOM 2306 C C . VAL A 1 296 ? 5.304 -13.928 -13.368 1.00 98.44 296 VAL A C 1
ATOM 2308 O O . VAL A 1 296 ? 4.921 -14.214 -14.506 1.00 98.44 296 VAL A O 1
ATOM 2311 N N . ALA A 1 297 ? 4.511 -13.443 -12.417 1.00 98.50 297 ALA A N 1
ATOM 2312 C CA . ALA A 1 297 ? 3.158 -12.983 -12.671 1.00 98.50 297 ALA A CA 1
ATOM 2313 C C . ALA A 1 297 ? 2.982 -11.487 -12.402 1.00 98.50 297 ALA A C 1
ATOM 2315 O O . ALA A 1 297 ? 3.734 -10.877 -11.638 1.00 98.50 297 ALA A O 1
ATOM 2316 N N . VAL A 1 298 ? 1.954 -10.913 -13.017 1.00 98.44 298 VAL A N 1
ATOM 2317 C CA . VAL A 1 298 ? 1.530 -9.523 -12.843 1.00 98.44 298 VAL A CA 1
ATOM 2318 C C . VAL A 1 298 ? 0.044 -9.523 -12.511 1.00 98.44 298 VAL A C 1
ATOM 2320 O O . VAL A 1 298 ? -0.755 -10.046 -13.291 1.00 98.44 298 VAL A O 1
ATOM 2323 N N . LEU A 1 299 ? -0.312 -8.949 -11.360 1.00 98.50 299 LEU A N 1
ATOM 2324 C CA . LEU A 1 299 ? -1.704 -8.667 -11.001 1.00 98.50 299 LEU A CA 1
ATOM 2325 C C . LEU A 1 299 ? -1.943 -7.178 -11.256 1.00 98.50 299 LEU A C 1
ATOM 2327 O O . LEU A 1 299 ? -1.475 -6.343 -10.482 1.00 98.50 299 LEU A O 1
ATOM 2331 N N . ASP A 1 300 ? -2.578 -6.847 -12.379 1.00 96.69 300 ASP A N 1
ATOM 2332 C CA . ASP A 1 300 ? -2.651 -5.469 -12.891 1.00 96.69 300 ASP A CA 1
ATOM 2333 C C . ASP A 1 300 ? -3.893 -5.240 -13.776 1.00 96.69 300 ASP A C 1
ATOM 2335 O O . ASP A 1 300 ? -4.810 -6.052 -13.767 1.00 96.69 300 ASP A O 1
ATOM 2339 N N . GLY A 1 301 ? -3.982 -4.144 -14.523 1.00 95.38 301 GLY A N 1
ATOM 2340 C CA . GLY A 1 301 ? -5.029 -3.933 -15.516 1.00 95.38 301 GLY A CA 1
ATOM 2341 C C . GLY A 1 301 ? -4.922 -4.872 -16.707 1.00 95.38 301 GLY A C 1
ATOM 2342 O O . GLY A 1 301 ? -3.909 -5.538 -16.934 1.00 95.38 301 GLY A O 1
ATOM 2343 N N . VAL A 1 302 ? -6.001 -4.931 -17.483 1.00 96.00 302 VAL A N 1
ATOM 2344 C CA . VAL A 1 302 ? -6.060 -5.752 -18.692 1.00 96.00 302 VAL A CA 1
ATOM 2345 C C . VAL A 1 302 ? -4.996 -5.262 -19.687 1.00 96.00 302 VAL A C 1
ATOM 2347 O O . VAL A 1 302 ? -5.075 -4.114 -20.121 1.00 96.00 302 VAL A O 1
ATOM 2350 N N . PRO A 1 303 ? -4.016 -6.088 -20.099 1.00 95.12 303 PRO A N 1
ATOM 2351 C CA . PRO A 1 303 ? -3.014 -5.659 -21.068 1.00 95.12 303 PRO A CA 1
ATOM 2352 C C . PRO A 1 303 ? -3.558 -5.692 -22.506 1.00 95.12 303 PRO A C 1
ATOM 2354 O O . PRO A 1 303 ? -4.488 -6.433 -22.849 1.00 95.12 303 PRO A O 1
ATOM 2357 N N . MET A 1 304 ? -2.933 -4.927 -23.402 1.00 93.25 304 MET A N 1
ATOM 2358 C CA . MET A 1 304 ? -3.143 -5.046 -24.843 1.00 93.25 304 MET A CA 1
ATOM 2359 C C . MET A 1 304 ? -2.390 -6.270 -25.384 1.00 93.25 304 MET A C 1
ATOM 2361 O O . MET A 1 304 ? -1.289 -6.163 -25.925 1.00 93.25 304 MET A O 1
ATOM 2365 N N . ALA A 1 305 ? -3.005 -7.447 -25.251 1.00 89.56 305 ALA A N 1
ATOM 2366 C CA . ALA A 1 305 ? -2.428 -8.726 -25.664 1.00 89.56 305 ALA A CA 1
ATOM 2367 C C . ALA A 1 305 ? -1.915 -8.720 -27.112 1.00 89.56 305 ALA A C 1
ATOM 2369 O O . ALA A 1 305 ? -0.827 -9.208 -27.384 1.00 89.56 305 ALA A O 1
ATOM 2370 N N . GLY A 1 306 ? -2.680 -8.131 -28.037 1.00 91.31 306 GLY A N 1
ATOM 2371 C CA . GLY A 1 306 ? -2.347 -8.086 -29.464 1.00 91.31 306 GLY A CA 1
ATOM 2372 C C . GLY A 1 306 ? -1.225 -7.116 -29.843 1.00 91.31 306 GLY A C 1
ATOM 2373 O O . GLY A 1 306 ? -0.867 -7.053 -31.014 1.00 91.31 306 GLY A O 1
ATOM 2374 N N . HIS A 1 307 ? -0.662 -6.356 -28.897 1.00 93.56 307 HIS A N 1
ATOM 2375 C CA . HIS A 1 307 ? 0.419 -5.425 -29.209 1.00 93.56 307 HIS A CA 1
ATOM 2376 C C . HIS A 1 307 ? 1.660 -6.197 -29.716 1.00 93.56 307 HIS A C 1
ATOM 2378 O O . HIS A 1 307 ? 2.057 -7.175 -29.073 1.00 93.56 307 HIS A O 1
ATOM 2384 N N . PRO A 1 308 ? 2.349 -5.771 -30.795 1.00 92.12 308 PRO A N 1
ATOM 2385 C CA . PRO A 1 308 ? 3.483 -6.510 -31.364 1.00 92.12 308 PRO A CA 1
ATOM 2386 C C . PRO A 1 308 ? 4.624 -6.791 -30.377 1.00 92.12 308 PRO A C 1
ATOM 2388 O O . PRO A 1 308 ? 5.283 -7.826 -30.471 1.00 92.12 308 PRO A O 1
ATOM 2391 N N . LEU A 1 309 ? 4.835 -5.897 -29.403 1.00 92.69 309 LEU A N 1
ATOM 2392 C CA . LEU A 1 309 ? 5.810 -6.089 -28.321 1.00 92.69 309 LEU A CA 1
ATOM 2393 C C . LEU A 1 309 ? 5.362 -7.117 -27.260 1.00 92.69 309 LEU A C 1
ATOM 2395 O O . LEU A 1 309 ? 6.203 -7.603 -26.512 1.00 92.69 309 LEU A O 1
ATOM 2399 N N . LEU A 1 310 ? 4.076 -7.463 -27.162 1.00 94.50 310 LEU A N 1
ATOM 2400 C CA . LEU A 1 310 ? 3.525 -8.263 -26.057 1.00 94.50 310 LEU A CA 1
ATOM 2401 C C . LEU A 1 310 ? 2.919 -9.602 -26.496 1.00 94.50 310 LEU A C 1
ATOM 2403 O O . LEU A 1 310 ? 3.006 -10.569 -25.744 1.00 94.50 310 LEU A O 1
ATOM 2407 N N . GLN A 1 311 ? 2.391 -9.708 -27.719 1.00 92.06 311 GLN A N 1
ATOM 2408 C CA . GLN A 1 311 ? 1.585 -10.849 -28.193 1.00 92.06 311 GLN A CA 1
ATOM 2409 C C . GLN A 1 311 ? 2.217 -12.239 -28.040 1.00 92.06 311 GLN A C 1
ATOM 2411 O O . GLN A 1 311 ? 1.513 -13.241 -27.976 1.00 92.06 311 GLN A O 1
ATOM 2416 N N . ARG A 1 312 ? 3.552 -12.323 -27.979 1.00 92.25 312 ARG A N 1
ATOM 2417 C CA . ARG A 1 312 ? 4.293 -13.590 -27.824 1.00 92.25 312 ARG A CA 1
ATOM 2418 C C . ARG A 1 312 ? 4.756 -13.856 -26.389 1.00 92.25 312 ARG A C 1
ATOM 2420 O O . ARG A 1 312 ? 5.249 -14.947 -26.107 1.00 92.25 312 ARG A O 1
ATOM 2427 N N . HIS A 1 313 ? 4.641 -12.858 -25.518 1.00 95.06 313 HIS A N 1
ATOM 2428 C CA . HIS A 1 313 ? 5.242 -12.832 -24.188 1.00 95.06 313 HIS A CA 1
ATOM 2429 C C . HIS A 1 313 ? 4.229 -12.986 -23.057 1.00 95.06 313 HIS A C 1
ATOM 2431 O O . HIS A 1 313 ? 4.656 -13.200 -21.931 1.00 95.06 313 HIS A O 1
ATOM 2437 N N . LEU A 1 314 ? 2.924 -12.884 -23.313 1.00 96.06 314 LEU A N 1
ATOM 2438 C CA . LEU A 1 314 ? 1.915 -12.908 -22.253 1.00 96.06 314 LEU A CA 1
ATOM 2439 C C . LEU A 1 314 ? 1.107 -14.208 -22.260 1.00 96.06 314 LEU A C 1
ATOM 2441 O O . LEU A 1 314 ? 0.780 -14.753 -23.315 1.00 96.06 314 LEU A O 1
ATOM 2445 N N . ILE A 1 315 ? 0.773 -14.680 -21.063 1.00 96.44 315 ILE A N 1
ATOM 2446 C CA . ILE A 1 315 ? -0.311 -15.629 -20.803 1.00 96.44 315 ILE A CA 1
ATOM 2447 C C . ILE A 1 315 ? -1.336 -14.847 -19.997 1.00 96.44 315 ILE A C 1
ATOM 2449 O O . ILE A 1 315 ? -0.997 -14.356 -18.927 1.00 96.44 315 ILE A O 1
ATOM 2453 N N . ILE A 1 316 ? -2.546 -14.673 -20.521 1.00 96.31 316 ILE A N 1
ATOM 2454 C CA . ILE A 1 316 ? -3.582 -13.872 -19.862 1.00 96.31 316 ILE A CA 1
ATOM 2455 C C . ILE A 1 316 ? -4.644 -14.811 -19.311 1.00 96.31 316 ILE A C 1
ATOM 2457 O O . ILE A 1 316 ? -5.188 -15.638 -20.040 1.00 96.31 316 ILE A O 1
ATOM 2461 N N . GLU A 1 317 ? -4.920 -14.668 -18.022 1.00 96.50 317 GLU A N 1
ATOM 2462 C CA . GLU A 1 317 ? -5.934 -15.417 -17.296 1.00 96.50 317 GLU A CA 1
ATOM 2463 C C . GLU A 1 317 ? -6.974 -14.437 -16.736 1.00 96.50 317 GLU A C 1
ATOM 2465 O O . GLU A 1 317 ? -6.810 -13.881 -15.649 1.00 96.50 317 GLU A O 1
ATOM 2470 N N . ASP A 1 318 ? -8.052 -14.202 -17.488 1.00 96.50 318 ASP A N 1
ATOM 2471 C CA . ASP A 1 318 ? -9.146 -13.309 -17.079 1.00 96.50 318 ASP A CA 1
ATOM 2472 C C . ASP A 1 318 ? -10.113 -13.988 -16.097 1.00 96.50 318 ASP A C 1
ATOM 2474 O O . ASP A 1 318 ? -11.267 -14.286 -16.412 1.00 96.50 318 ASP A O 1
ATOM 2478 N N . LEU A 1 319 ? -9.629 -14.239 -14.878 1.00 95.88 319 LEU A N 1
ATOM 2479 C CA . LEU A 1 319 ? -10.390 -14.900 -13.811 1.00 95.88 319 LEU A CA 1
ATOM 2480 C C . LEU A 1 319 ? -11.705 -14.194 -13.457 1.00 95.88 319 LEU A C 1
ATOM 2482 O O . LEU A 1 319 ? -12.638 -14.833 -12.970 1.00 95.88 319 LEU A O 1
ATOM 2486 N N . PHE A 1 320 ? -11.774 -12.878 -13.661 1.00 95.75 320 PHE A N 1
ATOM 2487 C CA . PHE A 1 320 ? -12.883 -12.050 -13.189 1.00 95.75 320 PHE A CA 1
ATOM 2488 C C . PHE A 1 320 ? -13.743 -11.473 -14.320 1.00 95.75 320 PHE A C 1
ATOM 2490 O O . PHE A 1 320 ? -14.680 -10.726 -14.029 1.00 95.75 320 PHE A O 1
ATOM 2497 N N . GLY A 1 321 ? -13.469 -11.826 -15.581 1.00 95.69 321 GLY A N 1
ATOM 2498 C CA . GLY A 1 321 ? -14.238 -11.367 -16.741 1.00 95.69 321 GLY A CA 1
ATOM 2499 C C . GLY A 1 321 ? -14.096 -9.866 -17.016 1.00 95.69 321 GLY A C 1
ATOM 2500 O O . GLY A 1 321 ? -15.066 -9.211 -17.407 1.00 95.69 321 GLY A O 1
ATOM 2501 N N . LEU A 1 322 ? -12.924 -9.288 -16.748 1.00 95.19 322 LEU A N 1
ATOM 2502 C CA . LEU A 1 322 ? -12.665 -7.853 -16.873 1.00 95.19 322 LEU A CA 1
ATOM 2503 C C . LEU A 1 322 ? -12.344 -7.434 -18.310 1.00 95.19 322 LEU A C 1
ATOM 2505 O O . LEU A 1 322 ? -12.572 -6.273 -18.663 1.00 95.19 322 LEU A O 1
ATOM 2509 N N . GLU A 1 323 ? -11.870 -8.349 -19.161 1.00 93.38 323 GLU A N 1
ATOM 2510 C CA . GLU A 1 323 ? -11.441 -8.014 -20.522 1.00 93.38 323 GLU A CA 1
ATOM 2511 C C . GLU A 1 323 ? -12.570 -7.444 -21.378 1.00 93.38 323 GLU A C 1
ATOM 2513 O O . GLU A 1 323 ? -12.361 -6.478 -22.116 1.00 93.38 323 GLU A O 1
ATOM 2518 N N . ALA A 1 324 ? -13.770 -8.016 -21.259 1.00 90.69 324 ALA A N 1
ATOM 2519 C CA . ALA A 1 324 ? -14.933 -7.624 -22.051 1.00 90.69 324 ALA A CA 1
ATOM 2520 C C . ALA A 1 324 ? -15.374 -6.174 -21.785 1.00 90.69 324 ALA A C 1
ATOM 2522 O O . ALA A 1 324 ? -15.902 -5.515 -22.678 1.00 90.69 324 ALA A O 1
ATOM 2523 N N . ASN A 1 325 ? -15.127 -5.672 -20.572 1.00 88.12 325 ASN A N 1
ATOM 2524 C CA . ASN A 1 325 ? -15.529 -4.332 -20.140 1.00 88.12 325 ASN A CA 1
ATOM 2525 C C . ASN A 1 325 ? -14.385 -3.307 -20.231 1.00 88.12 325 ASN A C 1
ATOM 2527 O O . ASN A 1 325 ? -14.612 -2.113 -20.044 1.00 88.12 325 ASN A O 1
ATOM 2531 N N . ALA A 1 326 ? -13.158 -3.752 -20.516 1.00 90.44 326 ALA A N 1
ATOM 2532 C CA . ALA A 1 326 ? -11.991 -2.894 -20.673 1.00 90.44 326 ALA A CA 1
ATOM 2533 C C . ALA A 1 326 ? -11.769 -2.553 -22.154 1.00 90.44 326 ALA A C 1
ATOM 2535 O O . ALA A 1 326 ? -11.208 -3.350 -22.921 1.00 90.44 326 ALA A O 1
ATOM 2536 N N . LEU A 1 327 ? -12.184 -1.344 -22.552 1.00 90.56 327 LEU A N 1
ATOM 2537 C CA . LEU A 1 327 ? -11.925 -0.813 -23.893 1.00 90.56 327 LEU A CA 1
ATOM 2538 C C . LEU A 1 327 ? -10.427 -0.853 -24.196 1.00 90.56 327 LEU A C 1
ATOM 2540 O O . LEU A 1 327 ? -9.620 -0.443 -23.368 1.00 90.56 327 LEU A O 1
ATOM 2544 N N . VAL A 1 328 ? -10.050 -1.291 -25.400 1.00 89.31 328 VAL A N 1
ATOM 2545 C CA . VAL A 1 328 ? -8.635 -1.444 -25.788 1.00 89.31 328 VAL A CA 1
ATOM 2546 C C . VAL A 1 328 ? -7.844 -0.147 -25.589 1.00 89.31 328 VAL A C 1
ATOM 2548 O O . VAL A 1 328 ? -6.742 -0.189 -25.060 1.00 89.31 328 VAL A O 1
ATOM 2551 N N . SER A 1 329 ? -8.428 1.010 -25.917 1.00 87.94 329 SER A N 1
ATOM 2552 C CA . SER A 1 329 ? -7.807 2.332 -25.733 1.00 87.94 329 SER A CA 1
ATOM 2553 C C . SER A 1 329 ? -7.604 2.744 -24.268 1.00 87.94 329 SER A C 1
ATOM 2555 O O . SER A 1 329 ? -6.930 3.732 -24.001 1.00 87.94 329 SER A O 1
ATOM 2557 N N . GLN A 1 330 ? -8.211 2.029 -23.320 1.00 88.19 330 GLN A N 1
ATOM 2558 C CA . GLN A 1 330 ? -8.117 2.276 -21.879 1.00 88.19 330 GLN A CA 1
ATOM 2559 C C . GLN A 1 330 ? -7.230 1.252 -21.156 1.00 88.19 330 GLN A C 1
ATOM 2561 O O . GLN A 1 330 ? -7.081 1.345 -19.946 1.00 88.19 330 GLN A O 1
ATOM 2566 N N . ARG A 1 331 ? -6.646 0.288 -21.879 1.00 91.94 331 ARG A N 1
ATOM 2567 C CA . ARG A 1 331 ? -5.737 -0.743 -21.352 1.00 91.94 331 ARG A CA 1
ATOM 2568 C C . ARG A 1 331 ? -4.324 -0.172 -21.175 1.00 91.94 331 ARG A C 1
ATOM 2570 O O . ARG A 1 331 ? -3.401 -0.584 -21.880 1.00 91.94 331 ARG A O 1
ATOM 2577 N N . LEU A 1 332 ? -4.155 0.836 -20.319 1.00 92.62 332 LEU A N 1
ATOM 2578 C CA . LEU A 1 332 ? -2.918 1.621 -20.218 1.00 92.62 332 LEU A CA 1
ATOM 2579 C C . LEU A 1 332 ? -1.923 0.970 -19.249 1.00 92.62 332 LEU A C 1
ATOM 2581 O O . LEU A 1 332 ? -0.818 0.597 -19.648 1.00 92.62 332 LEU A O 1
ATOM 2585 N N . HIS A 1 333 ? -2.322 0.803 -17.989 1.00 94.31 333 HIS A N 1
ATOM 2586 C CA . HIS A 1 333 ? -1.462 0.395 -16.882 1.00 94.31 333 HIS A CA 1
ATOM 2587 C C . HIS A 1 333 ? -0.917 -1.025 -17.086 1.00 94.31 333 HIS A C 1
ATOM 2589 O O . HIS A 1 333 ? 0.302 -1.222 -17.112 1.00 94.31 333 HIS A O 1
ATOM 2595 N N . GLY A 1 334 ? -1.794 -1.997 -17.365 1.00 95.06 334 GLY A N 1
ATOM 2596 C CA . GLY A 1 334 ? -1.392 -3.389 -17.602 1.00 95.06 334 GLY A CA 1
ATOM 2597 C C . GLY A 1 334 ? -0.435 -3.548 -18.786 1.00 95.06 334 GLY A C 1
ATOM 2598 O O . GLY A 1 334 ? 0.548 -4.293 -18.716 1.00 95.06 334 GLY A O 1
ATOM 2599 N N . THR A 1 335 ? -0.666 -2.796 -19.866 1.00 96.50 335 THR A N 1
ATOM 2600 C CA . THR A 1 335 ? 0.204 -2.771 -21.055 1.00 96.50 335 THR A CA 1
ATOM 2601 C C . THR A 1 335 ? 1.582 -2.193 -20.727 1.00 96.50 335 THR A C 1
ATOM 2603 O O . THR A 1 335 ? 2.602 -2.777 -21.098 1.00 96.50 335 THR A O 1
ATOM 2606 N N . ALA A 1 336 ? 1.636 -1.092 -19.974 1.00 96.75 336 ALA A N 1
ATOM 2607 C CA . ALA A 1 336 ? 2.890 -0.466 -19.565 1.00 96.75 336 ALA A CA 1
ATOM 2608 C C . ALA A 1 336 ? 3.724 -1.375 -18.652 1.00 96.75 336 ALA A C 1
ATOM 2610 O O . ALA A 1 336 ? 4.917 -1.575 -18.895 1.00 96.75 336 ALA A O 1
ATOM 2611 N N . MET A 1 337 ? 3.102 -1.958 -17.620 1.00 97.75 337 MET A N 1
ATOM 2612 C CA . MET A 1 337 ? 3.800 -2.802 -16.645 1.00 97.75 337 MET A CA 1
ATOM 2613 C C . MET A 1 337 ? 4.358 -4.064 -17.297 1.00 97.75 337 MET A C 1
ATOM 2615 O O . MET A 1 337 ? 5.531 -4.395 -17.118 1.00 97.75 337 MET A O 1
ATOM 2619 N N . THR A 1 338 ? 3.552 -4.735 -18.121 1.00 97.88 338 THR A N 1
ATOM 2620 C CA . THR A 1 338 ? 4.010 -5.914 -18.866 1.00 97.88 338 THR A CA 1
ATOM 2621 C C . THR A 1 338 ? 5.106 -5.563 -19.873 1.00 97.88 338 THR A C 1
ATOM 2623 O O . THR A 1 338 ? 6.087 -6.300 -19.978 1.00 97.88 338 THR A O 1
ATOM 2626 N N . SER A 1 339 ? 5.029 -4.403 -20.535 1.00 97.62 339 SER A N 1
ATOM 2627 C CA . SER A 1 339 ? 6.103 -3.911 -21.407 1.00 97.62 339 SER A CA 1
ATOM 2628 C C . SER A 1 339 ? 7.421 -3.723 -20.659 1.00 97.62 339 SER A C 1
ATOM 2630 O O . SER A 1 339 ? 8.453 -4.183 -21.143 1.00 97.62 339 SER A O 1
ATOM 2632 N N . LEU A 1 340 ? 7.409 -3.079 -19.489 1.00 98.19 340 LEU A N 1
ATOM 2633 C CA . LEU A 1 340 ? 8.618 -2.862 -18.685 1.00 98.19 340 LEU A CA 1
ATOM 2634 C C . LEU A 1 340 ? 9.197 -4.175 -18.153 1.00 98.19 340 LEU A C 1
ATOM 2636 O O . LEU A 1 340 ? 10.416 -4.346 -18.138 1.00 98.19 340 LEU A O 1
ATOM 2640 N N . ILE A 1 341 ? 8.346 -5.125 -17.756 1.00 98.44 341 ILE A N 1
ATOM 2641 C CA . ILE A 1 341 ? 8.802 -6.440 -17.291 1.00 98.44 341 ILE A CA 1
ATOM 2642 C C . ILE A 1 341 ? 9.496 -7.194 -18.430 1.00 98.44 341 ILE A C 1
ATOM 2644 O O . ILE A 1 341 ? 10.612 -7.692 -18.263 1.00 98.44 341 ILE A O 1
ATOM 2648 N N . VAL A 1 342 ? 8.866 -7.240 -19.606 1.00 97.12 342 VAL A N 1
ATOM 2649 C CA . VAL A 1 342 ? 9.385 -7.982 -20.759 1.00 97.12 342 VAL A CA 1
ATOM 2650 C C . VAL A 1 342 ? 10.622 -7.301 -21.347 1.00 97.12 342 VAL A C 1
ATOM 2652 O O . VAL A 1 342 ? 11.647 -7.961 -21.527 1.00 97.12 342 VAL A O 1
ATOM 2655 N N . HIS A 1 343 ? 10.554 -5.998 -21.627 1.00 95.94 343 HIS A N 1
ATOM 2656 C CA . HIS A 1 343 ? 11.543 -5.280 -22.444 1.00 95.94 343 HIS A CA 1
ATOM 2657 C C . HIS A 1 343 ? 12.468 -4.349 -21.661 1.00 95.94 343 HIS A C 1
ATOM 2659 O O . HIS A 1 343 ? 13.503 -3.954 -22.191 1.00 95.94 343 HIS A O 1
ATOM 2665 N N . GLY A 1 344 ? 12.140 -4.008 -20.414 1.00 96.62 344 GLY A N 1
ATOM 2666 C CA . GLY A 1 344 ? 12.767 -2.882 -19.723 1.00 96.62 344 GLY A CA 1
ATOM 2667 C C . GLY A 1 344 ? 12.314 -1.533 -20.293 1.00 96.62 344 GLY A C 1
ATOM 2668 O O . GLY A 1 344 ? 11.304 -1.449 -20.991 1.00 96.62 344 GLY A O 1
ATOM 2669 N N . ASP A 1 345 ? 13.066 -0.473 -19.992 1.00 96.19 345 ASP A N 1
ATOM 2670 C CA . ASP A 1 345 ? 12.857 0.845 -20.602 1.00 96.19 345 ASP A CA 1
ATOM 2671 C C . ASP A 1 345 ? 13.261 0.808 -22.083 1.00 96.19 345 ASP A C 1
ATOM 2673 O O . ASP A 1 345 ? 14.440 0.656 -22.407 1.00 96.19 345 ASP A O 1
ATOM 2677 N N . ARG A 1 346 ? 12.298 1.005 -22.989 1.00 94.38 346 ARG A N 1
ATOM 2678 C CA . ARG A 1 346 ? 12.528 0.986 -24.441 1.00 94.38 346 ARG A CA 1
ATOM 2679 C C . ARG A 1 346 ? 13.416 2.128 -24.939 1.00 94.38 346 ARG A C 1
ATOM 2681 O O . ARG A 1 346 ? 13.922 2.033 -26.054 1.00 94.38 346 ARG A O 1
ATOM 2688 N N . ASN A 1 347 ? 13.683 3.156 -24.127 1.00 93.75 347 ASN A N 1
ATOM 2689 C CA . ASN A 1 347 ? 14.717 4.152 -24.434 1.00 93.75 347 ASN A CA 1
ATOM 2690 C C . ASN A 1 347 ? 16.118 3.520 -24.529 1.00 93.75 347 ASN A C 1
ATOM 2692 O O . ASN A 1 347 ? 17.003 4.060 -25.194 1.00 93.75 347 ASN A O 1
ATOM 2696 N N . ARG A 1 348 ? 16.328 2.367 -23.882 1.00 91.62 348 ARG A N 1
ATOM 2697 C CA . ARG A 1 348 ? 17.542 1.562 -23.993 1.00 91.62 348 ARG A CA 1
ATOM 2698 C C . ARG A 1 348 ? 17.192 0.182 -24.553 1.00 91.62 348 ARG A C 1
ATOM 2700 O O . ARG A 1 348 ? 16.709 -0.666 -23.810 1.00 91.62 348 ARG A O 1
ATOM 2707 N N . PRO A 1 349 ? 17.514 -0.099 -25.825 1.00 84.38 349 PRO A N 1
ATOM 2708 C CA . PRO A 1 349 ? 17.300 -1.423 -26.390 1.00 84.38 349 PRO A CA 1
ATOM 2709 C C . PRO A 1 349 ? 18.026 -2.510 -25.583 1.00 84.38 349 PRO A C 1
ATOM 2711 O O . PRO A 1 349 ? 19.255 -2.540 -25.506 1.00 84.38 349 PRO A O 1
ATOM 2714 N N . GLU A 1 350 ? 17.253 -3.420 -24.997 1.00 90.25 350 GLU A N 1
ATOM 2715 C CA . GLU A 1 350 ? 17.726 -4.623 -24.316 1.00 90.25 350 GLU A CA 1
ATOM 2716 C C . GLU A 1 350 ? 17.012 -5.865 -24.875 1.00 90.25 350 GLU A C 1
ATOM 2718 O O . GLU A 1 350 ? 15.923 -5.755 -25.444 1.00 90.25 350 GLU A O 1
ATOM 2723 N N . PRO A 1 351 ? 17.585 -7.072 -24.710 1.00 91.31 351 PRO A N 1
ATOM 2724 C CA . PRO A 1 351 ? 16.869 -8.303 -25.009 1.00 91.31 351 PRO A CA 1
ATOM 2725 C C . PRO A 1 351 ? 15.613 -8.455 -24.140 1.00 91.31 351 PRO A C 1
ATOM 2727 O O . PRO A 1 351 ? 15.670 -8.287 -22.913 1.00 91.31 351 PRO A O 1
ATOM 2730 N N . ALA A 1 352 ? 14.506 -8.832 -24.781 1.00 94.00 352 ALA A N 1
ATOM 2731 C CA . ALA A 1 352 ? 13.279 -9.225 -24.101 1.00 94.00 352 ALA A CA 1
ATOM 2732 C C . ALA A 1 352 ? 13.516 -10.433 -23.177 1.00 94.00 352 ALA A C 1
ATOM 2734 O O . ALA A 1 352 ? 14.440 -11.224 -23.398 1.00 94.00 352 ALA A O 1
ATOM 2735 N N . LEU A 1 353 ? 12.683 -10.585 -22.143 1.00 94.69 353 LEU A N 1
ATOM 2736 C CA . LEU A 1 353 ? 12.714 -11.776 -21.294 1.00 94.69 353 LEU A CA 1
ATOM 2737 C C . LEU A 1 353 ? 12.479 -13.054 -22.119 1.00 94.69 353 LEU A C 1
ATOM 2739 O O . LEU A 1 353 ? 11.628 -13.062 -23.014 1.00 94.69 353 LEU A O 1
ATOM 2743 N N . PRO A 1 354 ? 13.214 -14.140 -21.819 1.00 93.62 354 PRO A N 1
ATOM 2744 C CA . PRO A 1 354 ? 13.132 -15.381 -22.579 1.00 93.62 354 PRO A CA 1
ATOM 2745 C C . PRO A 1 354 ? 11.916 -16.239 -22.210 1.00 93.62 354 PRO A C 1
ATOM 2747 O O . PRO A 1 354 ? 11.686 -17.244 -22.870 1.00 93.62 354 PRO A O 1
ATOM 2750 N N . ARG A 1 355 ? 11.150 -15.882 -21.172 1.00 95.56 355 ARG A N 1
ATOM 2751 C CA . ARG A 1 355 ? 9.953 -16.604 -20.716 1.00 95.56 355 ARG A CA 1
ATOM 2752 C C . ARG A 1 355 ? 8.719 -15.727 -20.843 1.00 95.56 355 ARG A C 1
ATOM 2754 O O . ARG A 1 355 ? 8.820 -14.496 -20.848 1.00 95.56 355 ARG A O 1
ATOM 2761 N N . ARG A 1 356 ? 7.556 -16.367 -20.948 1.00 96.62 356 ARG A N 1
ATOM 2762 C CA . ARG A 1 356 ? 6.278 -15.665 -20.860 1.00 96.62 356 ARG A CA 1
ATOM 2763 C C . ARG A 1 356 ? 6.043 -15.133 -19.446 1.00 96.62 356 ARG A C 1
ATOM 2765 O O . ARG A 1 356 ? 6.595 -15.634 -18.469 1.00 96.62 356 ARG A O 1
ATOM 2772 N N . VAL A 1 357 ? 5.206 -14.111 -19.360 1.00 97.62 357 VAL A N 1
ATOM 2773 C CA . VAL A 1 357 ? 4.732 -13.491 -18.126 1.00 97.62 357 VAL A CA 1
ATOM 2774 C C . VAL A 1 357 ? 3.266 -13.870 -17.944 1.00 97.62 357 VAL A C 1
ATOM 2776 O O . VAL A 1 357 ? 2.476 -13.732 -18.879 1.00 97.62 357 VAL A O 1
ATOM 2779 N N . HIS A 1 358 ? 2.913 -14.356 -16.754 1.00 98.25 358 HIS A N 1
ATOM 2780 C CA . HIS A 1 358 ? 1.526 -14.675 -16.408 1.00 98.25 358 HIS A CA 1
ATOM 2781 C C . HIS A 1 358 ? 0.792 -13.407 -15.970 1.00 98.25 358 HIS A C 1
ATOM 2783 O O . HIS A 1 358 ? 1.244 -12.700 -15.073 1.00 98.25 358 HIS A O 1
ATOM 2789 N N . CYS A 1 359 ? -0.326 -13.079 -16.593 1.00 97.94 359 CYS A N 1
ATOM 2790 C CA . CYS A 1 359 ? -1.068 -11.852 -16.343 1.00 97.94 359 CYS A CA 1
ATOM 2791 C C . CYS A 1 359 ? -2.467 -12.204 -15.865 1.00 97.94 359 CYS A C 1
ATOM 2793 O O . CYS A 1 359 ? -3.225 -12.839 -16.595 1.00 97.94 359 CYS A O 1
ATOM 2795 N N . ILE A 1 360 ? -2.818 -11.741 -14.669 1.00 98.25 360 ILE A N 1
ATOM 2796 C CA . ILE A 1 360 ? -4.166 -11.878 -14.125 1.00 98.25 360 ILE A CA 1
ATOM 2797 C C . ILE A 1 360 ? -4.729 -10.464 -13.977 1.00 98.25 360 ILE A C 1
ATOM 2799 O O . ILE A 1 360 ? -4.264 -9.718 -13.108 1.00 98.25 360 ILE A O 1
ATOM 2803 N N . PRO A 1 361 ? -5.686 -10.057 -14.827 1.00 97.62 361 PRO A N 1
ATOM 2804 C CA . PRO A 1 361 ? -6.325 -8.761 -14.699 1.00 97.62 361 PRO A CA 1
ATOM 2805 C C . PRO A 1 361 ? -7.070 -8.624 -13.368 1.00 97.62 361 PRO A C 1
ATOM 2807 O O . PRO A 1 361 ? -7.888 -9.464 -13.008 1.00 97.62 361 PRO A O 1
ATOM 2810 N N . VAL A 1 362 ? -6.803 -7.539 -12.650 1.00 97.19 362 VAL A N 1
ATOM 2811 C CA . VAL A 1 362 ? -7.449 -7.143 -11.391 1.00 97.19 362 VAL A CA 1
ATOM 2812 C C . VAL A 1 362 ? -8.008 -5.720 -11.439 1.00 97.19 362 VAL A C 1
ATOM 2814 O O . VAL A 1 362 ? -8.736 -5.319 -10.532 1.00 97.19 362 VAL A O 1
ATOM 2817 N N . LEU A 1 363 ? -7.691 -4.971 -12.502 1.00 95.94 363 LEU A N 1
ATOM 2818 C CA . LEU A 1 363 ? -8.319 -3.695 -12.847 1.00 95.94 363 LEU A CA 1
ATOM 2819 C C . LEU A 1 363 ? -9.167 -3.866 -14.112 1.00 95.94 363 LEU A C 1
ATOM 2821 O O . LEU A 1 363 ? -8.761 -4.550 -15.052 1.00 95.94 363 LEU A O 1
ATOM 2825 N N . GLY A 1 364 ? -10.350 -3.257 -14.117 1.00 91.75 364 GLY A N 1
ATOM 2826 C CA . GLY A 1 364 ? -11.310 -3.313 -15.215 1.00 91.75 364 GLY A CA 1
ATOM 2827 C C . GLY A 1 364 ? -11.303 -2.050 -16.075 1.00 91.75 364 GLY A C 1
ATOM 2828 O O . GLY A 1 364 ? -10.256 -1.542 -16.470 1.00 91.75 364 GLY A O 1
ATOM 2829 N N . SER A 1 365 ? -12.501 -1.542 -16.381 1.00 90.06 365 SER A N 1
ATOM 2830 C CA . SER A 1 365 ? -12.695 -0.334 -17.194 1.00 90.06 365 SER A CA 1
ATOM 2831 C C . SER A 1 365 ? -11.885 0.854 -16.663 1.00 90.06 365 SER A C 1
ATOM 2833 O O . SER A 1 365 ? -11.928 1.156 -15.469 1.00 90.06 365 SER A O 1
ATOM 2835 N N . GLY A 1 366 ? -11.189 1.558 -17.562 1.00 88.12 366 GLY A N 1
ATOM 2836 C CA . GLY A 1 366 ? -10.358 2.717 -17.216 1.00 88.12 366 GLY A CA 1
ATOM 2837 C C . GLY A 1 366 ? -9.200 2.413 -16.259 1.00 88.12 366 GLY A C 1
ATOM 2838 O O . GLY A 1 366 ? -8.826 3.302 -15.498 1.00 88.12 366 GLY A O 1
ATOM 2839 N N . ASP A 1 367 ? -8.705 1.169 -16.240 1.00 91.31 367 ASP A N 1
ATOM 2840 C CA . ASP A 1 367 ? -7.745 0.661 -15.253 1.00 91.31 367 ASP A CA 1
ATOM 2841 C C . ASP A 1 367 ? -8.200 0.896 -13.801 1.00 91.31 367 ASP A C 1
ATOM 2843 O O . ASP A 1 367 ? -7.387 1.064 -12.905 1.00 91.31 367 ASP A O 1
ATOM 2847 N N . GLY A 1 368 ? -9.507 0.918 -13.530 1.00 92.75 368 GLY A N 1
ATOM 2848 C CA . GLY A 1 368 ? -10.042 1.060 -12.174 1.00 92.75 368 GLY A CA 1
ATOM 2849 C C . GLY A 1 368 ? -10.202 -0.279 -11.453 1.00 92.75 368 GLY A C 1
ATOM 2850 O O . GLY A 1 368 ? -10.453 -1.307 -12.085 1.00 92.75 368 GLY A O 1
ATOM 2851 N N . PHE A 1 369 ? -10.147 -0.272 -10.116 1.00 93.25 369 PHE A N 1
ATOM 2852 C CA . PHE A 1 369 ? -10.628 -1.421 -9.342 1.00 93.25 369 PHE A CA 1
ATOM 2853 C C . PHE A 1 369 ? -12.107 -1.697 -9.674 1.00 93.25 369 PHE A C 1
ATOM 2855 O O . PHE A 1 369 ? -12.887 -0.741 -9.761 1.00 93.25 369 PHE A O 1
ATOM 2862 N N . PRO A 1 370 ? -12.517 -2.968 -9.857 1.00 93.00 370 PRO A N 1
ATOM 2863 C CA . PRO A 1 370 ? -13.907 -3.301 -10.137 1.00 93.00 370 PRO A CA 1
ATOM 2864 C C . PRO A 1 370 ? -14.839 -2.772 -9.035 1.00 93.00 370 PRO A C 1
ATOM 2866 O O . PRO A 1 370 ? -14.605 -3.040 -7.853 1.00 93.00 370 PRO A O 1
ATOM 2869 N N . PRO A 1 371 ? -15.906 -2.030 -9.386 1.00 91.81 371 PRO A N 1
ATOM 2870 C CA . PRO A 1 371 ? -16.757 -1.353 -8.408 1.00 91.81 371 PRO A CA 1
ATOM 2871 C C . PRO A 1 371 ? -17.627 -2.318 -7.590 1.00 91.81 371 PRO A C 1
ATOM 2873 O O . PRO A 1 371 ? -18.334 -1.885 -6.682 1.00 91.81 371 PRO A O 1
ATOM 2876 N N . ASP A 1 372 ? -17.623 -3.602 -7.930 1.00 93.62 372 ASP A N 1
ATOM 2877 C CA . ASP A 1 372 ? -18.444 -4.666 -7.368 1.00 93.62 372 ASP A CA 1
ATOM 2878 C C . ASP A 1 372 ? -17.649 -5.687 -6.542 1.00 93.62 372 ASP A C 1
ATOM 2880 O O . ASP A 1 372 ? -18.211 -6.699 -6.132 1.00 93.62 372 ASP A O 1
ATOM 2884 N N . ARG A 1 373 ? -16.361 -5.440 -6.270 1.00 94.06 373 ARG A N 1
ATOM 2885 C CA . ARG A 1 373 ? -15.485 -6.393 -5.571 1.00 94.06 373 ARG A CA 1
ATOM 2886 C C . ARG A 1 373 ? -14.643 -5.728 -4.490 1.00 94.06 373 ARG A C 1
ATOM 2888 O O . ARG A 1 373 ? -14.289 -4.555 -4.578 1.00 94.06 373 ARG A O 1
ATOM 2895 N N . LEU A 1 374 ? -14.295 -6.516 -3.475 1.00 96.62 374 LEU A N 1
ATOM 2896 C CA . LEU A 1 374 ? -13.299 -6.146 -2.471 1.00 96.62 374 LEU A CA 1
ATOM 2897 C C . LEU A 1 374 ? -11.907 -6.489 -3.006 1.00 96.62 374 LEU A C 1
ATOM 2899 O O . LEU A 1 374 ? -11.660 -7.633 -3.386 1.00 96.62 374 LEU A O 1
ATOM 2903 N N . ILE A 1 375 ? -10.982 -5.526 -2.998 1.00 95.62 375 ILE A N 1
ATOM 2904 C CA . ILE A 1 375 ? -9.632 -5.727 -3.552 1.00 95.62 375 ILE A CA 1
ATOM 2905 C C . ILE A 1 375 ? -8.874 -6.862 -2.853 1.00 95.62 375 ILE A C 1
ATOM 2907 O O . ILE A 1 375 ? -8.204 -7.658 -3.504 1.00 95.62 375 ILE A O 1
ATOM 2911 N N . VAL A 1 376 ? -9.023 -6.987 -1.533 1.00 97.19 376 VAL A N 1
ATOM 2912 C CA . VAL A 1 376 ? -8.360 -8.032 -0.739 1.00 97.19 376 VAL A CA 1
ATOM 2913 C C . VAL A 1 376 ? -8.813 -9.426 -1.189 1.00 97.19 376 VAL A C 1
ATOM 2915 O O . VAL A 1 376 ? -7.983 -10.304 -1.403 1.00 97.19 376 VAL A O 1
ATOM 2918 N N . ASP A 1 377 ? -10.115 -9.623 -1.399 1.00 97.25 377 ASP A N 1
ATOM 2919 C CA . ASP A 1 377 ? -10.661 -10.890 -1.902 1.00 97.25 377 ASP A CA 1
ATOM 2920 C C . ASP A 1 377 ? -10.221 -11.173 -3.339 1.00 97.25 377 ASP A C 1
ATOM 2922 O O . ASP A 1 377 ? -9.787 -12.276 -3.659 1.00 97.25 377 ASP A O 1
ATOM 2926 N N . LEU A 1 378 ? -10.243 -10.147 -4.188 1.00 96.88 378 LEU A N 1
ATOM 2927 C CA . LEU A 1 378 ? -9.821 -10.253 -5.578 1.00 96.88 378 LEU A CA 1
ATOM 2928 C C . LEU A 1 378 ? -8.356 -10.726 -5.678 1.00 96.88 378 LEU A C 1
ATOM 2930 O O . LEU A 1 378 ? -8.063 -11.698 -6.375 1.00 96.88 378 LEU A O 1
ATOM 2934 N N . ILE A 1 379 ? -7.439 -10.108 -4.926 1.00 98.12 379 ILE A N 1
ATOM 2935 C CA . ILE A 1 379 ? -6.025 -10.515 -4.898 1.00 98.12 379 ILE A CA 1
ATOM 2936 C C . ILE A 1 379 ? -5.852 -11.916 -4.298 1.00 98.12 379 ILE A C 1
ATOM 2938 O O . ILE A 1 379 ? -5.043 -12.698 -4.803 1.00 98.12 379 ILE A O 1
ATOM 2942 N N . TYR A 1 380 ? -6.616 -12.262 -3.257 1.00 98.00 380 TYR A N 1
ATOM 2943 C CA . TYR A 1 380 ? -6.590 -13.608 -2.681 1.00 98.00 380 TYR A CA 1
ATOM 2944 C C . TYR A 1 380 ? -6.970 -14.661 -3.725 1.00 98.00 380 TYR A C 1
ATOM 2946 O O . TYR A 1 380 ? -6.221 -15.619 -3.921 1.00 98.00 380 TYR A O 1
ATOM 2954 N N . GLN A 1 381 ? -8.088 -14.462 -4.429 1.00 97.06 381 GLN A N 1
ATOM 2955 C CA . GLN A 1 381 ? -8.566 -15.385 -5.455 1.00 97.06 381 GLN A CA 1
ATOM 2956 C C . GLN A 1 381 ? -7.573 -15.505 -6.614 1.00 97.06 381 GLN A C 1
ATOM 2958 O O . GLN A 1 381 ? -7.281 -16.623 -7.036 1.00 97.06 381 GLN A O 1
ATOM 2963 N N . ALA A 1 382 ? -6.990 -14.391 -7.067 1.00 97.62 382 ALA A N 1
ATOM 2964 C CA . ALA A 1 382 ? -5.979 -14.391 -8.122 1.00 97.62 382 ALA A CA 1
ATOM 2965 C C . ALA A 1 382 ? -4.765 -15.262 -7.758 1.00 97.62 382 ALA A C 1
ATOM 2967 O O . ALA A 1 382 ? -4.386 -16.163 -8.505 1.00 97.62 382 ALA A O 1
ATOM 2968 N N . VAL A 1 383 ? -4.181 -15.056 -6.573 1.00 97.69 383 VAL A N 1
ATOM 2969 C CA . VAL A 1 383 ? -3.015 -15.841 -6.133 1.00 97.69 383 VAL A CA 1
ATOM 2970 C C . VAL A 1 383 ? -3.393 -17.294 -5.836 1.00 97.69 383 VAL A C 1
ATOM 2972 O O . VAL A 1 383 ? -2.614 -18.206 -6.123 1.00 97.69 383 VAL A O 1
ATOM 2975 N N . PHE A 1 384 ? -4.583 -17.531 -5.279 1.00 96.06 384 PHE A N 1
ATOM 2976 C CA . PHE A 1 384 ? -5.055 -18.878 -4.978 1.00 96.06 384 PHE A CA 1
ATOM 2977 C C . PHE A 1 384 ? -5.263 -19.713 -6.246 1.00 96.06 384 PHE A C 1
ATOM 2979 O O . PHE A 1 384 ? -4.801 -20.849 -6.279 1.00 96.06 384 PHE A O 1
ATOM 2986 N N . GLN A 1 385 ? -5.871 -19.172 -7.305 1.00 95.62 385 GLN A N 1
ATOM 2987 C CA . GLN A 1 385 ? -6.000 -19.899 -8.578 1.00 95.62 385 GLN A CA 1
ATOM 2988 C C . GLN A 1 385 ? -4.645 -20.122 -9.258 1.00 95.62 385 GLN A C 1
ATOM 2990 O O . GLN A 1 385 ? -4.363 -21.204 -9.767 1.00 95.62 385 GLN A O 1
ATOM 2995 N N . MET A 1 386 ? -3.759 -19.132 -9.173 1.00 95.50 386 MET A N 1
ATOM 2996 C CA . MET A 1 386 ? -2.431 -19.204 -9.773 1.00 95.50 386 MET A CA 1
ATOM 2997 C C . MET A 1 386 ? -1.519 -20.261 -9.137 1.00 95.50 386 MET A C 1
ATOM 2999 O O . MET A 1 386 ? -0.730 -20.896 -9.839 1.00 95.50 386 MET A O 1
ATOM 3003 N N . ARG A 1 387 ? -1.571 -20.426 -7.805 1.00 93.44 387 ARG A N 1
ATOM 3004 C CA . ARG A 1 387 ? -0.580 -21.220 -7.044 1.00 93.44 387 ARG A CA 1
ATOM 3005 C C . ARG A 1 387 ? -1.139 -22.141 -5.963 1.00 93.44 387 ARG A C 1
ATOM 3007 O O . ARG A 1 387 ? -0.397 -23.004 -5.496 1.00 93.44 387 ARG A O 1
ATOM 3014 N N . GLY A 1 388 ? -2.369 -21.927 -5.510 1.00 87.19 388 GLY A N 1
ATOM 3015 C CA . GLY A 1 388 ? -2.898 -22.520 -4.279 1.00 87.19 388 GLY A CA 1
ATOM 3016 C C . GLY A 1 388 ? -3.982 -23.583 -4.444 1.00 87.19 388 GLY A C 1
ATOM 3017 O O . GLY A 1 388 ? -4.236 -24.312 -3.484 1.00 87.19 388 GLY A O 1
ATOM 3018 N N . ASN A 1 389 ? -4.622 -23.668 -5.608 1.00 87.12 389 ASN A N 1
ATOM 3019 C CA . ASN A 1 389 ? -5.645 -24.668 -5.910 1.00 87.12 389 ASN A CA 1
ATOM 3020 C C . ASN A 1 389 ? -5.004 -26.056 -6.204 1.00 87.12 389 ASN A C 1
ATOM 3022 O O . ASN A 1 389 ? -3.783 -26.223 -6.168 1.00 87.12 389 ASN A O 1
ATOM 3026 N N . ALA A 1 390 ? -5.830 -27.076 -6.466 1.00 88.25 390 ALA A N 1
ATOM 3027 C CA . ALA A 1 390 ? -5.342 -28.425 -6.784 1.00 88.25 390 ALA A CA 1
ATOM 3028 C C . ALA A 1 390 ? -4.670 -28.522 -8.169 1.00 88.25 390 ALA A C 1
ATOM 3030 O O . ALA A 1 390 ? -3.777 -29.346 -8.355 1.00 88.25 390 ALA A O 1
ATOM 3031 N N . GLU A 1 391 ? -5.077 -27.667 -9.112 1.00 90.50 391 GLU A N 1
ATOM 3032 C CA . GLU A 1 391 ? -4.552 -27.584 -10.480 1.00 90.50 391 GLU A CA 1
ATOM 3033 C C . GLU A 1 391 ? -4.162 -26.126 -10.794 1.00 90.50 391 GLU A C 1
ATOM 3035 O O . GLU A 1 391 ? -4.963 -25.381 -11.370 1.00 90.50 391 GLU A O 1
ATOM 3040 N N . PRO A 1 392 ? -2.968 -25.674 -10.353 1.00 93.25 392 PRO A N 1
ATOM 3041 C CA . PRO A 1 392 ? -2.591 -24.264 -10.452 1.00 93.25 392 PRO A CA 1
ATOM 3042 C C . PRO A 1 392 ? -2.438 -23.814 -11.895 1.00 93.25 392 PRO A C 1
ATOM 3044 O O . PRO A 1 392 ? -1.801 -24.509 -12.687 1.00 93.25 392 PRO A O 1
ATOM 3047 N N . SER A 1 393 ? -2.961 -22.629 -12.224 1.00 93.12 393 SER A N 1
ATOM 3048 C CA . SER A 1 393 ? -2.863 -22.088 -13.586 1.00 93.12 393 SER A CA 1
ATOM 3049 C C . SER A 1 393 ? -1.427 -21.714 -13.974 1.00 93.12 393 SER A C 1
ATOM 3051 O O . SER A 1 393 ? -1.074 -21.773 -15.151 1.00 93.12 393 SER A O 1
ATOM 3053 N N . ALA A 1 394 ? -0.577 -21.383 -12.993 1.00 95.12 394 ALA A N 1
ATOM 3054 C CA . ALA A 1 394 ? 0.830 -21.052 -13.208 1.00 95.12 394 ALA A CA 1
ATOM 3055 C C . ALA A 1 394 ? 1.721 -21.605 -12.072 1.00 95.12 394 ALA A C 1
ATOM 3057 O O . ALA A 1 394 ? 2.198 -20.860 -11.207 1.00 95.12 394 ALA A O 1
ATOM 3058 N N . PRO A 1 395 ? 1.978 -22.927 -12.039 1.00 92.88 395 PRO A N 1
ATOM 3059 C CA . PRO A 1 395 ? 2.608 -23.597 -10.901 1.00 92.88 395 PRO A CA 1
ATOM 3060 C C . PRO A 1 395 ? 4.076 -23.203 -10.667 1.00 92.88 395 PRO A C 1
ATOM 3062 O O . PRO A 1 395 ? 4.593 -23.410 -9.568 1.00 92.88 395 PRO A O 1
ATOM 3065 N N . HIS A 1 396 ? 4.748 -22.618 -11.655 1.00 94.00 396 HIS A N 1
ATOM 3066 C CA . HIS A 1 396 ? 6.157 -22.231 -11.559 1.00 94.00 396 HIS A CA 1
ATOM 3067 C C . HIS A 1 396 ? 6.366 -20.754 -11.197 1.00 94.00 396 HIS A C 1
ATOM 3069 O O . HIS A 1 396 ? 7.499 -20.344 -10.931 1.00 94.00 396 HIS A O 1
ATOM 3075 N N . VAL A 1 397 ? 5.287 -19.972 -11.076 1.00 97.06 397 VAL A N 1
ATOM 3076 C CA . VAL A 1 397 ? 5.370 -18.579 -10.631 1.00 97.06 397 VAL A CA 1
ATOM 3077 C C . VAL A 1 397 ? 5.820 -18.503 -9.174 1.00 97.06 397 VAL A C 1
ATOM 3079 O O . VAL A 1 397 ? 5.174 -19.027 -8.260 1.00 97.06 397 VAL A O 1
ATOM 3082 N N . ILE A 1 398 ? 6.921 -17.785 -8.954 1.00 97.12 398 ILE A N 1
ATOM 3083 C CA . ILE A 1 398 ? 7.446 -17.471 -7.618 1.00 97.12 398 ILE A CA 1
ATOM 3084 C C . ILE A 1 398 ? 7.716 -15.975 -7.418 1.00 97.12 398 ILE A C 1
ATOM 3086 O O . ILE A 1 398 ? 8.051 -15.570 -6.309 1.00 97.12 398 ILE A O 1
ATOM 3090 N N . ILE A 1 399 ? 7.574 -15.149 -8.458 1.00 98.69 399 ILE A N 1
ATOM 3091 C CA . ILE A 1 399 ? 7.691 -13.687 -8.395 1.00 98.69 399 ILE A CA 1
ATOM 3092 C C . ILE A 1 399 ? 6.350 -13.090 -8.813 1.00 98.69 399 ILE A C 1
ATOM 3094 O O . ILE A 1 399 ? 5.827 -13.441 -9.868 1.00 98.69 399 ILE A O 1
ATOM 3098 N N . VAL A 1 400 ? 5.801 -12.172 -8.019 1.00 98.88 400 VAL A N 1
ATOM 3099 C CA . VAL A 1 400 ? 4.542 -11.490 -8.343 1.00 98.88 400 VAL A CA 1
ATOM 3100 C C . VAL A 1 400 ? 4.727 -9.983 -8.256 1.00 98.88 400 VAL A C 1
ATOM 3102 O O . VAL A 1 400 ? 5.068 -9.446 -7.203 1.00 98.88 400 VAL A O 1
ATOM 3105 N N . ASN A 1 401 ? 4.478 -9.309 -9.374 1.00 98.81 401 ASN A N 1
ATOM 3106 C CA . ASN A 1 401 ? 4.481 -7.860 -9.483 1.00 98.81 401 ASN A CA 1
ATOM 3107 C C . ASN A 1 401 ? 3.117 -7.288 -9.072 1.00 98.81 401 ASN A C 1
ATOM 3109 O O . ASN A 1 401 ? 2.108 -7.595 -9.710 1.00 98.81 401 ASN A O 1
ATOM 3113 N N . ILE A 1 402 ? 3.116 -6.411 -8.068 1.00 98.38 402 ILE A N 1
ATOM 3114 C CA . ILE A 1 402 ? 1.970 -5.605 -7.636 1.00 98.38 402 ILE A CA 1
ATOM 3115 C C . ILE A 1 402 ? 2.348 -4.128 -7.797 1.00 98.38 402 ILE A C 1
ATOM 3117 O O . ILE A 1 402 ? 2.773 -3.462 -6.853 1.00 98.38 402 ILE A O 1
ATOM 3121 N N . SER A 1 403 ? 2.197 -3.602 -9.010 1.00 97.00 403 SER A N 1
ATOM 3122 C CA . SER A 1 403 ? 2.398 -2.175 -9.306 1.00 97.00 403 SER A CA 1
ATOM 3123 C C . SER A 1 403 ? 1.154 -1.343 -8.963 1.00 97.00 403 SER A C 1
ATOM 3125 O O . SER A 1 403 ? 0.810 -0.407 -9.678 1.00 97.00 403 SER A O 1
ATOM 3127 N N . LEU A 1 404 ? 0.454 -1.723 -7.892 1.00 96.19 404 LEU A N 1
ATOM 3128 C CA . LEU A 1 404 ? -0.845 -1.196 -7.491 1.00 96.19 404 LEU A CA 1
ATOM 3129 C C . LEU A 1 404 ? -0.796 -0.733 -6.039 1.00 96.19 404 LEU A C 1
ATOM 3131 O O . LEU A 1 404 ? -0.146 -1.352 -5.199 1.00 96.19 404 LEU A O 1
ATOM 3135 N N . GLY A 1 405 ? -1.558 0.313 -5.737 1.00 94.25 405 GLY A N 1
ATOM 3136 C CA . GLY A 1 405 ? -1.765 0.787 -4.376 1.00 94.25 405 GLY A CA 1
ATOM 3137 C C . GLY A 1 405 ? -3.117 1.472 -4.224 1.00 94.25 405 GLY A C 1
ATOM 3138 O O . GLY A 1 405 ? -3.692 1.955 -5.203 1.00 94.25 405 GLY A O 1
ATOM 3139 N N . ASN A 1 406 ? -3.631 1.500 -2.998 1.00 93.69 406 ASN A N 1
ATOM 3140 C CA . ASN A 1 406 ? -4.855 2.209 -2.659 1.00 93.69 406 ASN A CA 1
ATOM 3141 C C . ASN A 1 406 ? -4.533 3.666 -2.302 1.00 93.69 406 ASN A C 1
ATOM 3143 O O . ASN A 1 406 ? -4.030 3.946 -1.215 1.00 93.69 406 ASN A O 1
ATOM 3147 N N . ARG A 1 407 ? -4.879 4.606 -3.189 1.00 88.88 407 ARG A N 1
ATOM 3148 C CA . ARG A 1 407 ? -4.658 6.049 -2.982 1.00 88.88 407 ARG A CA 1
ATOM 3149 C C . ARG A 1 407 ? -5.374 6.593 -1.743 1.00 88.88 407 ARG A C 1
ATOM 3151 O O . ARG A 1 407 ? -4.958 7.608 -1.201 1.00 88.88 407 ARG A O 1
ATOM 3158 N N . ARG A 1 408 ? -6.433 5.920 -1.287 1.00 88.56 408 ARG A N 1
ATOM 3159 C CA . ARG A 1 408 ? -7.217 6.308 -0.103 1.00 88.56 408 ARG A CA 1
ATOM 3160 C C . ARG A 1 408 ? -6.666 5.759 1.202 1.00 88.56 408 ARG A C 1
ATOM 3162 O O . ARG A 1 408 ? -7.229 6.026 2.252 1.00 88.56 408 ARG A O 1
ATOM 3169 N N . ARG A 1 409 ? -5.594 4.967 1.149 1.00 88.56 409 ARG A N 1
ATOM 3170 C CA . ARG A 1 409 ? -5.023 4.336 2.334 1.00 88.56 409 ARG A CA 1
ATOM 3171 C C . ARG A 1 409 ? -3.522 4.551 2.382 1.00 88.56 409 ARG A C 1
ATOM 3173 O O . ARG A 1 409 ? -2.744 3.752 1.860 1.00 88.56 409 ARG A O 1
ATOM 3180 N N . GLN A 1 410 ? -3.143 5.641 3.034 1.00 89.88 410 GLN A N 1
ATOM 3181 C CA . GLN A 1 410 ? -1.769 5.885 3.443 1.00 89.88 410 GLN A CA 1
ATOM 3182 C C . GLN A 1 410 ? -1.429 5.065 4.696 1.00 89.88 410 GLN A C 1
ATOM 3184 O O . GLN A 1 410 ? -2.294 4.746 5.516 1.00 89.88 410 GLN A O 1
ATOM 3189 N N . PHE A 1 411 ? -0.161 4.695 4.842 1.00 90.44 411 PHE A N 1
ATOM 3190 C CA . PHE A 1 411 ? 0.319 3.914 5.973 1.00 90.44 411 PHE A CA 1
ATOM 3191 C C . PHE A 1 411 ? 0.463 4.777 7.234 1.00 90.44 411 PHE A C 1
ATOM 3193 O O . PHE A 1 411 ? 1.319 5.658 7.297 1.00 90.44 411 PHE A O 1
ATOM 3200 N N . HIS A 1 412 ? -0.309 4.466 8.276 1.00 83.50 412 HIS A N 1
ATOM 3201 C CA . HIS A 1 412 ? -0.274 5.151 9.575 1.00 83.50 412 HIS A CA 1
ATOM 3202 C C . HIS A 1 412 ? 0.078 4.192 10.722 1.00 83.50 412 HIS A C 1
ATOM 3204 O O . HIS A 1 412 ? -0.604 4.144 11.734 1.00 83.50 412 HIS A O 1
ATOM 3210 N N . GLY A 1 413 ? 1.128 3.383 10.555 1.00 79.56 413 GLY A N 1
ATOM 3211 C CA . GLY A 1 413 ? 1.628 2.501 11.622 1.00 79.56 413 GLY A CA 1
ATOM 3212 C C . GLY A 1 413 ? 1.024 1.093 11.629 1.00 79.56 413 GLY A C 1
ATOM 3213 O O . GLY A 1 413 ? 1.674 0.167 12.102 1.00 79.56 413 GLY A O 1
ATOM 3214 N N . GLN A 1 414 ? -0.146 0.891 11.019 1.00 82.38 414 GLN A N 1
ATOM 3215 C CA . GLN A 1 414 ? -0.833 -0.405 10.969 1.00 82.38 414 GLN A CA 1
ATOM 3216 C C . GLN A 1 414 ? -0.737 -1.105 9.614 1.00 82.38 414 GLN A C 1
ATOM 3218 O O . GLN A 1 414 ? -0.837 -0.477 8.557 1.00 82.38 414 GLN A O 1
ATOM 3223 N N . LEU A 1 415 ? -0.617 -2.434 9.644 1.00 89.56 415 LEU A N 1
ATOM 3224 C CA . LEU A 1 415 ? -0.672 -3.257 8.438 1.00 89.56 415 LEU A CA 1
ATOM 3225 C C . LEU A 1 415 ? -2.102 -3.325 7.898 1.00 89.56 415 LEU A C 1
ATOM 3227 O O . LEU A 1 415 ? -3.014 -3.804 8.574 1.00 89.56 415 LEU A O 1
ATOM 3231 N N . SER A 1 416 ? -2.308 -2.933 6.639 1.00 93.25 416 SER A N 1
ATOM 3232 C CA . SER A 1 416 ? -3.602 -3.147 5.992 1.00 93.25 416 SER A CA 1
ATOM 3233 C C . SER A 1 416 ? -3.931 -4.637 5.837 1.00 93.25 416 SER A C 1
ATOM 3235 O O . SER A 1 416 ? -3.025 -5.471 5.741 1.00 93.25 416 SER A O 1
ATOM 3237 N N . PRO A 1 417 ? -5.223 -5.010 5.726 1.00 94.62 417 PRO A N 1
ATOM 3238 C CA . PRO A 1 417 ? -5.610 -6.364 5.340 1.00 94.62 417 PRO A CA 1
ATOM 3239 C C . PRO A 1 417 ? -4.960 -6.809 4.025 1.00 94.62 417 PRO A C 1
ATOM 3241 O O . PRO A 1 417 ? -4.627 -7.980 3.875 1.00 94.62 417 PRO A O 1
ATOM 3244 N N . TRP A 1 418 ? -4.712 -5.878 3.095 1.00 97.06 418 TRP A N 1
ATOM 3245 C CA . TRP A 1 418 ? -4.022 -6.183 1.846 1.00 97.06 418 TRP A CA 1
ATOM 3246 C C . TRP A 1 418 ? -2.540 -6.524 2.080 1.00 97.06 418 TRP A C 1
ATOM 3248 O O . TRP A 1 418 ? -2.072 -7.543 1.581 1.00 97.06 418 TRP A O 1
ATOM 3258 N N . ALA A 1 419 ? -1.811 -5.766 2.903 1.00 97.00 419 ALA A N 1
ATOM 3259 C CA . ALA A 1 419 ? -0.434 -6.110 3.269 1.00 97.00 419 ALA A CA 1
ATOM 3260 C C . ALA A 1 419 ? -0.352 -7.438 4.048 1.00 97.00 419 ALA A C 1
ATOM 3262 O O . ALA A 1 419 ? 0.457 -8.301 3.700 1.00 97.00 419 ALA A O 1
ATOM 3263 N N . ARG A 1 420 ? -1.247 -7.657 5.029 1.00 96.62 420 ARG A N 1
ATOM 3264 C CA . ARG A 1 420 ? -1.360 -8.932 5.768 1.00 96.62 420 ARG A CA 1
ATOM 3265 C C . ARG A 1 420 ? -1.627 -10.109 4.827 1.00 96.62 420 ARG A C 1
ATOM 3267 O O . ARG A 1 420 ? -1.024 -11.172 4.987 1.00 96.62 420 ARG A O 1
ATOM 3274 N N . LEU A 1 421 ? -2.488 -9.914 3.825 1.00 98.31 421 LEU A N 1
ATOM 3275 C CA . LEU A 1 421 ? -2.752 -10.894 2.773 1.00 98.31 421 LEU A CA 1
ATOM 3276 C C . LEU A 1 421 ? -1.482 -11.245 2.001 1.00 98.31 421 LEU A C 1
ATOM 3278 O O . LEU A 1 421 ? -1.150 -12.426 1.903 1.00 98.31 421 LEU A O 1
ATOM 3282 N N . LEU A 1 422 ? -0.765 -10.247 1.476 1.00 98.38 422 LEU A N 1
ATOM 3283 C CA . LEU A 1 422 ? 0.472 -10.490 0.730 1.00 98.38 422 LEU A CA 1
ATOM 3284 C C . LEU A 1 422 ? 1.493 -11.241 1.590 1.00 98.38 422 LEU A C 1
ATOM 3286 O O . LEU A 1 422 ? 2.068 -12.231 1.139 1.00 98.38 422 LEU A O 1
ATOM 3290 N N . ASP A 1 423 ? 1.657 -10.845 2.852 1.00 97.50 423 ASP A N 1
ATOM 3291 C CA . ASP A 1 423 ? 2.597 -11.485 3.772 1.00 97.50 423 ASP A CA 1
ATOM 3292 C C . ASP A 1 423 ? 2.244 -12.947 4.053 1.00 97.50 423 ASP A C 1
ATOM 3294 O O . ASP A 1 423 ? 3.127 -13.814 4.056 1.00 97.50 423 ASP A O 1
ATOM 3298 N N . ARG A 1 424 ? 0.953 -13.238 4.241 1.00 97.06 424 ARG A N 1
ATOM 3299 C CA . ARG A 1 424 ? 0.453 -14.596 4.451 1.00 97.06 424 ARG A CA 1
ATOM 3300 C C . ARG A 1 424 ? 0.620 -15.463 3.206 1.00 97.06 424 ARG A C 1
ATOM 3302 O O . ARG A 1 424 ? 1.066 -16.604 3.324 1.00 97.06 424 ARG A O 1
ATOM 3309 N N . LEU A 1 425 ? 0.297 -14.935 2.027 1.00 97.25 425 LEU A N 1
ATOM 3310 C CA . LEU A 1 425 ? 0.438 -15.642 0.752 1.00 97.25 425 LEU A CA 1
ATOM 3311 C C . LEU A 1 425 ? 1.910 -15.897 0.402 1.00 97.25 425 LEU A C 1
ATOM 3313 O O . LEU A 1 425 ? 2.240 -16.982 -0.079 1.00 97.25 425 LEU A O 1
ATOM 3317 N N . ALA A 1 426 ? 2.798 -14.945 0.701 1.00 97.25 426 ALA A N 1
ATOM 3318 C CA . ALA A 1 426 ? 4.238 -15.076 0.487 1.00 97.25 426 ALA A CA 1
ATOM 3319 C C . ALA A 1 426 ? 4.783 -16.272 1.266 1.00 97.25 426 ALA A C 1
ATOM 3321 O O . ALA A 1 426 ? 5.448 -17.144 0.706 1.00 97.25 426 ALA A O 1
ATOM 3322 N N . TYR A 1 427 ? 4.428 -16.337 2.552 1.00 94.88 427 TYR A N 1
ATOM 3323 C CA . TYR A 1 427 ? 4.808 -17.429 3.437 1.00 94.88 427 TYR A CA 1
ATOM 3324 C C . TYR A 1 427 ? 4.193 -18.764 3.001 1.00 94.88 427 TYR A C 1
ATOM 3326 O O . TYR A 1 427 ? 4.895 -19.770 2.918 1.00 94.88 427 TYR A O 1
ATOM 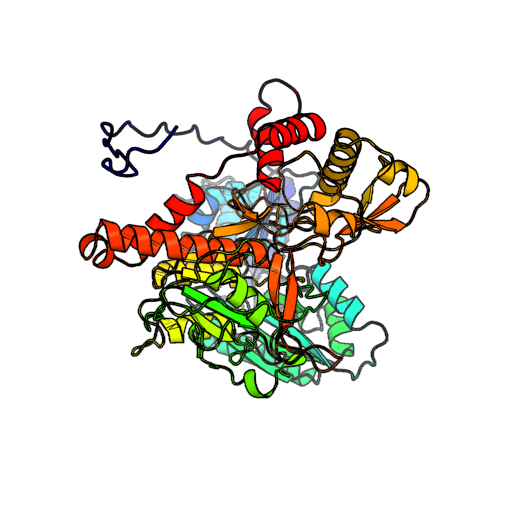3334 N N . ARG A 1 428 ? 2.891 -18.774 2.689 1.00 94.50 428 ARG A N 1
ATOM 3335 C CA . ARG A 1 428 ? 2.141 -19.995 2.366 1.00 94.50 428 ARG A CA 1
ATOM 3336 C C . ARG A 1 428 ? 2.586 -20.640 1.053 1.00 94.50 428 ARG A C 1
ATOM 3338 O O . ARG A 1 428 ? 2.662 -21.863 0.987 1.00 94.50 428 ARG A O 1
ATOM 3345 N N . PHE A 1 429 ? 2.867 -19.844 0.021 1.00 95.12 429 PHE A N 1
ATOM 3346 C CA . PHE A 1 429 ? 3.140 -20.349 -1.332 1.00 95.12 429 PHE A CA 1
ATOM 3347 C C . PHE A 1 429 ? 4.599 -20.196 -1.786 1.00 95.12 429 PHE A C 1
ATOM 3349 O O . PHE A 1 429 ? 4.962 -20.689 -2.860 1.00 95.12 429 PHE A O 1
ATOM 3356 N N . GLY A 1 430 ? 5.445 -19.554 -0.972 1.00 95.81 430 GLY A N 1
ATOM 3357 C CA . GLY A 1 430 ? 6.839 -19.271 -1.313 1.00 95.81 430 GLY A CA 1
ATOM 3358 C C . GLY A 1 430 ? 6.964 -18.287 -2.470 1.00 95.81 430 GLY A C 1
ATOM 3359 O O . GLY A 1 430 ? 7.736 -18.526 -3.394 1.00 95.81 430 GLY A O 1
ATOM 3360 N N . ILE A 1 431 ? 6.166 -17.219 -2.431 1.00 97.44 431 ILE A N 1
ATOM 3361 C CA . ILE A 1 431 ? 6.116 -16.175 -3.458 1.00 97.44 431 ILE A CA 1
ATOM 3362 C C . ILE A 1 431 ? 6.867 -14.936 -2.963 1.00 97.44 431 ILE A C 1
ATOM 3364 O O . ILE A 1 431 ? 6.685 -14.501 -1.826 1.00 97.44 431 ILE A O 1
ATOM 3368 N N . LEU A 1 432 ? 7.674 -14.337 -3.836 1.00 98.62 432 LEU A N 1
ATOM 3369 C CA . LEU A 1 432 ? 8.231 -13.002 -3.666 1.00 98.62 432 LEU A CA 1
ATOM 3370 C C . LEU A 1 432 ? 7.289 -11.968 -4.293 1.00 98.62 432 LEU A C 1
ATOM 3372 O O . LEU A 1 432 ? 7.253 -11.823 -5.516 1.00 98.62 432 LEU A O 1
ATOM 3376 N N . PHE A 1 433 ? 6.556 -11.231 -3.459 1.00 98.88 433 PHE A N 1
ATOM 3377 C CA . PHE A 1 433 ? 5.827 -10.047 -3.914 1.00 98.88 433 PHE A CA 1
ATOM 3378 C C . PHE A 1 433 ? 6.773 -8.856 -4.044 1.00 98.88 433 PHE A C 1
ATOM 3380 O O . PHE A 1 433 ? 7.538 -8.559 -3.125 1.00 98.88 433 PHE A O 1
ATOM 3387 N N . ILE A 1 434 ? 6.690 -8.171 -5.177 1.00 98.88 434 ILE A N 1
ATOM 3388 C CA . ILE A 1 434 ? 7.382 -6.917 -5.461 1.00 98.88 434 ILE A CA 1
ATOM 3389 C C . ILE A 1 434 ? 6.287 -5.864 -5.643 1.00 98.88 434 ILE A C 1
ATOM 3391 O O . ILE A 1 434 ? 5.455 -5.985 -6.540 1.00 98.88 434 ILE A O 1
ATOM 3395 N N . VAL A 1 435 ? 6.253 -4.883 -4.748 1.00 98.75 435 VAL A N 1
ATOM 3396 C CA . VAL A 1 435 ? 5.134 -3.964 -4.521 1.00 98.75 435 VAL A CA 1
ATOM 3397 C C . VAL A 1 435 ? 5.602 -2.526 -4.711 1.00 98.75 435 VAL A C 1
ATOM 3399 O O . VAL A 1 435 ? 6.645 -2.144 -4.189 1.00 98.75 435 VAL A O 1
ATOM 3402 N N . SER A 1 436 ? 4.838 -1.701 -5.421 1.00 98.25 436 SER A N 1
ATOM 3403 C CA . SER A 1 436 ? 5.143 -0.270 -5.556 1.00 98.25 436 SER A CA 1
ATOM 3404 C C . SER A 1 436 ? 4.926 0.490 -4.250 1.00 98.25 436 SER A C 1
ATOM 3406 O O . SER A 1 436 ? 3.902 0.293 -3.603 1.00 98.25 436 SER A O 1
ATOM 3408 N N . ALA A 1 437 ? 5.833 1.407 -3.891 1.00 97.44 437 ALA A N 1
ATOM 3409 C CA . ALA A 1 437 ? 5.699 2.230 -2.681 1.00 97.44 437 ALA A CA 1
ATOM 3410 C C . ALA A 1 437 ? 4.477 3.174 -2.698 1.00 97.44 437 ALA A C 1
ATOM 3412 O O . ALA A 1 437 ? 3.943 3.511 -1.641 1.00 97.44 437 ALA A O 1
ATOM 3413 N N . GLY A 1 438 ? 4.034 3.582 -3.891 1.00 95.62 438 GLY A N 1
ATOM 3414 C CA . GLY A 1 438 ? 2.959 4.549 -4.098 1.00 95.62 438 GLY A CA 1
ATOM 3415 C C . GLY A 1 438 ? 3.470 5.887 -4.637 1.00 95.62 438 GLY A C 1
ATOM 3416 O O . GLY A 1 438 ? 4.617 6.268 -4.406 1.00 95.62 438 GLY A O 1
ATOM 3417 N N . ASN A 1 439 ? 2.612 6.592 -5.377 1.00 94.50 439 ASN A N 1
ATOM 3418 C CA . ASN A 1 439 ? 2.900 7.920 -5.922 1.00 94.50 439 ASN A CA 1
ATOM 3419 C C . ASN A 1 439 ? 1.994 8.956 -5.246 1.00 94.50 439 ASN A C 1
ATOM 3421 O O . ASN A 1 439 ? 0.770 8.811 -5.276 1.00 94.50 439 ASN A O 1
ATOM 3425 N N . VAL A 1 440 ? 2.590 10.000 -4.674 1.00 92.88 440 VAL A N 1
ATOM 3426 C CA . VAL A 1 440 ? 1.906 11.129 -4.034 1.00 92.88 440 VAL A CA 1
ATOM 3427 C C . VAL A 1 440 ? 2.087 12.366 -4.910 1.00 92.88 440 VAL A C 1
ATOM 3429 O O . VAL A 1 440 ? 3.161 12.973 -4.963 1.00 92.88 440 VAL A O 1
ATOM 3432 N N . LEU A 1 441 ? 1.024 12.692 -5.647 1.00 91.00 441 LEU A N 1
ATOM 3433 C CA . LEU A 1 441 ? 1.008 13.712 -6.705 1.00 91.00 441 LEU A CA 1
ATOM 3434 C C . LEU A 1 441 ? 0.522 15.084 -6.223 1.00 91.00 441 LEU A C 1
ATOM 3436 O O . LEU A 1 441 ? 0.435 16.015 -7.027 1.00 91.00 441 LEU A O 1
ATOM 3440 N N . ASP A 1 442 ? 0.185 15.188 -4.940 1.00 91.25 442 ASP A N 1
ATOM 3441 C CA . ASP A 1 442 ? -0.366 16.401 -4.353 1.00 91.25 442 ASP A CA 1
ATOM 3442 C C . ASP A 1 442 ? 0.639 17.557 -4.440 1.00 91.25 442 ASP A C 1
ATOM 3444 O O . ASP A 1 442 ? 1.863 17.369 -4.470 1.00 91.25 442 ASP A O 1
ATOM 3448 N N . GLU A 1 443 ? 0.095 18.764 -4.544 1.00 94.75 443 GLU A N 1
ATOM 3449 C CA . GLU A 1 443 ? 0.874 19.990 -4.647 1.00 94.75 443 GLU A CA 1
ATOM 3450 C C . GLU A 1 443 ? 1.618 20.273 -3.340 1.00 94.75 443 GLU A C 1
ATOM 3452 O O . GLU A 1 443 ? 1.123 19.994 -2.249 1.00 94.75 443 GLU A O 1
ATOM 3457 N N . PHE A 1 444 ? 2.807 20.864 -3.439 1.00 94.62 444 PHE A N 1
ATOM 3458 C CA . PHE A 1 444 ? 3.567 21.286 -2.266 1.00 94.62 444 PHE A CA 1
ATOM 3459 C C . PHE A 1 444 ? 4.264 22.627 -2.498 1.00 94.62 444 PHE A C 1
ATOM 3461 O O . PHE A 1 444 ? 4.622 22.992 -3.622 1.00 94.62 444 PHE A O 1
ATOM 3468 N N . SER A 1 445 ? 4.455 23.374 -1.412 1.00 94.88 445 SER A N 1
ATOM 3469 C CA . SER A 1 445 ? 5.055 24.709 -1.440 1.00 94.88 445 SER A CA 1
ATOM 3470 C C . SER A 1 445 ? 6.574 24.641 -1.303 1.00 94.88 445 SER A C 1
ATOM 3472 O O . SER A 1 445 ? 7.106 23.996 -0.400 1.00 94.88 445 SER A O 1
ATOM 3474 N N . MET A 1 446 ? 7.294 25.349 -2.173 1.00 94.69 446 MET A N 1
ATOM 3475 C CA . MET A 1 446 ? 8.749 25.495 -2.106 1.00 94.69 446 MET A CA 1
ATOM 3476 C C . MET A 1 446 ? 9.118 26.919 -1.693 1.00 94.69 446 MET A C 1
ATOM 3478 O O . MET A 1 446 ? 9.300 27.804 -2.524 1.00 94.69 446 MET A O 1
ATOM 3482 N N . HIS A 1 447 ? 9.315 27.124 -0.393 1.00 92.44 447 HIS A N 1
ATOM 3483 C CA . HIS A 1 447 ? 9.655 28.435 0.181 1.00 92.44 447 HIS A CA 1
ATOM 3484 C C . HIS A 1 447 ? 11.034 28.982 -0.222 1.00 92.44 447 HIS A C 1
ATOM 3486 O O . HIS A 1 447 ? 11.339 30.138 0.048 1.00 92.44 447 HIS A O 1
ATOM 3492 N N . ALA A 1 448 ? 11.879 28.169 -0.862 1.00 93.25 448 ALA A N 1
ATOM 3493 C CA . ALA A 1 448 ? 13.185 28.605 -1.353 1.00 93.25 448 ALA A CA 1
ATOM 3494 C C . ALA A 1 448 ? 13.099 29.548 -2.569 1.00 93.25 448 ALA A C 1
ATOM 3496 O O . ALA A 1 448 ? 14.085 30.216 -2.875 1.00 93.25 448 ALA A O 1
ATOM 3497 N N . PHE A 1 449 ? 11.955 29.589 -3.262 1.00 94.88 449 PHE A N 1
ATOM 3498 C CA . PHE A 1 449 ? 11.758 30.381 -4.476 1.00 94.88 449 PHE A CA 1
ATOM 3499 C C . PHE A 1 449 ? 10.398 31.079 -4.430 1.00 94.88 449 PHE A C 1
ATOM 3501 O O . PHE A 1 449 ? 9.401 30.449 -4.083 1.00 94.88 449 PHE A O 1
ATOM 3508 N N . SER A 1 450 ? 10.340 32.352 -4.821 1.00 92.19 450 SER A N 1
ATOM 3509 C CA . SER A 1 450 ? 9.086 33.127 -4.872 1.00 92.19 450 SER A CA 1
ATOM 3510 C C . SER A 1 450 ? 8.437 33.097 -6.262 1.00 92.19 450 SER A C 1
ATOM 3512 O O . SER A 1 450 ? 7.223 33.243 -6.392 1.00 92.19 450 SER A O 1
ATOM 3514 N N . THR A 1 451 ? 9.226 32.874 -7.321 1.00 92.19 451 THR A N 1
ATOM 3515 C CA . THR A 1 451 ? 8.747 32.845 -8.715 1.00 92.19 451 THR A CA 1
ATOM 3516 C C . THR A 1 451 ? 9.299 31.655 -9.501 1.00 92.19 451 THR A C 1
ATOM 3518 O O . THR A 1 451 ? 10.348 31.103 -9.159 1.00 92.19 451 THR A O 1
ATOM 3521 N N . SER A 1 452 ? 8.616 31.270 -10.587 1.00 91.00 452 SER A N 1
ATOM 3522 C CA . SER A 1 452 ? 9.085 30.206 -11.491 1.00 91.00 452 SER A CA 1
ATOM 3523 C C . SER A 1 452 ? 10.452 30.521 -12.098 1.00 91.00 452 SER A C 1
ATOM 3525 O O . SER A 1 452 ? 11.317 29.654 -12.123 1.00 91.00 452 SER A O 1
ATOM 3527 N N . VAL A 1 453 ? 10.681 31.779 -12.491 1.00 91.38 453 VAL A N 1
ATOM 3528 C CA . VAL A 1 453 ? 11.955 32.246 -13.059 1.00 91.38 453 VAL A CA 1
ATOM 3529 C C . VAL A 1 453 ? 13.103 32.038 -12.074 1.00 91.38 453 VAL A C 1
ATOM 3531 O O . VAL A 1 453 ? 14.137 31.501 -12.449 1.00 91.38 453 VAL A O 1
ATOM 3534 N N . GLN A 1 454 ? 12.912 32.366 -10.789 1.00 93.06 454 GLN A N 1
ATOM 3535 C CA . GLN A 1 454 ? 13.943 32.118 -9.774 1.00 93.06 454 GLN A CA 1
ATOM 3536 C C . GLN A 1 454 ? 14.283 30.631 -9.650 1.00 93.06 454 GLN A C 1
ATOM 3538 O O . GLN A 1 454 ? 15.448 30.282 -9.476 1.00 93.06 454 GLN A O 1
ATOM 3543 N N . PHE A 1 455 ? 13.285 29.752 -9.743 1.00 93.06 455 PHE A N 1
ATOM 3544 C CA . PHE A 1 455 ? 13.510 28.311 -9.698 1.00 93.06 455 PHE A CA 1
ATOM 3545 C C . PHE A 1 455 ? 14.212 27.794 -10.966 1.00 93.06 455 PHE A C 1
ATOM 3547 O O . PHE A 1 455 ? 15.157 27.008 -10.876 1.00 93.06 455 PHE A O 1
ATOM 3554 N N . GLU A 1 456 ? 13.807 28.280 -12.139 1.00 90.69 456 GLU A N 1
ATOM 3555 C CA . GLU A 1 456 ? 14.401 27.965 -13.444 1.00 90.69 456 GLU A CA 1
ATOM 3556 C C . GLU A 1 456 ? 15.829 28.500 -13.613 1.00 90.69 456 GLU A C 1
ATOM 3558 O O . GLU A 1 456 ? 16.633 27.883 -14.305 1.00 90.69 456 GLU A O 1
ATOM 3563 N N . GLU A 1 457 ? 16.189 29.607 -12.973 1.00 91.94 457 GLU A N 1
ATOM 3564 C CA . GLU A 1 457 ? 17.542 30.176 -13.026 1.00 91.94 457 GLU A CA 1
ATOM 3565 C C . GLU A 1 457 ? 18.444 29.659 -11.896 1.00 91.94 457 GLU A C 1
ATOM 3567 O O . GLU A 1 457 ? 19.671 29.735 -11.993 1.00 91.94 457 GLU A O 1
ATOM 3572 N N . ALA A 1 458 ? 17.859 29.091 -10.834 1.00 93.25 458 ALA A N 1
ATOM 3573 C CA . ALA A 1 458 ? 18.608 28.540 -9.712 1.00 93.25 458 ALA A CA 1
ATOM 3574 C C . ALA A 1 458 ? 19.585 27.453 -10.165 1.00 93.25 458 ALA A C 1
ATOM 3576 O O . ALA A 1 458 ? 19.280 26.614 -11.020 1.00 93.25 458 ALA A O 1
ATOM 3577 N N . ASN A 1 459 ? 20.761 27.431 -9.537 1.00 93.19 459 ASN A N 1
ATOM 3578 C CA . ASN A 1 459 ? 21.750 26.407 -9.839 1.00 93.19 459 ASN A CA 1
ATOM 3579 C C . ASN A 1 459 ? 21.279 25.013 -9.356 1.00 93.19 459 ASN A C 1
ATOM 3581 O O . ASN A 1 459 ? 20.441 24.919 -8.450 1.00 93.19 459 ASN A O 1
ATOM 3585 N N . PRO A 1 460 ? 21.832 23.917 -9.916 1.00 92.62 460 PRO A N 1
ATOM 3586 C CA . PRO A 1 460 ? 21.487 22.540 -9.548 1.00 92.62 460 PRO A CA 1
ATOM 3587 C C . PRO A 1 460 ? 21.386 22.270 -8.042 1.00 92.62 460 PRO A C 1
ATOM 3589 O O . PRO A 1 460 ? 20.424 21.660 -7.577 1.00 92.62 460 PRO A O 1
ATOM 3592 N N . THR A 1 461 ? 22.357 22.758 -7.268 1.00 92.38 461 THR A N 1
ATOM 3593 C CA . THR A 1 461 ? 22.418 22.550 -5.818 1.00 92.38 461 THR A CA 1
ATOM 3594 C C . THR A 1 461 ? 21.289 23.282 -5.097 1.00 92.38 461 THR A C 1
ATOM 3596 O O . THR A 1 461 ? 20.670 22.720 -4.197 1.00 92.38 461 THR A O 1
ATOM 3599 N N . GLN A 1 462 ? 20.983 24.520 -5.488 1.00 93.75 462 GLN A N 1
ATOM 3600 C CA . GLN A 1 462 ? 19.884 25.295 -4.906 1.00 93.75 462 GLN A CA 1
ATOM 3601 C C . GLN A 1 462 ? 18.528 24.632 -5.162 1.00 93.75 462 GLN A C 1
ATOM 3603 O O . GLN A 1 462 ? 17.736 24.509 -4.226 1.00 93.75 462 GLN A O 1
ATOM 3608 N N . ARG A 1 463 ? 18.280 24.145 -6.387 1.00 94.50 463 ARG A N 1
ATOM 3609 C CA . ARG A 1 463 ? 17.039 23.423 -6.723 1.00 94.50 463 ARG A CA 1
ATOM 3610 C C . ARG A 1 463 ? 16.868 22.163 -5.890 1.00 94.50 463 ARG A C 1
ATOM 3612 O O . ARG A 1 463 ? 15.814 21.972 -5.282 1.00 94.50 463 ARG A O 1
ATOM 3619 N N . ALA A 1 464 ? 17.920 21.353 -5.802 1.00 94.94 464 ALA A N 1
ATOM 3620 C CA . ALA A 1 464 ? 17.906 20.130 -5.017 1.00 94.94 464 ALA A CA 1
ATOM 3621 C C . ALA A 1 464 ? 17.626 20.401 -3.533 1.00 94.94 464 ALA A C 1
ATOM 3623 O O . ALA A 1 464 ? 16.770 19.750 -2.937 1.00 94.94 464 ALA A O 1
ATOM 3624 N N . ARG A 1 465 ? 18.301 21.398 -2.943 1.00 94.75 465 ARG A N 1
ATOM 3625 C CA . ARG A 1 465 ? 18.098 21.792 -1.539 1.00 94.75 465 ARG A CA 1
ATOM 3626 C C . ARG A 1 465 ? 16.683 22.287 -1.277 1.00 94.75 465 ARG A C 1
ATOM 3628 O O . ARG A 1 465 ? 16.053 21.834 -0.326 1.00 94.75 465 ARG A O 1
ATOM 3635 N N . GLY A 1 466 ? 16.190 23.195 -2.120 1.00 94.50 466 GLY A N 1
ATOM 3636 C CA . GLY A 1 466 ? 14.831 23.719 -2.018 1.00 94.50 466 GLY A CA 1
ATOM 3637 C C . GLY A 1 466 ? 13.793 22.604 -2.109 1.00 94.50 466 GLY A C 1
ATOM 3638 O O . GLY A 1 466 ? 12.865 22.569 -1.308 1.00 94.50 466 GLY A O 1
ATOM 3639 N N . THR A 1 467 ? 13.999 21.654 -3.024 1.00 95.06 467 THR A N 1
ATOM 3640 C CA . THR A 1 467 ? 13.084 20.525 -3.221 1.00 95.06 467 THR A CA 1
ATOM 3641 C C . THR A 1 467 ? 13.116 19.560 -2.038 1.00 95.06 467 THR A C 1
ATOM 3643 O O . THR A 1 467 ? 12.065 19.265 -1.486 1.00 95.06 467 THR A O 1
ATOM 3646 N N . ILE A 1 468 ? 14.291 19.102 -1.586 1.00 94.19 468 ILE A N 1
ATOM 3647 C CA . ILE A 1 468 ? 14.388 18.166 -0.449 1.00 94.19 468 ILE A CA 1
ATOM 3648 C C . ILE A 1 468 ? 13.796 18.775 0.826 1.00 94.19 468 ILE A C 1
ATOM 3650 O O . ILE A 1 468 ? 13.068 18.086 1.536 1.00 94.19 468 ILE A O 1
ATOM 3654 N N . ASN A 1 469 ? 14.055 20.059 1.100 1.00 93.69 469 ASN A N 1
ATOM 3655 C CA . ASN A 1 469 ? 13.454 20.749 2.243 1.00 93.69 469 ASN A CA 1
ATOM 3656 C C . ASN A 1 469 ? 11.930 20.829 2.134 1.00 93.69 469 ASN A C 1
ATOM 3658 O O . ASN A 1 469 ? 11.239 20.576 3.117 1.00 93.69 469 ASN A O 1
ATOM 3662 N N . ALA A 1 470 ? 11.409 21.160 0.950 1.00 94.44 470 ALA A N 1
ATOM 3663 C CA . ALA A 1 470 ? 9.972 21.226 0.727 1.00 94.44 470 ALA A CA 1
ATOM 3664 C C . ALA A 1 470 ? 9.318 19.854 0.930 1.00 94.44 470 ALA A C 1
ATOM 3666 O O . ALA A 1 470 ? 8.361 19.747 1.688 1.00 94.44 470 ALA A O 1
ATOM 3667 N N . LEU A 1 471 ? 9.896 18.793 0.354 1.00 93.62 471 LEU A N 1
ATOM 3668 C CA . LEU A 1 471 ? 9.412 17.423 0.537 1.00 93.62 471 LEU A CA 1
ATOM 3669 C C . LEU A 1 471 ? 9.473 16.968 2.000 1.00 93.62 471 LEU A C 1
ATOM 3671 O O . LEU A 1 471 ? 8.574 16.269 2.460 1.00 93.62 471 LEU A O 1
ATOM 3675 N N . ALA A 1 472 ? 10.504 17.380 2.739 1.00 89.31 472 ALA A N 1
ATOM 3676 C CA . ALA A 1 472 ? 10.625 17.080 4.159 1.00 89.31 472 ALA A CA 1
ATOM 3677 C C . ALA A 1 472 ? 9.576 17.779 5.026 1.00 89.31 472 ALA A C 1
ATOM 3679 O O . ALA A 1 472 ? 9.116 17.199 6.009 1.00 89.31 472 ALA A O 1
ATOM 3680 N N . GLY A 1 473 ? 9.165 18.991 4.642 1.00 88.56 473 GLY A N 1
ATOM 3681 C CA . GLY A 1 473 ? 8.103 19.735 5.319 1.00 88.56 473 GLY A CA 1
ATOM 3682 C C . GLY A 1 473 ? 6.736 19.048 5.267 1.00 88.56 473 GLY A C 1
ATOM 3683 O O . GLY A 1 473 ? 5.908 19.300 6.133 1.00 88.56 473 GLY A O 1
ATOM 3684 N N . VAL A 1 474 ? 6.527 18.147 4.303 1.00 89.94 474 VAL A N 1
ATOM 3685 C CA . VAL A 1 474 ? 5.258 17.433 4.074 1.00 89.94 474 VAL A CA 1
ATOM 3686 C C . VAL A 1 474 ? 5.396 15.909 4.206 1.00 89.94 474 VAL A C 1
ATOM 3688 O O . VAL A 1 474 ? 4.581 15.159 3.682 1.00 89.94 474 VAL A O 1
ATOM 3691 N N . PHE A 1 475 ? 6.410 15.397 4.918 1.00 85.94 475 PHE A N 1
ATOM 3692 C CA . PHE A 1 475 ? 6.573 13.942 5.110 1.00 85.94 475 PHE A CA 1
ATOM 3693 C C . PHE A 1 475 ? 5.350 13.248 5.711 1.00 85.94 475 PHE A C 1
ATOM 3695 O O . PHE A 1 475 ? 5.107 12.081 5.406 1.00 85.94 475 PHE A O 1
ATOM 3702 N N . GLY A 1 476 ? 4.607 13.951 6.571 1.00 82.12 476 GLY A N 1
ATOM 3703 C CA . GLY A 1 476 ? 3.408 13.422 7.217 1.00 82.12 476 GLY A CA 1
ATOM 3704 C C . GLY A 1 476 ? 2.348 12.950 6.223 1.00 82.12 476 GLY A C 1
ATOM 3705 O O . GLY A 1 476 ? 1.688 11.953 6.514 1.00 82.12 476 GLY A O 1
ATOM 3706 N N . ASP A 1 477 ? 2.289 13.592 5.055 1.00 86.00 477 ASP A N 1
ATOM 3707 C CA . ASP A 1 477 ? 1.250 13.418 4.033 1.00 86.00 477 ASP A CA 1
ATOM 3708 C C . ASP A 1 477 ? 1.733 12.584 2.835 1.00 86.00 477 ASP A C 1
ATOM 3710 O O . ASP A 1 477 ? 0.991 12.340 1.884 1.00 86.00 477 ASP A O 1
ATOM 3714 N N . ARG A 1 478 ? 3.005 12.156 2.848 1.00 90.75 478 ARG A N 1
ATOM 3715 C CA . ARG A 1 478 ? 3.667 11.479 1.717 1.00 90.75 478 ARG A CA 1
ATOM 3716 C C . ARG A 1 478 ? 4.083 10.057 2.051 1.00 90.75 478 ARG A C 1
ATOM 3718 O O . ARG A 1 478 ? 5.162 9.607 1.668 1.00 90.75 478 ARG A O 1
ATOM 3725 N N . ARG A 1 479 ? 3.238 9.364 2.806 1.00 92.75 479 ARG A N 1
ATOM 3726 C CA . ARG A 1 479 ? 3.512 8.022 3.324 1.00 92.75 479 ARG A CA 1
ATOM 3727 C C . ARG A 1 479 ? 3.260 6.949 2.270 1.00 92.75 479 ARG A C 1
ATOM 3729 O O . ARG A 1 479 ? 2.591 7.185 1.266 1.00 92.75 479 ARG A O 1
ATOM 3736 N N . LEU A 1 480 ? 3.795 5.757 2.523 1.00 95.50 480 LEU A N 1
ATOM 3737 C CA . LEU A 1 480 ? 3.542 4.553 1.726 1.00 95.50 480 LEU A CA 1
ATOM 3738 C C . LEU A 1 480 ? 2.038 4.327 1.511 1.00 95.50 480 LEU A C 1
ATOM 3740 O O . LEU A 1 480 ? 1.247 4.527 2.432 1.00 95.50 480 LEU A O 1
ATOM 3744 N N . LEU A 1 481 ? 1.653 3.872 0.320 1.00 95.56 481 LEU A N 1
ATOM 3745 C CA . LEU A 1 481 ? 0.266 3.511 0.009 1.00 95.56 481 LEU A CA 1
ATOM 3746 C C . LEU A 1 481 ? 0.059 2.007 0.164 1.00 95.56 481 LEU A C 1
ATOM 3748 O O . LEU A 1 481 ? 0.857 1.224 -0.351 1.00 95.56 481 LEU A O 1
ATOM 3752 N N . SER A 1 482 ? -1.032 1.580 0.801 1.00 94.69 482 SER A N 1
ATOM 3753 C CA . SER A 1 482 ? -1.296 0.146 0.958 1.00 94.69 482 SER A CA 1
ATOM 3754 C C . SER A 1 482 ? -1.362 -0.577 -0.390 1.00 94.69 482 SER A C 1
ATOM 3756 O O . SER A 1 482 ? -2.077 -0.099 -1.274 1.00 94.69 482 SER A O 1
ATOM 3758 N N . PRO A 1 483 ? -0.654 -1.715 -0.567 1.00 97.06 483 PRO A N 1
ATOM 3759 C CA . PRO A 1 483 ? -0.081 -2.598 0.463 1.00 97.06 483 PRO A CA 1
ATOM 3760 C C . PRO A 1 483 ? 1.449 -2.484 0.643 1.00 97.06 483 PRO A C 1
ATOM 3762 O O . PRO A 1 483 ? 2.102 -3.459 1.028 1.00 97.06 483 PRO A O 1
ATOM 3765 N N . ALA A 1 484 ? 2.051 -1.335 0.329 1.00 97.44 484 ALA A N 1
ATOM 3766 C CA . ALA A 1 484 ? 3.500 -1.113 0.377 1.00 97.44 484 ALA A CA 1
ATOM 3767 C C . ALA A 1 484 ? 4.141 -1.315 1.765 1.00 97.44 484 ALA A C 1
ATOM 3769 O O . ALA A 1 484 ? 5.360 -1.432 1.872 1.00 97.44 484 ALA A O 1
ATOM 3770 N N . GLU A 1 485 ? 3.351 -1.384 2.829 1.00 95.75 485 GLU A N 1
ATOM 3771 C CA . GLU A 1 485 ? 3.782 -1.699 4.190 1.00 95.75 485 GLU A CA 1
ATOM 3772 C C . GLU A 1 485 ? 4.024 -3.201 4.450 1.00 95.75 485 GLU A C 1
ATOM 3774 O O . GLU A 1 485 ? 4.389 -3.566 5.565 1.00 95.75 485 GLU A O 1
ATOM 3779 N N . THR A 1 486 ? 3.863 -4.067 3.439 1.00 97.00 486 THR A N 1
ATOM 3780 C CA . THR A 1 486 ? 4.192 -5.508 3.497 1.00 97.00 486 THR A CA 1
ATOM 3781 C C . THR A 1 486 ? 5.573 -5.791 4.108 1.00 97.00 486 THR A C 1
ATOM 3783 O O . THR A 1 486 ? 6.580 -5.153 3.776 1.00 97.00 486 THR A O 1
ATOM 3786 N N . VAL A 1 487 ? 5.637 -6.798 4.983 1.00 95.31 487 VAL A N 1
ATOM 3787 C CA . VAL A 1 487 ? 6.866 -7.211 5.680 1.00 95.31 487 VAL A CA 1
ATOM 3788 C C . VAL A 1 487 ? 7.656 -8.248 4.869 1.00 95.31 487 VAL A C 1
ATOM 3790 O O . VAL A 1 487 ? 8.881 -8.160 4.740 1.00 95.31 487 VAL A O 1
ATOM 3793 N N . ASN A 1 488 ? 6.972 -9.245 4.304 1.00 95.19 488 ASN A N 1
ATOM 3794 C CA . ASN A 1 488 ? 7.590 -10.323 3.531 1.00 95.19 488 ASN A CA 1
ATOM 3795 C C . ASN A 1 488 ? 7.866 -9.909 2.080 1.00 95.19 488 ASN A C 1
ATOM 3797 O O . ASN A 1 488 ? 8.844 -10.392 1.496 1.00 95.19 488 ASN A O 1
ATOM 3801 N N . GLY A 1 489 ? 7.066 -9.003 1.515 1.00 97.06 489 GLY A N 1
ATOM 3802 C CA . GLY A 1 489 ? 7.293 -8.422 0.194 1.00 97.06 489 GLY A CA 1
ATOM 3803 C C . GLY A 1 489 ? 8.518 -7.504 0.125 1.00 97.06 489 GLY A C 1
ATOM 3804 O O . GLY A 1 489 ? 9.215 -7.270 1.118 1.00 97.06 489 GLY A O 1
ATOM 3805 N N . LEU A 1 490 ? 8.797 -7.018 -1.082 1.00 98.44 490 LEU A N 1
ATOM 3806 C CA . LEU A 1 490 ? 9.737 -5.935 -1.361 1.00 98.44 490 LEU A CA 1
ATOM 3807 C C . LEU A 1 490 ? 8.962 -4.719 -1.851 1.00 98.44 490 LEU A C 1
ATOM 3809 O O . LEU A 1 490 ? 8.236 -4.812 -2.832 1.00 98.44 490 LEU A O 1
ATOM 3813 N N . THR A 1 491 ? 9.154 -3.586 -1.200 1.00 98.62 491 THR A N 1
ATOM 3814 C CA . THR A 1 491 ? 8.533 -2.306 -1.514 1.00 98.62 491 THR A CA 1
ATOM 3815 C C . THR A 1 491 ? 9.507 -1.466 -2.319 1.00 98.62 491 THR A C 1
ATOM 3817 O O . THR A 1 491 ? 10.588 -1.134 -1.838 1.00 98.62 491 THR A O 1
ATOM 3820 N N . ILE A 1 492 ? 9.140 -1.111 -3.542 1.00 98.56 492 ILE A N 1
ATOM 3821 C CA . ILE A 1 492 ? 10.032 -0.460 -4.496 1.00 98.56 492 ILE A CA 1
ATOM 3822 C C . ILE A 1 492 ? 9.683 1.019 -4.603 1.00 98.56 492 ILE A C 1
ATOM 3824 O O . ILE A 1 492 ? 8.570 1.389 -4.986 1.00 98.56 492 ILE A O 1
ATOM 3828 N N . GLY A 1 493 ? 10.655 1.866 -4.271 1.00 97.94 493 GLY A N 1
ATOM 3829 C CA . GLY A 1 493 ? 10.584 3.299 -4.522 1.00 97.94 493 GLY A CA 1
ATOM 3830 C C . GLY A 1 493 ? 11.062 3.642 -5.932 1.00 97.94 493 GLY A C 1
ATOM 3831 O O . GLY A 1 493 ? 11.792 2.880 -6.576 1.00 97.94 493 GLY A O 1
ATOM 3832 N N . ALA A 1 494 ? 10.655 4.807 -6.419 1.00 97.25 494 ALA A N 1
ATOM 3833 C CA . ALA A 1 494 ? 11.015 5.272 -7.749 1.00 97.25 494 ALA A CA 1
ATOM 3834 C C . ALA A 1 494 ? 12.290 6.112 -7.670 1.00 97.25 494 ALA A C 1
ATOM 3836 O O . ALA A 1 494 ? 12.335 7.111 -6.960 1.00 97.25 494 ALA A O 1
ATOM 3837 N N . ARG A 1 495 ? 13.343 5.688 -8.368 1.00 96.62 495 ARG A N 1
ATOM 3838 C CA . ARG A 1 495 ? 14.578 6.451 -8.573 1.00 96.62 495 ARG A CA 1
ATOM 3839 C C . ARG A 1 495 ? 14.353 7.432 -9.717 1.00 96.62 495 ARG A C 1
ATOM 3841 O O . ARG A 1 495 ? 13.948 6.990 -10.794 1.00 96.62 495 ARG A O 1
ATOM 3848 N N . ASN A 1 496 ? 14.725 8.697 -9.524 1.00 95.56 496 ASN A N 1
ATOM 3849 C CA . ASN A 1 496 ? 14.574 9.786 -10.490 1.00 95.56 496 ASN A CA 1
ATOM 3850 C C . ASN A 1 496 ? 15.534 9.649 -11.690 1.00 95.56 496 ASN A C 1
ATOM 3852 O O . ASN A 1 496 ? 16.452 10.445 -11.895 1.00 95.56 496 ASN A O 1
ATOM 3856 N N . TRP A 1 497 ? 15.376 8.574 -12.456 1.00 94.38 497 TRP A N 1
ATOM 3857 C CA . TRP A 1 497 ? 16.312 8.119 -13.474 1.00 94.38 497 TRP A CA 1
ATOM 3858 C C . TRP A 1 497 ? 15.590 7.403 -14.618 1.00 94.38 497 TRP A C 1
ATOM 3860 O O . TRP A 1 497 ? 14.706 6.578 -14.392 1.00 94.38 497 TRP A O 1
ATOM 3870 N N . ASP A 1 498 ? 16.038 7.671 -15.844 1.00 94.31 498 ASP A N 1
ATOM 3871 C CA . ASP A 1 498 ? 15.602 7.043 -17.093 1.00 94.31 498 ASP A CA 1
ATOM 3872 C C . ASP A 1 498 ? 16.742 7.006 -18.124 1.00 94.31 498 ASP A C 1
ATOM 3874 O O . ASP A 1 498 ? 17.803 7.611 -17.932 1.00 94.31 498 ASP A O 1
ATOM 3878 N N . TRP A 1 499 ? 16.524 6.299 -19.237 1.00 94.81 499 TRP A N 1
ATOM 3879 C CA . TRP A 1 499 ? 17.484 6.212 -20.343 1.00 94.81 499 TRP A CA 1
ATOM 3880 C C . TRP A 1 499 ? 17.207 7.182 -21.496 1.00 94.81 499 TRP A C 1
ATOM 3882 O O . TRP A 1 499 ? 17.759 7.014 -22.583 1.00 94.81 499 TRP A O 1
ATOM 3892 N N . VAL A 1 500 ? 16.403 8.226 -21.271 1.00 92.31 500 VAL A N 1
ATOM 3893 C CA . VAL A 1 500 ? 16.111 9.234 -22.301 1.00 92.31 500 VAL A CA 1
ATOM 3894 C C . VAL A 1 500 ? 17.404 9.888 -22.805 1.00 92.31 500 VAL A C 1
ATOM 3896 O O . VAL A 1 500 ? 18.282 10.278 -22.021 1.00 92.31 500 VAL A O 1
ATOM 3899 N N . SER A 1 501 ? 17.522 10.012 -24.130 1.00 90.25 501 SER A N 1
ATOM 3900 C CA . SER A 1 501 ? 18.701 10.570 -24.792 1.00 90.25 501 SER A CA 1
ATOM 3901 C C . SER A 1 501 ? 18.865 12.065 -24.499 1.00 90.25 501 SER A C 1
ATOM 3903 O O . SER A 1 501 ? 17.886 12.792 -24.331 1.00 90.25 501 SER A O 1
ATOM 3905 N N . THR A 1 502 ? 20.102 12.574 -24.503 1.00 86.75 502 THR A N 1
ATOM 3906 C CA . THR A 1 502 ? 20.353 14.018 -24.341 1.00 86.75 502 THR A CA 1
ATOM 3907 C C . THR A 1 502 ? 19.589 14.844 -25.375 1.00 86.75 502 THR A C 1
ATOM 3909 O O . THR A 1 502 ? 19.087 15.912 -25.044 1.00 86.75 502 THR A O 1
ATOM 3912 N N . ARG A 1 503 ? 19.454 14.347 -26.612 1.00 86.69 503 ARG A N 1
ATOM 3913 C CA . ARG A 1 503 ? 18.698 15.015 -27.678 1.00 86.69 503 ARG A CA 1
ATOM 3914 C C . ARG A 1 503 ? 17.221 15.153 -27.317 1.00 86.69 503 ARG A C 1
ATOM 3916 O O . ARG A 1 503 ? 16.676 16.237 -27.473 1.00 86.69 503 ARG A O 1
ATOM 3923 N N . ASP A 1 504 ? 16.587 14.083 -26.847 1.00 86.75 504 ASP A N 1
ATOM 3924 C CA . ASP A 1 504 ? 15.158 14.108 -26.523 1.00 86.75 504 ASP A CA 1
ATOM 3925 C C . ASP A 1 504 ? 14.873 14.958 -25.273 1.00 86.75 504 ASP A C 1
ATOM 3927 O O . ASP A 1 504 ? 13.874 15.674 -25.241 1.00 86.75 504 ASP A O 1
ATOM 3931 N N . ARG A 1 505 ? 15.793 14.990 -24.295 1.00 85.94 505 ARG A N 1
ATOM 3932 C CA . ARG A 1 505 ? 15.681 15.863 -23.108 1.00 85.94 505 ARG A CA 1
ATOM 3933 C C . ARG A 1 505 ? 15.625 17.350 -23.444 1.00 85.94 505 ARG A C 1
ATOM 3935 O O . ARG A 1 505 ? 14.958 18.097 -22.737 1.00 85.94 505 ARG A O 1
ATOM 3942 N N . HIS A 1 506 ? 16.298 17.787 -24.512 1.00 78.38 506 HIS A N 1
ATOM 3943 C CA . HIS A 1 506 ? 16.299 19.202 -24.901 1.00 78.38 506 HIS A CA 1
ATOM 3944 C C . HIS A 1 506 ? 14.906 19.719 -25.274 1.00 78.38 506 HIS A C 1
ATOM 3946 O O . HIS A 1 506 ? 14.702 20.923 -25.212 1.00 78.38 506 HIS A O 1
ATOM 3952 N N . PHE A 1 507 ? 13.959 18.843 -25.623 1.00 70.00 507 PHE A N 1
ATOM 3953 C CA . PHE A 1 507 ? 12.602 19.235 -26.007 1.00 70.00 507 PHE A CA 1
ATOM 3954 C C . PHE A 1 507 ? 11.635 19.395 -24.814 1.00 70.00 507 PHE A C 1
ATOM 3956 O O . PHE A 1 507 ? 10.490 19.798 -25.011 1.00 70.00 507 PHE A O 1
ATOM 3963 N N . ALA A 1 508 ? 12.066 19.118 -23.576 1.00 67.75 508 ALA A N 1
ATOM 3964 C CA . ALA A 1 508 ? 11.241 19.221 -22.365 1.00 67.75 508 ALA A CA 1
ATOM 3965 C C . ALA A 1 508 ? 11.181 20.662 -21.804 1.00 67.75 508 ALA A C 1
ATOM 3967 O O . ALA A 1 508 ? 11.577 20.919 -20.670 1.00 67.75 508 ALA A O 1
ATOM 3968 N N . HIS A 1 509 ? 10.711 21.620 -22.607 1.00 60.12 509 HIS A N 1
ATOM 3969 C CA . HIS A 1 509 ? 10.869 23.058 -22.337 1.00 60.12 509 HIS A CA 1
ATOM 3970 C C . HIS A 1 509 ? 10.025 23.640 -21.181 1.00 60.12 509 HIS A C 1
ATOM 3972 O O . HIS A 1 509 ? 10.280 24.771 -20.785 1.00 60.12 509 HIS A O 1
ATOM 3978 N N . SER A 1 510 ? 9.032 22.919 -20.642 1.00 61.09 510 SER A N 1
ATOM 3979 C CA . SER A 1 510 ? 8.060 23.466 -19.670 1.00 61.09 510 SER A CA 1
ATOM 3980 C C . SER A 1 510 ? 8.196 22.951 -18.234 1.00 61.09 510 SER A C 1
ATOM 3982 O O . SER A 1 510 ? 7.435 23.378 -17.368 1.00 61.09 510 SER A O 1
ATOM 3984 N N . ASN A 1 511 ? 9.108 22.012 -17.973 1.00 79.31 511 ASN A N 1
ATOM 3985 C CA . ASN A 1 511 ? 9.236 21.372 -16.665 1.00 79.31 511 ASN A CA 1
ATOM 3986 C C . ASN A 1 511 ? 10.674 21.495 -16.148 1.00 79.31 511 ASN A C 1
ATOM 3988 O O . ASN A 1 511 ? 11.626 21.246 -16.890 1.00 79.31 511 ASN A O 1
ATOM 3992 N N . VAL A 1 512 ? 10.842 21.799 -14.862 1.00 88.06 512 VAL A N 1
ATOM 3993 C CA . VAL A 1 512 ? 12.162 22.020 -14.252 1.00 88.06 512 VAL A CA 1
ATOM 3994 C C . VAL A 1 512 ? 12.661 20.737 -13.596 1.00 88.06 512 VAL A C 1
ATOM 3996 O O . VAL A 1 512 ? 11.995 20.212 -12.709 1.00 88.06 512 VAL A O 1
ATOM 3999 N N . ASP A 1 513 ? 13.837 20.243 -13.989 1.00 91.06 513 ASP A N 1
ATOM 4000 C CA . ASP A 1 513 ? 14.502 19.134 -13.288 1.00 91.06 513 ASP A CA 1
ATOM 4001 C C . ASP A 1 513 ? 14.910 19.596 -11.870 1.00 91.06 513 ASP A C 1
ATOM 4003 O O . ASP A 1 513 ? 15.731 20.522 -11.752 1.00 91.06 513 ASP A O 1
ATOM 4007 N N . PRO A 1 514 ? 14.343 19.007 -10.795 1.00 92.25 514 PRO A N 1
ATOM 4008 C CA . PRO A 1 514 ? 14.683 19.370 -9.423 1.00 92.25 514 PRO A CA 1
ATOM 4009 C C . PRO A 1 514 ? 16.020 18.778 -8.960 1.00 92.25 514 PRO A C 1
ATOM 4011 O O . PRO A 1 514 ? 16.611 19.285 -8.005 1.00 92.25 514 PRO A O 1
ATOM 4014 N N . PHE A 1 515 ? 16.506 17.719 -9.619 1.00 91.56 515 PHE A N 1
ATOM 4015 C CA . PHE A 1 515 ? 17.652 16.915 -9.187 1.00 91.56 515 PHE A CA 1
ATOM 4016 C C . PHE A 1 515 ? 18.694 16.681 -10.302 1.00 91.56 515 PHE A C 1
ATOM 4018 O O . PHE A 1 515 ? 19.212 15.570 -10.421 1.00 91.56 515 PHE A O 1
ATOM 4025 N N . PRO A 1 516 ? 19.099 17.697 -11.090 1.00 82.06 516 PRO A N 1
ATOM 4026 C CA . PRO A 1 516 ? 19.911 17.481 -12.293 1.00 82.06 516 PRO A CA 1
ATOM 4027 C C . PRO A 1 516 ? 21.303 16.886 -12.022 1.00 82.06 516 PRO A C 1
ATOM 4029 O O . PRO A 1 516 ? 21.917 16.321 -12.926 1.00 82.06 516 PRO A O 1
ATOM 4032 N N . ALA A 1 517 ? 21.803 17.001 -10.787 1.00 82.00 517 ALA A N 1
ATOM 4033 C CA . ALA A 1 517 ? 23.095 16.473 -10.350 1.00 82.00 517 ALA A CA 1
ATOM 4034 C C . ALA A 1 517 ? 22.989 15.461 -9.193 1.00 82.00 517 ALA A C 1
ATOM 4036 O O . ALA A 1 517 ? 24.013 15.098 -8.622 1.00 82.00 517 ALA A O 1
ATOM 4037 N N . LEU A 1 518 ? 21.779 15.024 -8.822 1.00 90.62 518 LEU A N 1
ATOM 4038 C CA . LEU A 1 518 ? 21.581 14.100 -7.705 1.00 90.62 518 LEU A CA 1
ATOM 4039 C C . LEU A 1 518 ? 20.926 12.804 -8.150 1.00 90.62 518 LEU A C 1
ATOM 4041 O O . LEU A 1 518 ? 19.937 12.788 -8.877 1.00 90.62 518 LEU A O 1
ATOM 4045 N N . ASP A 1 519 ? 21.457 11.712 -7.621 1.00 92.25 519 ASP A N 1
ATOM 4046 C CA . ASP A 1 519 ? 20.836 10.404 -7.705 1.00 92.25 519 ASP A CA 1
ATOM 4047 C C . ASP A 1 519 ? 19.928 10.202 -6.488 1.00 92.25 519 ASP A C 1
ATOM 4049 O O . ASP A 1 519 ? 20.406 10.027 -5.365 1.00 92.25 519 ASP A O 1
ATOM 4053 N N . THR A 1 520 ? 18.618 10.313 -6.682 1.00 94.69 520 THR A N 1
ATOM 4054 C CA . THR A 1 520 ? 17.642 10.325 -5.586 1.00 94.69 520 THR A CA 1
ATOM 4055 C C . THR A 1 520 ? 16.303 9.732 -6.017 1.00 94.69 520 THR A C 1
ATOM 4057 O O . THR A 1 520 ? 16.126 9.335 -7.172 1.00 94.69 520 THR A O 1
ATOM 4060 N N . ALA A 1 521 ? 15.358 9.656 -5.085 1.00 95.44 521 ALA A N 1
ATOM 4061 C CA . ALA A 1 521 ? 13.989 9.277 -5.378 1.00 95.44 521 ALA A CA 1
ATOM 4062 C C . ALA A 1 521 ? 13.269 10.339 -6.226 1.00 95.44 521 ALA A C 1
ATOM 4064 O O . ALA A 1 521 ? 13.584 11.531 -6.176 1.00 95.44 521 ALA A O 1
ATOM 4065 N N . ASN A 1 522 ? 12.286 9.896 -7.002 1.00 95.62 522 ASN A N 1
ATOM 4066 C CA . ASN A 1 522 ? 11.326 10.758 -7.675 1.00 95.62 522 ASN A CA 1
ATOM 4067 C C . ASN A 1 522 ? 10.633 11.678 -6.661 1.00 95.62 522 ASN A C 1
ATOM 4069 O O . ASN A 1 522 ? 10.278 11.205 -5.577 1.00 95.62 522 ASN A O 1
ATOM 4073 N N . PRO A 1 523 ? 10.365 12.952 -7.007 1.00 95.19 523 PRO A N 1
ATOM 4074 C CA . PRO A 1 523 ? 9.528 13.810 -6.190 1.00 95.19 523 PRO A CA 1
ATOM 4075 C C . PRO A 1 523 ? 8.197 13.159 -5.842 1.00 95.19 523 PRO A C 1
ATOM 4077 O O . PRO A 1 523 ? 7.774 13.327 -4.712 1.00 95.19 523 PRO A O 1
ATOM 4080 N N . SER A 1 524 ? 7.545 12.407 -6.732 1.00 94.94 524 SER A N 1
ATOM 4081 C CA . SER A 1 524 ? 6.266 11.747 -6.436 1.00 94.94 524 SER A CA 1
ATOM 4082 C C . SER A 1 524 ? 6.368 10.506 -5.539 1.00 94.94 524 SER A C 1
ATOM 4084 O O . SER A 1 524 ? 5.346 10.073 -5.011 1.00 94.94 524 SER A O 1
ATOM 4086 N N . SER A 1 525 ? 7.552 9.907 -5.361 1.00 95.88 525 SER A N 1
ATOM 4087 C CA . SER A 1 525 ? 7.681 8.629 -4.650 1.00 95.88 525 SER A CA 1
ATOM 4088 C C . SER A 1 525 ? 7.258 8.778 -3.191 1.00 95.88 525 SER A C 1
ATOM 4090 O O . SER A 1 525 ? 7.767 9.645 -2.478 1.00 95.88 525 SER A O 1
ATOM 4092 N N . ALA A 1 526 ? 6.368 7.896 -2.737 1.00 95.50 526 ALA A N 1
ATOM 4093 C CA . ALA A 1 526 ? 6.018 7.785 -1.331 1.00 95.50 526 ALA A CA 1
ATOM 4094 C C . ALA A 1 526 ? 7.252 7.462 -0.475 1.00 95.50 526 ALA A C 1
ATOM 4096 O O . ALA A 1 526 ? 8.213 6.831 -0.931 1.00 95.50 526 ALA A O 1
ATOM 4097 N N . LEU A 1 527 ? 7.195 7.902 0.775 1.00 93.38 527 LEU A N 1
ATOM 4098 C CA . LEU A 1 527 ? 8.297 7.892 1.720 1.00 93.38 527 LEU A CA 1
ATOM 4099 C C . LEU A 1 527 ? 7.976 6.984 2.903 1.00 93.38 527 LEU A C 1
ATOM 4101 O O . LEU A 1 527 ? 6.820 6.801 3.291 1.00 93.38 527 LEU A O 1
ATOM 4105 N N . GLY A 1 528 ? 9.030 6.410 3.475 1.00 91.69 528 GLY A N 1
ATOM 4106 C CA . GLY A 1 528 ? 8.925 5.597 4.678 1.00 91.69 528 GLY A CA 1
ATOM 4107 C C . GLY A 1 528 ? 8.688 6.406 5.962 1.00 91.69 528 GLY A C 1
ATOM 4108 O O . GLY A 1 528 ? 8.514 7.628 5.931 1.00 91.69 528 GLY A O 1
ATOM 4109 N N . PRO A 1 529 ? 8.795 5.747 7.128 1.00 91.56 529 PRO A N 1
ATOM 4110 C CA . PRO A 1 529 ? 9.196 4.348 7.313 1.00 91.56 529 PRO A CA 1
ATOM 4111 C C . PRO A 1 529 ? 8.057 3.355 7.022 1.00 91.56 529 PRO A C 1
ATOM 4113 O O . PRO A 1 529 ? 6.928 3.748 6.740 1.00 91.56 529 PRO A O 1
ATOM 4116 N N . GLY A 1 530 ? 8.371 2.060 7.085 1.00 90.75 530 GLY A N 1
ATOM 4117 C CA . GLY A 1 530 ? 7.376 0.989 7.091 1.00 90.75 530 GLY A CA 1
ATOM 4118 C C . GLY A 1 530 ? 6.929 0.602 8.498 1.00 90.75 530 GLY A C 1
ATOM 4119 O O . GLY A 1 530 ? 7.293 1.240 9.487 1.00 90.75 530 GLY A O 1
ATOM 4120 N N . PHE A 1 531 ? 6.188 -0.505 8.587 1.00 88.38 531 PHE A N 1
ATOM 4121 C CA . PHE A 1 531 ? 5.741 -1.095 9.850 1.00 88.38 531 PHE A CA 1
ATOM 4122 C C . PHE A 1 531 ? 6.888 -1.299 10.844 1.00 88.38 531 PHE A C 1
ATOM 4124 O O . PHE A 1 531 ? 7.963 -1.761 10.451 1.00 88.38 531 PHE A O 1
ATOM 4131 N N . ALA A 1 532 ? 6.653 -0.953 12.115 1.00 83.44 532 ALA A N 1
ATOM 4132 C CA . ALA A 1 532 ? 7.629 -1.027 13.205 1.00 83.44 532 ALA A CA 1
ATOM 4133 C C . ALA A 1 532 ? 8.971 -0.335 12.883 1.00 83.44 532 ALA A C 1
ATOM 4135 O O . ALA A 1 532 ? 10.044 -0.903 13.106 1.00 83.44 532 ALA A O 1
ATOM 4136 N N . ASP A 1 533 ? 8.909 0.868 12.300 1.00 83.50 533 ASP A N 1
ATOM 4137 C CA . ASP A 1 533 ? 10.077 1.644 11.867 1.00 83.50 533 ASP A CA 1
ATOM 4138 C C . ASP A 1 533 ? 11.014 0.866 10.929 1.00 83.50 533 ASP A C 1
ATOM 4140 O O . ASP A 1 533 ? 12.234 1.079 10.908 1.00 83.50 533 ASP A O 1
ATOM 4144 N N . SER A 1 534 ? 10.466 -0.066 10.148 1.00 90.31 534 SER A N 1
ATOM 4145 C CA . SER A 1 534 ? 11.239 -0.793 9.148 1.00 90.31 534 SER A CA 1
ATOM 4146 C C . SER A 1 534 ? 11.688 0.130 8.019 1.00 90.31 534 SER A C 1
ATOM 4148 O O . SER A 1 534 ? 11.112 1.185 7.738 1.00 90.31 534 SER A O 1
ATOM 4150 N N . VAL A 1 535 ? 12.784 -0.269 7.387 1.00 93.50 535 VAL A N 1
ATOM 4151 C CA . VAL A 1 535 ? 13.338 0.431 6.236 1.00 93.50 535 VAL A CA 1
ATOM 4152 C C . VAL A 1 535 ? 12.392 0.231 5.052 1.00 93.50 535 VAL A C 1
ATOM 4154 O O . VAL A 1 535 ? 12.227 -0.895 4.589 1.00 93.50 535 VAL A O 1
ATOM 4157 N N . LYS A 1 536 ? 11.745 1.315 4.611 1.00 95.00 536 LYS A N 1
ATOM 4158 C CA . LYS A 1 536 ? 10.894 1.362 3.420 1.00 95.00 536 LYS A CA 1
ATOM 4159 C C . LYS A 1 536 ? 11.067 2.714 2.700 1.00 95.00 536 LYS A C 1
ATOM 4161 O O . LYS A 1 536 ? 11.205 3.717 3.406 1.00 95.00 536 LYS A O 1
ATOM 4166 N N . PRO A 1 537 ? 11.007 2.773 1.354 1.00 96.56 537 PRO A N 1
ATOM 4167 C CA . PRO A 1 537 ? 11.023 1.620 0.435 1.00 96.56 537 PRO A CA 1
ATOM 4168 C C . PRO A 1 537 ? 12.237 0.709 0.696 1.00 96.56 537 PRO A C 1
ATOM 4170 O O . PRO A 1 537 ? 13.172 1.137 1.345 1.00 96.56 537 PRO A O 1
ATOM 4173 N N . ASP A 1 538 ? 12.224 -0.565 0.308 1.00 97.56 538 ASP A N 1
ATOM 4174 C CA . ASP A 1 538 ? 13.376 -1.453 0.558 1.00 97.56 538 ASP A CA 1
ATOM 4175 C C . ASP A 1 538 ? 14.586 -1.066 -0.309 1.00 97.56 538 ASP A C 1
ATOM 4177 O O . ASP A 1 538 ? 15.730 -1.285 0.077 1.00 97.56 538 ASP A O 1
ATOM 4181 N N . PHE A 1 539 ? 14.330 -0.543 -1.512 1.00 97.19 539 PHE A N 1
ATOM 4182 C CA . PHE A 1 539 ? 15.319 0.059 -2.407 1.00 97.19 539 PHE A CA 1
ATOM 4183 C C . PHE A 1 539 ? 14.617 0.834 -3.530 1.00 97.19 539 PHE A C 1
ATOM 4185 O O . PHE A 1 539 ? 13.398 0.743 -3.717 1.00 97.19 539 PHE A O 1
ATOM 4192 N N . LEU A 1 540 ? 15.403 1.586 -4.304 1.00 97.56 540 LEU A N 1
ATOM 4193 C CA . LEU A 1 540 ? 14.925 2.331 -5.465 1.00 97.56 540 LEU A CA 1
ATOM 4194 C C . LEU A 1 540 ? 15.301 1.637 -6.778 1.00 97.56 540 LEU A C 1
ATOM 4196 O O . LEU A 1 540 ? 16.430 1.170 -6.943 1.00 97.56 540 LEU A O 1
ATOM 4200 N N . MET A 1 541 ? 14.386 1.654 -7.747 1.00 97.56 541 MET A N 1
ATOM 4201 C CA . MET A 1 541 ? 14.641 1.256 -9.139 1.00 97.56 541 MET A CA 1
ATOM 4202 C C . MET A 1 541 ? 14.284 2.396 -10.096 1.00 97.56 541 MET A C 1
ATOM 4204 O O . MET A 1 541 ? 13.498 3.260 -9.715 1.00 97.56 541 MET A O 1
ATOM 4208 N N . PRO A 1 542 ? 14.850 2.445 -11.320 1.00 97.19 542 PRO A N 1
ATOM 4209 C CA . PRO A 1 542 ? 14.536 3.488 -12.297 1.00 97.19 542 PRO A CA 1
ATOM 4210 C C . PRO A 1 542 ? 13.027 3.674 -12.470 1.00 97.19 542 PRO A C 1
ATOM 4212 O O . PRO A 1 542 ? 12.337 2.740 -12.869 1.00 97.19 542 PRO A O 1
ATOM 4215 N N . GLY A 1 543 ? 12.539 4.868 -12.143 1.00 95.69 543 GLY A N 1
ATOM 4216 C CA . GLY A 1 543 ? 11.125 5.227 -12.180 1.00 95.69 543 GLY A CA 1
ATOM 4217 C C . GLY A 1 543 ? 10.810 6.356 -13.154 1.00 95.69 543 GLY A C 1
ATOM 4218 O O . GLY A 1 543 ? 9.702 6.864 -13.125 1.00 95.69 543 GLY A O 1
ATOM 4219 N N . GLY A 1 544 ? 11.740 6.776 -14.013 1.00 93.75 544 GLY A N 1
ATOM 4220 C CA . GLY A 1 544 ? 11.566 7.976 -14.835 1.00 93.75 544 GLY A CA 1
ATOM 4221 C C . GLY A 1 544 ? 12.176 9.207 -14.170 1.00 93.75 544 GLY A C 1
ATOM 4222 O O . GLY A 1 544 ? 12.161 9.322 -12.948 1.00 93.75 544 GLY A O 1
ATOM 4223 N N . ARG A 1 545 ? 12.722 10.146 -14.945 1.00 92.19 545 ARG A N 1
ATOM 4224 C CA . ARG A 1 545 ? 13.174 11.431 -14.403 1.00 92.19 545 ARG A CA 1
ATOM 4225 C C . ARG A 1 545 ? 11.996 12.397 -14.329 1.00 92.19 545 ARG A C 1
ATOM 4227 O O . ARG A 1 545 ? 11.660 13.049 -15.305 1.00 92.19 545 ARG A O 1
ATOM 4234 N N . GLU A 1 546 ? 11.361 12.491 -13.174 1.00 92.69 546 GLU A N 1
ATOM 4235 C CA . GLU A 1 546 ? 10.319 13.475 -12.911 1.00 92.69 546 GLU A CA 1
ATOM 4236 C C . GLU A 1 546 ? 10.903 14.876 -12.750 1.00 92.69 546 GLU A C 1
ATOM 4238 O O . GLU A 1 546 ? 11.835 15.123 -11.983 1.00 92.69 546 GLU A O 1
ATOM 4243 N N . HIS A 1 547 ? 10.300 15.806 -13.475 1.00 92.69 547 HIS A N 1
ATOM 4244 C CA . HIS A 1 547 ? 10.511 17.233 -13.311 1.00 92.69 547 HIS A CA 1
ATOM 4245 C C . HIS A 1 547 ? 9.390 17.803 -12.433 1.00 92.69 547 HIS A C 1
ATOM 4247 O O . HIS A 1 547 ? 8.394 17.129 -12.175 1.00 92.69 547 HIS A O 1
ATOM 4253 N N . LEU A 1 548 ? 9.518 19.053 -12.001 1.00 93.81 548 LEU A N 1
ATOM 4254 C CA . LEU A 1 548 ? 8.462 19.786 -11.310 1.00 93.81 548 LEU A CA 1
ATOM 4255 C C . LEU A 1 548 ? 7.837 20.823 -12.241 1.00 93.81 548 LEU A C 1
ATOM 4257 O O . LEU A 1 548 ? 8.534 21.494 -13.008 1.00 93.81 548 LEU A O 1
ATOM 4261 N N . ARG A 1 549 ? 6.514 20.959 -12.147 1.00 92.31 549 ARG A N 1
ATOM 4262 C CA . ARG A 1 549 ? 5.740 22.004 -12.817 1.00 92.31 549 ARG A CA 1
ATOM 4263 C C . ARG A 1 549 ? 5.265 23.010 -11.780 1.00 92.31 549 ARG A C 1
ATOM 4265 O O . ARG A 1 549 ? 4.650 22.623 -10.788 1.00 92.31 549 ARG A O 1
ATOM 4272 N N . VAL A 1 550 ? 5.529 24.290 -12.024 1.00 93.25 550 VAL A N 1
ATOM 4273 C CA . VAL A 1 550 ? 5.027 25.385 -11.184 1.00 93.25 550 VAL A CA 1
ATOM 4274 C C . VAL A 1 550 ? 3.559 25.634 -11.526 1.00 93.25 550 VAL A C 1
ATOM 4276 O O . VAL A 1 550 ? 3.220 25.835 -12.691 1.00 93.25 550 VAL A O 1
ATOM 4279 N N . VAL A 1 551 ? 2.691 25.590 -10.516 1.00 93.88 551 VAL A N 1
ATOM 4280 C CA . VAL A 1 551 ? 1.234 25.787 -10.648 1.00 93.88 551 VAL A CA 1
ATOM 4281 C C . VAL A 1 551 ? 0.738 27.036 -9.918 1.00 93.88 551 VAL A C 1
ATOM 4283 O O . VAL A 1 551 ? -0.336 27.539 -10.232 1.00 93.88 551 VAL A O 1
ATOM 4286 N N . GLY A 1 552 ? 1.547 27.581 -9.008 1.00 92.44 552 GLY A N 1
ATOM 4287 C CA . GLY A 1 552 ? 1.271 28.822 -8.288 1.00 92.44 552 GLY A CA 1
ATOM 4288 C C . GLY A 1 552 ? 2.554 29.591 -7.970 1.00 92.44 552 GLY A C 1
ATOM 4289 O O . GLY A 1 552 ? 3.647 29.022 -7.932 1.00 92.44 552 GLY A O 1
ATOM 4290 N N . SER A 1 553 ? 2.443 30.903 -7.774 1.00 90.12 553 SER A N 1
ATOM 4291 C CA . SER A 1 553 ? 3.552 31.786 -7.380 1.00 90.12 553 SER A CA 1
ATOM 4292 C C . SER A 1 553 ? 3.049 32.904 -6.465 1.00 90.12 553 SER A C 1
ATOM 4294 O O . SER A 1 553 ? 1.868 33.250 -6.507 1.00 90.12 553 SER A O 1
ATOM 4296 N N . GLY A 1 554 ? 3.944 33.466 -5.652 1.00 84.75 554 GLY A N 1
ATOM 4297 C CA . GLY A 1 554 ? 3.629 34.455 -4.619 1.00 84.75 554 GLY A CA 1
ATOM 4298 C C . GLY A 1 554 ? 4.804 34.604 -3.652 1.00 84.75 554 GLY A C 1
ATOM 4299 O O . GLY A 1 554 ? 5.948 34.698 -4.089 1.00 84.75 554 GLY A O 1
ATOM 4300 N N . ASP A 1 555 ? 4.548 34.554 -2.342 1.00 86.50 555 ASP A N 1
ATOM 4301 C CA . ASP A 1 555 ? 5.616 34.514 -1.324 1.00 86.50 555 ASP A CA 1
ATOM 4302 C C . ASP A 1 555 ? 6.492 33.252 -1.451 1.00 86.50 555 ASP A C 1
ATOM 4304 O O . ASP A 1 555 ? 7.682 33.264 -1.134 1.00 86.50 555 ASP A O 1
ATOM 4308 N N . SER A 1 556 ? 5.910 32.173 -1.980 1.00 93.44 556 SER A N 1
ATOM 4309 C CA . SER A 1 556 ? 6.589 30.944 -2.391 1.00 93.44 556 SER A CA 1
ATOM 4310 C C . SER A 1 556 ? 5.958 30.393 -3.670 1.00 93.44 556 SER A C 1
ATOM 4312 O O . SER A 1 556 ? 4.814 30.730 -3.986 1.00 93.44 556 SER A O 1
ATOM 4314 N N . ILE A 1 557 ? 6.677 29.542 -4.401 1.00 95.62 557 ILE A N 1
ATOM 4315 C CA . ILE A 1 557 ? 6.086 28.779 -5.505 1.00 95.62 557 ILE A CA 1
ATOM 4316 C C . ILE A 1 557 ? 5.354 27.539 -4.987 1.00 95.62 557 ILE A C 1
ATOM 4318 O O . ILE A 1 557 ? 5.803 26.886 -4.043 1.00 95.62 557 ILE A O 1
ATOM 4322 N N . THR A 1 558 ? 4.275 27.171 -5.671 1.00 96.19 558 THR A N 1
ATOM 4323 C CA . THR A 1 558 ? 3.586 25.887 -5.497 1.00 96.19 558 THR A CA 1
ATOM 4324 C C . THR A 1 558 ? 3.882 25.019 -6.708 1.00 96.19 558 THR A C 1
ATOM 4326 O O . THR A 1 558 ? 3.769 25.475 -7.852 1.00 96.19 558 THR A O 1
ATOM 4329 N N . VAL A 1 559 ? 4.291 23.777 -6.466 1.00 95.25 559 VAL A N 1
ATOM 4330 C CA . VAL A 1 559 ? 4.721 22.840 -7.507 1.00 95.25 559 VAL A CA 1
ATOM 4331 C C . VAL A 1 559 ? 3.974 21.517 -7.416 1.00 95.25 559 VAL A C 1
ATOM 4333 O O . VAL A 1 559 ? 3.509 21.113 -6.354 1.00 95.25 559 VAL A O 1
ATOM 4336 N N . THR A 1 560 ? 3.917 20.815 -8.543 1.00 94.31 560 THR A N 1
ATOM 4337 C CA . THR A 1 560 ? 3.425 19.437 -8.647 1.00 94.31 560 THR A CA 1
ATOM 4338 C C . THR A 1 560 ? 4.397 18.603 -9.490 1.00 94.31 560 THR A C 1
ATOM 4340 O O . THR A 1 560 ? 5.057 19.166 -10.379 1.00 94.31 560 THR A O 1
ATOM 4343 N N . PRO A 1 561 ? 4.525 17.284 -9.248 1.00 92.69 561 PRO A N 1
ATOM 4344 C CA . PRO A 1 561 ? 5.258 16.399 -10.146 1.00 92.69 561 PRO A CA 1
ATOM 4345 C C . PRO A 1 561 ? 4.763 16.516 -11.596 1.00 92.69 561 PRO A C 1
ATOM 4347 O O . PRO A 1 561 ? 3.567 16.501 -11.885 1.00 92.69 561 PRO A O 1
ATOM 4350 N N . GLY A 1 562 ? 5.702 16.673 -12.524 1.00 87.44 562 GLY A N 1
ATOM 4351 C CA . GLY A 1 562 ? 5.434 16.739 -13.953 1.00 87.44 562 GLY A CA 1
ATOM 4352 C C . GLY A 1 562 ? 5.087 15.367 -14.525 1.00 87.44 562 GLY A C 1
ATOM 4353 O O . GLY A 1 562 ? 5.620 14.342 -14.096 1.00 87.44 562 GLY A O 1
ATOM 4354 N N . ARG A 1 563 ? 4.219 15.361 -15.539 1.00 88.44 563 ARG A N 1
ATOM 4355 C CA . ARG A 1 563 ? 3.887 14.151 -16.298 1.00 88.44 563 ARG A CA 1
ATOM 4356 C C . ARG A 1 563 ? 5.105 13.631 -17.072 1.00 88.44 563 ARG A C 1
ATOM 4358 O O . ARG A 1 563 ? 5.959 14.442 -17.447 1.00 88.44 563 ARG A O 1
ATOM 4365 N N . PRO A 1 564 ? 5.185 12.314 -17.336 1.00 90.00 564 PRO A N 1
ATOM 4366 C CA . PRO A 1 564 ? 6.194 11.768 -18.234 1.00 90.00 564 PRO A CA 1
ATOM 4367 C C . PRO A 1 564 ? 5.982 12.297 -19.660 1.00 90.00 564 PRO A C 1
ATOM 4369 O O . PRO A 1 564 ? 4.996 12.964 -19.955 1.00 90.00 564 PRO A O 1
ATOM 4372 N N . GLY A 1 565 ? 6.916 12.018 -20.554 1.00 89.31 565 GLY A N 1
ATOM 4373 C CA . GLY A 1 565 ? 6.859 12.421 -21.949 1.00 89.31 565 GLY A CA 1
ATOM 4374 C C . GLY A 1 565 ? 8.153 12.086 -22.669 1.00 89.31 565 GLY A C 1
ATOM 4375 O O . GLY A 1 565 ? 9.084 11.519 -22.095 1.00 89.31 565 GLY A O 1
ATOM 4376 N N . ARG A 1 566 ? 8.254 12.481 -23.937 1.00 87.56 566 ARG A N 1
ATOM 4377 C CA . ARG A 1 566 ? 9.412 12.122 -24.776 1.00 87.56 566 ARG A CA 1
ATOM 4378 C C . ARG A 1 566 ? 10.768 12.507 -24.167 1.00 87.56 566 ARG A C 1
ATOM 4380 O O . ARG A 1 566 ? 11.752 11.795 -24.345 1.00 87.56 566 ARG A O 1
ATOM 4387 N N . GLY A 1 567 ? 10.826 13.647 -23.479 1.00 88.50 567 GLY A N 1
ATOM 4388 C CA . GLY A 1 567 ? 12.046 14.153 -22.847 1.00 88.50 567 GLY A CA 1
ATOM 4389 C C . GLY A 1 567 ? 12.310 13.624 -21.432 1.00 88.50 567 GLY A C 1
ATOM 4390 O O . GLY A 1 567 ? 13.360 13.937 -20.872 1.00 88.50 567 GLY A O 1
ATOM 4391 N N . MET A 1 568 ? 11.387 12.854 -20.847 1.00 88.56 568 MET A N 1
ATOM 4392 C CA . MET A 1 568 ? 11.429 12.439 -19.442 1.00 88.56 568 MET A CA 1
ATOM 4393 C C . MET A 1 568 ? 10.481 11.262 -19.162 1.00 88.56 568 MET A C 1
ATOM 4395 O O . MET A 1 568 ? 9.270 11.388 -19.291 1.00 88.56 568 MET A O 1
ATOM 4399 N N . GLY A 1 569 ? 11.001 10.123 -18.720 1.00 92.94 569 GLY A N 1
ATOM 4400 C CA . GLY A 1 569 ? 10.207 8.928 -18.420 1.00 92.94 569 GLY A CA 1
ATOM 4401 C C . GLY A 1 569 ? 10.727 7.670 -19.103 1.00 92.94 569 GLY A C 1
ATOM 4402 O O . GLY A 1 569 ? 11.636 7.706 -19.932 1.00 92.94 569 GLY A O 1
ATOM 4403 N N . LEU A 1 570 ? 10.142 6.534 -18.738 1.00 95.56 570 LEU A N 1
ATOM 4404 C CA . LEU A 1 570 ? 10.444 5.234 -19.328 1.00 95.56 570 LEU A CA 1
ATOM 4405 C C . LEU A 1 570 ? 9.528 4.990 -20.525 1.00 95.56 570 LEU A C 1
ATOM 4407 O O . LEU A 1 570 ? 8.318 5.198 -20.429 1.00 95.56 570 LEU A O 1
ATOM 4411 N N . ARG A 1 571 ? 10.095 4.526 -21.638 1.00 96.12 571 ARG A N 1
ATOM 4412 C CA . ARG A 1 571 ? 9.347 4.237 -22.862 1.00 96.12 571 ARG A CA 1
ATOM 4413 C C . ARG A 1 571 ? 8.788 2.817 -22.822 1.00 96.12 571 ARG A C 1
ATOM 4415 O O . ARG A 1 571 ? 9.506 1.869 -22.493 1.00 96.12 571 ARG A O 1
ATOM 4422 N N . VAL A 1 572 ? 7.512 2.671 -23.166 1.00 95.62 572 VAL A N 1
ATOM 4423 C CA . VAL A 1 572 ? 6.731 1.432 -23.028 1.00 95.62 572 VAL A CA 1
ATOM 4424 C C . VAL A 1 572 ? 5.784 1.226 -24.205 1.00 95.62 572 VAL A C 1
ATOM 4426 O O . VAL A 1 572 ? 5.451 2.180 -24.902 1.00 95.62 572 VAL A O 1
ATOM 4429 N N . ALA A 1 573 ? 5.316 -0.009 -24.405 1.00 94.94 573 ALA A N 1
ATOM 4430 C CA . ALA A 1 573 ? 4.165 -0.282 -25.262 1.00 94.94 573 ALA A CA 1
ATOM 4431 C C . ALA A 1 573 ? 2.921 0.461 -24.754 1.00 94.94 573 ALA A C 1
ATOM 4433 O O . ALA A 1 573 ? 2.714 0.588 -23.544 1.00 94.94 573 ALA A O 1
ATOM 4434 N N . ALA A 1 574 ? 2.081 0.903 -25.683 1.00 93.12 574 ALA A N 1
ATOM 4435 C CA . ALA A 1 574 ? 0.866 1.647 -25.406 1.00 93.12 574 ALA A CA 1
ATOM 4436 C C . ALA A 1 574 ? -0.303 1.095 -26.233 1.00 93.12 574 ALA A C 1
ATOM 4438 O O . ALA A 1 574 ? -0.091 0.587 -27.340 1.00 93.12 574 ALA A O 1
ATOM 4439 N N . PRO A 1 575 ? -1.544 1.189 -25.728 1.00 88.88 575 PRO A N 1
ATOM 4440 C CA . PRO A 1 575 ? -2.709 0.933 -26.556 1.00 88.88 575 PRO A CA 1
ATOM 4441 C C . PRO A 1 575 ? -2.834 1.976 -27.681 1.00 88.88 575 PRO A C 1
ATOM 4443 O O . PRO A 1 575 ? -2.172 3.017 -27.646 1.00 88.88 575 PRO A O 1
ATOM 4446 N N . PRO A 1 576 ? -3.708 1.738 -28.676 1.00 83.75 576 PRO A N 1
ATOM 4447 C CA . PRO A 1 576 ? -3.926 2.673 -29.764 1.00 83.75 576 PRO A CA 1
ATOM 4448 C C . PRO A 1 576 ? -4.413 4.015 -29.226 1.00 83.75 576 PRO A C 1
ATOM 4450 O O . PRO A 1 576 ? -5.324 4.078 -28.394 1.00 83.75 576 PRO A O 1
ATOM 4453 N N . ALA A 1 577 ? -3.840 5.089 -29.753 1.00 74.00 577 ALA A N 1
ATOM 4454 C CA . ALA A 1 577 ? -4.265 6.451 -29.478 1.00 74.00 577 ALA A CA 1
ATOM 4455 C C . ALA A 1 577 ? -4.925 7.069 -30.717 1.00 74.00 577 ALA A C 1
ATOM 4457 O O . ALA A 1 577 ? -4.843 6.536 -31.827 1.00 74.00 577 ALA A O 1
ATOM 4458 N N . GLY A 1 578 ? -5.606 8.205 -30.531 1.00 63.38 578 GLY A N 1
ATOM 4459 C CA . GLY A 1 578 ? -6.195 8.952 -31.644 1.00 63.38 578 GLY A CA 1
ATOM 4460 C C . GLY A 1 578 ? -5.177 9.222 -32.763 1.00 63.38 578 GLY A C 1
ATOM 4461 O O . GLY A 1 578 ? -3.984 9.326 -32.495 1.00 63.38 578 GLY A O 1
ATOM 4462 N N . GLN A 1 579 ? -5.671 9.373 -34.001 1.00 59.66 579 GLN A N 1
ATOM 4463 C CA . GLN A 1 579 ? -4.910 9.511 -35.266 1.00 59.66 579 GLN A CA 1
ATOM 4464 C C . GLN A 1 579 ? -4.502 8.205 -35.987 1.00 59.66 579 GLN A C 1
ATOM 4466 O O . GLN A 1 579 ? -3.653 8.243 -36.872 1.00 59.66 579 GLN A O 1
ATOM 4471 N N . GLY A 1 580 ? -5.130 7.059 -35.692 1.00 63.06 580 GLY A N 1
ATOM 4472 C CA . GLY A 1 580 ? -4.923 5.826 -36.478 1.00 63.06 580 GLY A CA 1
ATOM 4473 C C . GLY A 1 580 ? -3.598 5.103 -36.199 1.00 63.06 580 GLY A C 1
ATOM 4474 O O . GLY A 1 580 ? -3.153 4.290 -37.005 1.00 63.06 580 GLY A O 1
ATOM 4475 N N . LEU A 1 581 ? -2.962 5.392 -35.060 1.00 76.00 581 LEU A N 1
ATOM 4476 C CA . LEU A 1 581 ? -1.787 4.676 -34.564 1.00 76.00 581 LEU A CA 1
ATOM 4477 C C . LEU A 1 581 ? -2.228 3.360 -33.913 1.00 76.00 581 LEU A C 1
ATOM 4479 O O . LEU A 1 581 ? -2.571 3.332 -32.735 1.00 76.00 581 LEU A O 1
ATOM 4483 N N . GLU A 1 582 ? -2.235 2.272 -34.684 1.00 72.31 582 GLU A N 1
ATOM 4484 C CA . GLU A 1 582 ? -2.660 0.946 -34.202 1.00 72.31 582 GLU A CA 1
ATOM 4485 C C . GLU A 1 582 ? -1.655 0.300 -33.234 1.00 72.31 582 GLU A C 1
ATOM 4487 O O . GLU A 1 582 ? -2.055 -0.437 -32.337 1.00 72.31 582 GLU A O 1
ATOM 4492 N N . ASN A 1 583 ? -0.361 0.603 -33.391 1.00 81.06 583 ASN A N 1
ATOM 4493 C CA . ASN A 1 583 ? 0.722 0.112 -32.538 1.00 81.06 583 ASN A CA 1
ATOM 4494 C C . ASN A 1 583 ? 1.548 1.303 -32.050 1.00 81.06 583 ASN A C 1
ATOM 4496 O O . ASN A 1 583 ? 2.291 1.902 -32.838 1.00 81.06 583 ASN A O 1
ATOM 4500 N N . ALA A 1 584 ? 1.395 1.656 -30.776 1.00 89.38 584 ALA A N 1
ATOM 4501 C CA . ALA A 1 584 ? 2.011 2.838 -30.198 1.00 89.38 584 ALA A CA 1
ATOM 4502 C C . ALA A 1 584 ? 3.003 2.481 -29.087 1.00 89.38 584 ALA A C 1
ATOM 4504 O O . ALA A 1 584 ? 2.871 1.488 -28.375 1.00 89.38 584 ALA A O 1
ATOM 4505 N N . GLU A 1 585 ? 3.996 3.342 -28.919 1.00 92.88 585 GLU A N 1
ATOM 4506 C CA . GLU A 1 585 ? 4.783 3.433 -27.696 1.00 92.88 585 GLU A CA 1
ATOM 4507 C C . GLU A 1 585 ? 4.464 4.763 -27.006 1.00 92.88 585 GLU A C 1
ATOM 4509 O O . GLU A 1 585 ? 4.118 5.743 -27.662 1.00 92.88 585 GLU A O 1
ATOM 4514 N N . ALA A 1 586 ? 4.582 4.807 -25.687 1.00 93.38 586 ALA A N 1
ATOM 4515 C CA . ALA A 1 586 ? 4.343 6.000 -24.880 1.00 93.38 586 ALA A CA 1
ATOM 4516 C C . ALA A 1 586 ? 5.334 6.060 -23.715 1.00 93.38 586 ALA A C 1
ATOM 4518 O O . ALA A 1 586 ? 6.209 5.198 -23.584 1.00 93.38 586 ALA A O 1
ATOM 4519 N N . PHE A 1 587 ? 5.192 7.073 -22.863 1.00 94.06 587 PHE A N 1
ATOM 4520 C CA . PHE A 1 587 ? 6.081 7.303 -21.729 1.00 94.06 587 PHE A CA 1
ATOM 4521 C C . PHE A 1 587 ? 5.333 7.212 -20.409 1.00 94.06 587 PHE A C 1
ATOM 4523 O O . PHE A 1 587 ? 4.200 7.678 -20.290 1.00 94.06 587 PHE A O 1
ATOM 4530 N N . THR A 1 588 ? 5.998 6.628 -19.415 1.00 95.06 588 THR A N 1
ATOM 4531 C CA . THR A 1 588 ? 5.477 6.464 -18.060 1.00 95.06 588 THR A CA 1
ATOM 4532 C C . THR A 1 588 ? 6.552 6.716 -16.998 1.00 95.06 588 THR A C 1
ATOM 4534 O O . THR A 1 588 ? 7.743 6.778 -17.310 1.00 95.06 588 THR A O 1
ATOM 4537 N N . ASN A 1 589 ? 6.154 6.884 -15.741 1.00 94.62 589 ASN A N 1
ATOM 4538 C CA . ASN A 1 589 ? 7.044 7.113 -14.606 1.00 94.62 589 ASN A CA 1
ATOM 4539 C C . ASN A 1 589 ? 6.423 6.620 -13.280 1.00 94.62 589 ASN A C 1
ATOM 4541 O O . ASN A 1 589 ? 5.346 6.023 -13.252 1.00 94.62 589 ASN A O 1
ATOM 4545 N N . GLY A 1 590 ? 7.134 6.842 -12.178 1.00 95.44 590 GLY A N 1
ATOM 4546 C CA . GLY A 1 590 ? 6.699 6.549 -10.821 1.00 95.44 590 GLY A CA 1
ATOM 4547 C C . GLY A 1 590 ? 7.032 5.136 -10.335 1.00 95.44 590 GLY A C 1
ATOM 4548 O O . GLY A 1 590 ? 7.746 4.346 -10.963 1.00 95.44 590 GLY A O 1
ATOM 4549 N N . THR A 1 591 ? 6.509 4.820 -9.153 1.00 97.44 591 THR A N 1
ATOM 4550 C CA . THR A 1 591 ? 6.815 3.588 -8.408 1.00 97.44 591 THR A CA 1
ATOM 4551 C C . THR A 1 591 ? 6.286 2.330 -9.088 1.00 97.44 591 THR A C 1
ATOM 4553 O O . THR A 1 591 ? 6.945 1.293 -9.023 1.00 97.44 591 THR A O 1
ATOM 4556 N N . SER A 1 592 ? 5.169 2.408 -9.817 1.00 97.25 592 SER A N 1
ATOM 4557 C CA . SER A 1 592 ? 4.658 1.311 -10.650 1.00 97.25 592 SER A CA 1
ATOM 4558 C C . SER A 1 592 ? 5.696 0.871 -11.687 1.00 97.25 592 SER A C 1
ATOM 4560 O O . SER A 1 592 ? 6.016 -0.316 -11.788 1.00 97.25 592 SER A O 1
ATOM 4562 N N . ALA A 1 593 ? 6.298 1.835 -12.389 1.00 97.38 593 ALA A N 1
ATOM 4563 C CA . ALA A 1 593 ? 7.318 1.580 -13.396 1.00 97.38 593 ALA A CA 1
ATOM 4564 C C . ALA A 1 593 ? 8.607 1.007 -12.776 1.00 97.38 593 ALA A C 1
ATOM 4566 O O . ALA A 1 593 ? 9.146 0.007 -13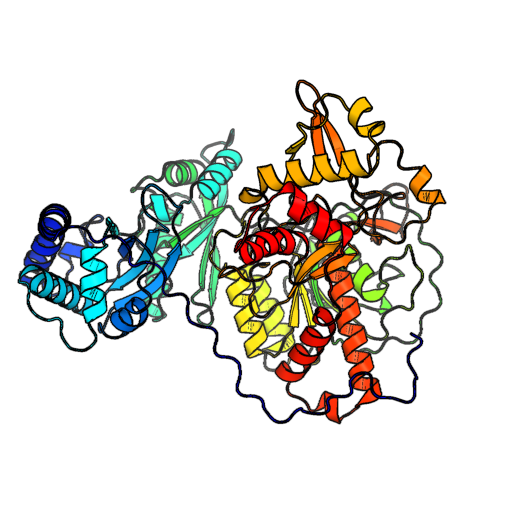.255 1.00 97.38 593 ALA A O 1
ATOM 4567 N N . ALA A 1 594 ? 9.050 1.575 -11.650 1.00 98.31 594 ALA A N 1
ATOM 4568 C CA . ALA A 1 594 ? 10.192 1.069 -10.889 1.00 98.31 594 ALA A CA 1
ATOM 4569 C C . ALA A 1 594 ? 9.991 -0.387 -10.420 1.00 98.31 594 ALA A C 1
ATOM 4571 O O . ALA A 1 594 ? 10.906 -1.208 -10.516 1.00 98.31 594 ALA A O 1
ATOM 4572 N N . THR A 1 595 ? 8.779 -0.727 -9.977 1.00 98.81 595 THR A N 1
ATOM 4573 C CA . THR A 1 595 ? 8.386 -2.078 -9.536 1.00 98.81 595 THR A CA 1
ATOM 4574 C C . THR A 1 595 ? 8.437 -3.077 -10.689 1.00 98.81 595 THR A C 1
ATOM 4576 O O . THR A 1 595 ? 9.011 -4.155 -10.542 1.00 98.81 595 THR A O 1
ATOM 4579 N N . ALA A 1 596 ? 7.959 -2.691 -11.873 1.00 98.62 596 ALA A N 1
ATOM 4580 C CA . ALA A 1 596 ? 8.053 -3.519 -13.073 1.00 98.62 596 ALA A CA 1
ATOM 4581 C C . ALA A 1 596 ? 9.518 -3.805 -13.470 1.00 98.62 596 ALA A C 1
ATOM 4583 O O . ALA A 1 596 ? 9.876 -4.946 -13.782 1.00 98.62 596 ALA A O 1
ATOM 4584 N N . ILE A 1 597 ? 10.404 -2.805 -13.381 1.00 98.50 597 ILE A N 1
ATOM 4585 C CA . ILE A 1 597 ? 11.847 -2.990 -13.614 1.00 98.50 597 ILE A CA 1
ATOM 4586 C C . ILE A 1 597 ? 12.490 -3.875 -12.524 1.00 98.50 597 ILE A C 1
ATOM 4588 O O . ILE A 1 597 ? 13.370 -4.692 -12.825 1.00 98.50 597 ILE A O 1
ATOM 4592 N N . ALA A 1 598 ? 12.052 -3.768 -11.266 1.00 98.69 598 ALA A N 1
ATOM 4593 C CA . ALA A 1 598 ? 12.484 -4.664 -10.191 1.00 98.69 598 ALA A CA 1
ATOM 4594 C C . ALA A 1 598 ? 12.074 -6.119 -10.480 1.00 98.69 598 ALA A C 1
ATOM 4596 O O . ALA A 1 598 ? 12.909 -7.019 -10.396 1.00 98.69 598 ALA A O 1
ATOM 4597 N N . SER A 1 599 ? 10.833 -6.344 -10.916 1.00 98.81 599 SER A N 1
ATOM 4598 C CA . SER A 1 599 ? 10.303 -7.658 -11.305 1.00 98.81 599 SER A CA 1
ATOM 4599 C C . SER A 1 599 ? 11.051 -8.266 -12.492 1.00 98.81 599 SER A C 1
ATOM 4601 O O . SER A 1 599 ? 11.419 -9.443 -12.462 1.00 98.81 599 SER A O 1
ATOM 4603 N N . ARG A 1 600 ? 11.395 -7.452 -13.498 1.00 98.44 600 ARG A N 1
ATOM 4604 C CA . ARG A 1 600 ? 12.305 -7.855 -14.583 1.00 98.44 600 ARG A CA 1
ATOM 4605 C C . ARG A 1 600 ? 13.668 -8.299 -14.054 1.00 98.44 600 ARG A C 1
ATOM 4607 O O . ARG A 1 600 ? 14.226 -9.299 -14.506 1.00 98.44 600 ARG A O 1
ATOM 4614 N N . THR A 1 601 ? 14.227 -7.551 -13.109 1.00 98.44 601 THR A N 1
ATOM 4615 C CA . THR A 1 601 ? 15.534 -7.861 -12.514 1.00 98.44 601 THR A CA 1
ATOM 4616 C C . THR A 1 601 ? 15.471 -9.161 -11.708 1.00 98.44 601 THR A C 1
ATOM 4618 O O . THR A 1 601 ? 16.359 -10.001 -11.840 1.00 98.44 601 THR A O 1
ATOM 4621 N N . ALA A 1 602 ? 14.386 -9.379 -10.961 1.00 98.62 602 ALA A N 1
ATOM 4622 C CA . ALA A 1 602 ? 14.123 -10.603 -10.209 1.00 98.62 602 ALA A CA 1
ATOM 4623 C C . ALA A 1 602 ? 14.087 -11.840 -11.121 1.00 98.62 602 ALA A C 1
ATOM 4625 O O . ALA A 1 602 ? 14.722 -12.850 -10.819 1.00 98.62 602 ALA A O 1
ATOM 4626 N N . HIS A 1 603 ? 13.422 -11.733 -12.277 1.00 98.31 603 HIS A N 1
ATOM 4627 C CA . HIS A 1 603 ? 13.426 -12.782 -13.298 1.00 98.31 603 HIS A CA 1
ATOM 4628 C C . HIS A 1 603 ? 14.839 -13.098 -13.788 1.00 98.31 603 HIS A C 1
ATOM 4630 O O . HIS A 1 603 ? 15.231 -14.257 -13.876 1.00 98.31 603 HIS A O 1
ATOM 4636 N N . ARG A 1 604 ? 15.629 -12.074 -14.128 1.00 97.56 604 ARG A N 1
ATOM 4637 C CA . ARG A 1 604 ? 16.998 -12.278 -14.630 1.00 97.56 604 ARG A CA 1
ATOM 4638 C C . ARG A 1 604 ? 17.899 -12.922 -13.579 1.00 97.56 604 ARG A C 1
ATOM 4640 O O . ARG A 1 604 ? 18.756 -13.721 -13.937 1.00 97.56 604 ARG A O 1
ATOM 4647 N N . ILE A 1 605 ? 17.696 -12.592 -12.303 1.00 98.12 605 ILE A N 1
ATOM 4648 C CA . ILE A 1 605 ? 18.376 -13.252 -11.185 1.00 98.12 605 ILE A CA 1
ATOM 4649 C C . ILE A 1 605 ? 17.970 -14.725 -11.112 1.00 98.12 605 ILE A C 1
ATOM 4651 O O . ILE A 1 605 ? 18.849 -15.573 -11.005 1.00 98.12 605 ILE A O 1
ATOM 4655 N N . HIS A 1 606 ? 16.674 -15.039 -11.202 1.00 97.62 606 HIS A N 1
ATOM 4656 C CA . HIS A 1 606 ? 16.210 -16.427 -11.228 1.00 97.62 606 HIS A CA 1
ATOM 4657 C C . HIS A 1 606 ? 16.858 -17.219 -12.371 1.00 97.62 606 HIS A C 1
ATOM 4659 O O . HIS A 1 606 ? 17.458 -18.258 -12.119 1.00 97.62 606 HIS A O 1
ATOM 4665 N N . ASP A 1 607 ? 16.795 -16.715 -13.605 1.00 95.50 607 ASP A N 1
ATOM 4666 C CA . ASP A 1 607 ? 17.391 -17.381 -14.771 1.00 95.50 607 ASP A CA 1
ATOM 4667 C C . ASP A 1 607 ? 18.904 -17.558 -14.631 1.00 95.50 607 ASP A C 1
ATOM 4669 O O . ASP A 1 607 ? 19.444 -18.578 -15.045 1.00 95.50 607 ASP A O 1
ATOM 4673 N N . ALA A 1 608 ? 19.602 -16.580 -14.050 1.00 96.75 608 ALA A N 1
ATOM 4674 C CA . ALA A 1 608 ? 21.034 -16.694 -13.801 1.00 96.75 608 ALA A CA 1
ATOM 4675 C C . ALA A 1 608 ? 21.344 -17.783 -12.761 1.00 96.75 608 ALA A C 1
ATOM 4677 O O . ALA A 1 608 ? 22.296 -18.538 -12.938 1.00 96.75 608 ALA A O 1
ATOM 4678 N N . LEU A 1 609 ? 20.538 -17.891 -11.699 1.00 97.06 609 LEU A N 1
ATOM 4679 C CA . LEU A 1 609 ? 20.674 -18.954 -10.701 1.00 97.06 609 LEU A CA 1
ATOM 4680 C C . LEU A 1 609 ? 20.374 -20.329 -11.301 1.00 97.06 609 LEU A C 1
ATOM 4682 O O . LEU A 1 609 ? 21.112 -21.278 -11.063 1.00 97.06 609 LEU A O 1
ATOM 4686 N N . GLU A 1 610 ? 19.319 -20.439 -12.098 1.00 95.50 610 GLU A N 1
ATOM 4687 C CA . GLU A 1 610 ? 18.975 -21.677 -12.791 1.00 95.50 610 GLU A CA 1
ATOM 4688 C C . GLU A 1 610 ? 20.033 -22.064 -13.831 1.00 95.50 610 GLU A C 1
ATOM 4690 O O . GLU A 1 610 ? 20.409 -23.226 -13.911 1.00 95.50 610 GLU A O 1
ATOM 4695 N N . GLY A 1 611 ? 20.567 -21.105 -14.589 1.00 95.31 611 GLY A N 1
ATOM 4696 C CA . GLY A 1 611 ? 21.627 -21.360 -15.563 1.00 95.31 611 GLY A CA 1
ATOM 4697 C C . GLY A 1 611 ? 22.942 -21.815 -14.923 1.00 95.31 611 GLY A C 1
ATOM 4698 O O . GLY A 1 611 ? 23.627 -22.660 -15.490 1.00 95.31 611 GLY A O 1
ATOM 4699 N N . GLU A 1 612 ? 23.281 -21.281 -13.746 1.00 97.00 612 GLU A N 1
ATOM 4700 C CA . GLU A 1 612 ? 24.518 -21.617 -13.028 1.00 97.00 612 GLU A CA 1
ATOM 4701 C C . GLU A 1 612 ? 24.404 -22.925 -12.228 1.00 97.00 612 GLU A C 1
ATOM 4703 O O . GLU A 1 612 ? 25.337 -23.726 -12.216 1.00 97.00 612 GLU A O 1
ATOM 4708 N N . TYR A 1 613 ? 23.273 -23.153 -11.551 1.00 95.50 613 TYR A N 1
ATOM 4709 C CA . TYR A 1 613 ? 23.113 -24.253 -10.588 1.00 95.50 613 TYR A CA 1
ATOM 4710 C C . TYR A 1 613 ? 22.140 -25.352 -11.044 1.00 95.50 613 TYR A C 1
ATOM 4712 O O . TYR A 1 613 ? 22.066 -26.404 -10.407 1.00 95.50 613 TYR A O 1
ATOM 4720 N N . GLY A 1 614 ? 21.383 -25.138 -12.122 1.00 94.12 614 GLY A N 1
ATOM 4721 C CA . GLY A 1 614 ? 20.449 -26.112 -12.690 1.00 94.12 614 GLY A CA 1
ATOM 4722 C C . GLY A 1 614 ? 19.475 -26.691 -11.661 1.00 94.12 614 GLY A C 1
ATOM 4723 O O . GLY A 1 614 ? 18.835 -25.975 -10.885 1.00 94.12 614 GLY A O 1
ATOM 4724 N N . GLU A 1 615 ? 19.397 -28.021 -11.635 1.00 94.12 615 GLU A N 1
ATOM 4725 C CA . GLU A 1 615 ? 18.513 -28.788 -10.752 1.00 94.12 615 GLU A CA 1
ATOM 4726 C C . GLU A 1 615 ? 18.741 -28.532 -9.259 1.00 94.12 615 GLU A C 1
ATOM 4728 O O . GLU A 1 615 ? 17.797 -28.633 -8.476 1.00 94.12 615 GLU A O 1
ATOM 4733 N N . ASP A 1 616 ? 19.957 -28.179 -8.837 1.00 95.00 616 ASP A N 1
ATOM 4734 C CA . ASP A 1 616 ? 20.228 -27.921 -7.421 1.00 95.00 616 ASP A CA 1
ATOM 4735 C C . ASP A 1 616 ? 19.488 -26.673 -6.932 1.00 95.00 616 ASP A C 1
ATOM 4737 O O . ASP A 1 616 ? 18.986 -26.654 -5.808 1.00 95.00 616 ASP A O 1
ATOM 4741 N N . PHE A 1 617 ? 19.348 -25.657 -7.791 1.00 95.25 617 PHE A N 1
ATOM 4742 C CA . PHE A 1 617 ? 18.507 -24.498 -7.505 1.00 95.25 617 PHE A CA 1
ATOM 4743 C C . PHE A 1 617 ? 17.019 -24.844 -7.619 1.00 95.25 617 PHE A C 1
ATOM 4745 O O . PHE A 1 617 ? 16.244 -24.474 -6.738 1.00 95.25 617 PHE A O 1
ATOM 4752 N N . LEU A 1 618 ? 16.611 -25.577 -8.660 1.00 93.19 618 LEU A N 1
ATOM 4753 C CA . LEU A 1 618 ? 15.198 -25.894 -8.909 1.00 93.19 618 LEU A CA 1
ATOM 4754 C C . LEU A 1 618 ? 14.576 -26.819 -7.849 1.00 93.19 618 LEU A C 1
ATOM 4756 O O . LEU A 1 618 ? 13.383 -26.700 -7.572 1.00 93.19 618 LEU A O 1
ATOM 4760 N N . ARG A 1 619 ? 15.371 -27.685 -7.206 1.00 94.88 619 ARG A N 1
ATOM 4761 C CA . ARG A 1 619 ? 14.928 -28.540 -6.087 1.00 94.88 619 ARG A CA 1
ATOM 4762 C C . ARG A 1 619 ? 14.749 -27.794 -4.769 1.00 94.88 619 ARG A C 1
ATOM 4764 O O . ARG A 1 619 ? 14.182 -28.359 -3.831 1.00 94.88 619 ARG A O 1
ATOM 4771 N N . LEU A 1 620 ? 15.237 -26.557 -4.656 1.00 95.75 620 LEU A N 1
ATOM 4772 C CA . LEU A 1 620 ? 15.024 -25.769 -3.448 1.00 95.75 620 LEU A CA 1
ATOM 4773 C C . LEU A 1 620 ? 13.527 -25.490 -3.253 1.00 95.75 620 LEU A C 1
ATOM 4775 O O . LEU A 1 620 ? 12.827 -25.161 -4.218 1.00 95.75 620 LEU A O 1
ATOM 4779 N N . PRO A 1 621 ? 13.035 -25.515 -2.000 1.00 94.44 621 PRO A N 1
ATOM 4780 C CA . PRO A 1 621 ? 11.691 -25.045 -1.703 1.00 94.44 621 PRO A CA 1
ATOM 4781 C C . PRO A 1 621 ? 11.476 -23.631 -2.249 1.00 94.44 621 PRO A C 1
ATOM 4783 O O . PRO A 1 621 ? 12.377 -22.790 -2.192 1.00 94.44 621 PRO A O 1
ATOM 4786 N N . ASN A 1 622 ? 10.267 -23.333 -2.726 1.00 93.75 622 ASN A N 1
ATOM 4787 C CA . ASN A 1 622 ? 9.949 -22.022 -3.306 1.00 93.75 622 ASN A CA 1
ATOM 4788 C C . ASN A 1 622 ? 10.278 -20.865 -2.364 1.00 93.75 622 ASN A C 1
ATOM 4790 O O . ASN A 1 622 ? 10.845 -19.872 -2.799 1.00 93.75 622 ASN A O 1
ATOM 4794 N N . VAL A 1 623 ? 10.012 -21.032 -1.064 1.00 94.06 623 VAL A N 1
ATOM 4795 C CA . VAL A 1 623 ? 10.375 -20.050 -0.032 1.00 94.06 623 VAL A CA 1
ATOM 4796 C C . VAL A 1 623 ? 11.877 -19.746 -0.068 1.00 94.06 623 VAL A C 1
ATOM 4798 O O . VAL A 1 623 ? 12.273 -18.585 -0.035 1.00 94.06 623 VAL A O 1
ATOM 4801 N N . SER A 1 624 ? 12.728 -20.768 -0.188 1.00 95.62 624 SER A N 1
ATOM 4802 C CA . SER A 1 624 ? 14.179 -20.594 -0.280 1.00 95.62 624 SER A CA 1
ATOM 4803 C C . SER A 1 624 ? 14.584 -19.886 -1.574 1.00 95.62 624 SER A C 1
ATOM 4805 O O . SER A 1 624 ? 15.402 -18.969 -1.525 1.00 95.62 624 SER A O 1
ATOM 4807 N N . ARG A 1 625 ? 13.983 -20.248 -2.717 1.00 96.19 625 ARG A N 1
ATOM 4808 C CA . ARG A 1 625 ? 14.236 -19.571 -4.002 1.00 96.19 625 ARG A CA 1
ATOM 4809 C C . ARG A 1 625 ? 13.825 -18.098 -3.960 1.00 96.19 625 ARG A C 1
ATOM 4811 O O . ARG A 1 625 ? 14.623 -17.233 -4.314 1.00 96.19 625 ARG A O 1
ATOM 4818 N N . ALA A 1 626 ? 12.629 -17.805 -3.455 1.00 96.19 626 ALA A N 1
ATOM 4819 C CA . ALA A 1 626 ? 12.112 -16.451 -3.280 1.00 96.19 626 ALA A CA 1
ATOM 4820 C C . ALA A 1 626 ? 13.026 -15.602 -2.381 1.00 96.19 626 ALA A C 1
ATOM 4822 O O . ALA A 1 626 ? 13.358 -14.471 -2.733 1.00 96.19 626 ALA A O 1
ATOM 4823 N N . VAL A 1 627 ? 13.503 -16.156 -1.259 1.00 95.75 627 VAL A N 1
ATOM 4824 C CA . VAL A 1 627 ? 14.434 -15.462 -0.352 1.00 95.75 627 VAL A CA 1
ATOM 4825 C C . VAL A 1 627 ? 15.800 -15.222 -1.001 1.00 95.75 627 VAL A C 1
ATOM 4827 O O . VAL A 1 627 ? 16.366 -14.147 -0.812 1.00 95.75 627 VAL A O 1
ATOM 4830 N N . LEU A 1 628 ? 16.330 -16.167 -1.787 1.00 97.19 628 LEU A N 1
ATOM 4831 C CA . LEU A 1 628 ? 17.587 -15.971 -2.523 1.00 97.19 628 LEU A CA 1
ATOM 4832 C C . LEU A 1 628 ? 17.477 -14.822 -3.531 1.00 97.19 628 LEU A C 1
ATOM 4834 O O . LEU A 1 628 ? 18.347 -13.953 -3.569 1.00 97.19 628 LEU A O 1
ATOM 4838 N N . ILE A 1 629 ? 16.388 -14.780 -4.300 1.00 97.94 629 ILE A N 1
ATOM 4839 C CA . ILE A 1 629 ? 16.124 -13.698 -5.258 1.00 97.94 629 ILE A CA 1
ATOM 4840 C C . ILE A 1 629 ? 15.960 -12.368 -4.516 1.00 97.94 629 ILE A C 1
ATOM 4842 O O . ILE A 1 629 ? 16.596 -11.382 -4.886 1.00 97.94 629 ILE A O 1
ATOM 4846 N N . LYS A 1 630 ? 15.181 -12.352 -3.424 1.00 97.62 630 LYS A N 1
ATOM 4847 C CA . LYS A 1 630 ? 15.013 -11.183 -2.546 1.00 97.62 630 LYS A CA 1
ATOM 4848 C C . LYS A 1 630 ? 16.361 -10.657 -2.051 1.00 97.62 630 LYS A C 1
ATOM 4850 O O . LYS A 1 630 ? 16.626 -9.462 -2.143 1.00 97.62 630 LYS A O 1
ATOM 4855 N N . ALA A 1 631 ? 17.235 -11.540 -1.571 1.00 97.00 631 ALA A N 1
ATOM 4856 C CA . ALA A 1 631 ? 18.559 -11.164 -1.092 1.00 97.00 631 ALA A CA 1
ATOM 4857 C C . ALA A 1 631 ? 19.430 -10.579 -2.213 1.00 97.00 631 ALA A C 1
ATOM 4859 O O . ALA A 1 631 ? 20.064 -9.551 -2.006 1.00 97.00 631 ALA A O 1
ATOM 4860 N N . LEU A 1 632 ? 19.441 -11.188 -3.401 1.00 97.12 632 LEU A N 1
ATOM 4861 C CA . LEU A 1 632 ? 20.248 -10.719 -4.533 1.00 97.12 632 LEU A CA 1
ATOM 4862 C C . LEU A 1 632 ? 19.743 -9.405 -5.145 1.00 97.12 632 LEU A C 1
ATOM 4864 O O . LEU A 1 632 ? 20.549 -8.661 -5.697 1.00 97.12 632 LEU A O 1
ATOM 4868 N N . LEU A 1 633 ? 18.449 -9.097 -5.020 1.00 96.38 633 LEU A N 1
ATOM 4869 C CA . LEU A 1 633 ? 17.892 -7.791 -5.386 1.00 96.38 633 LEU A CA 1
ATOM 4870 C C . LEU A 1 633 ? 18.355 -6.684 -4.435 1.00 96.38 633 LEU A C 1
ATOM 4872 O O . LEU A 1 633 ? 18.770 -5.622 -4.889 1.00 96.38 633 LEU A O 1
ATOM 4876 N N . VAL A 1 634 ? 18.291 -6.936 -3.124 1.00 95.19 634 VAL A N 1
ATOM 4877 C CA . VAL A 1 634 ? 18.527 -5.909 -2.095 1.00 95.19 634 VAL A CA 1
ATOM 4878 C C . VAL A 1 634 ? 20.011 -5.737 -1.770 1.00 95.19 634 VAL A C 1
ATOM 4880 O O . VAL A 1 634 ? 20.469 -4.623 -1.546 1.00 95.19 634 VAL A O 1
ATOM 4883 N N . HIS A 1 635 ? 20.800 -6.814 -1.765 1.00 94.38 635 HIS A N 1
ATOM 4884 C CA . HIS A 1 635 ? 22.215 -6.780 -1.382 1.00 94.38 635 HIS A CA 1
ATOM 4885 C C . HIS A 1 635 ? 23.091 -5.746 -2.127 1.00 94.38 635 HIS A C 1
ATOM 4887 O O . HIS A 1 635 ? 23.964 -5.168 -1.478 1.00 94.38 635 HIS A O 1
ATOM 4893 N N . PRO A 1 636 ? 22.915 -5.482 -3.442 1.00 92.56 636 PRO A N 1
ATOM 4894 C CA . PRO A 1 636 ? 23.698 -4.461 -4.140 1.00 92.56 636 PRO A CA 1
ATOM 4895 C C . PRO A 1 636 ? 23.204 -3.022 -3.905 1.00 92.56 636 PRO A C 1
ATOM 4897 O O . PRO A 1 636 ? 23.853 -2.088 -4.386 1.00 92.56 636 PRO A O 1
ATOM 4900 N N . ALA A 1 637 ? 22.076 -2.821 -3.215 1.00 92.44 637 ALA A N 1
ATOM 4901 C CA . ALA A 1 637 ? 21.536 -1.494 -2.953 1.00 92.44 637 ALA A CA 1
ATOM 4902 C C . ALA A 1 637 ? 22.489 -0.678 -2.067 1.00 92.44 637 ALA A C 1
ATOM 4904 O O . ALA A 1 637 ? 23.084 -1.173 -1.108 1.00 92.44 637 ALA A O 1
ATOM 4905 N N . ARG A 1 638 ? 22.645 0.602 -2.409 1.00 92.12 638 ARG A N 1
ATOM 4906 C CA . ARG A 1 638 ? 23.493 1.550 -1.685 1.00 92.12 638 ARG A CA 1
ATOM 4907 C C . ARG A 1 638 ? 22.885 2.939 -1.747 1.00 92.12 638 ARG A C 1
ATOM 4909 O O . ARG A 1 638 ? 22.336 3.320 -2.778 1.00 92.12 638 ARG A O 1
ATOM 4916 N N . TRP A 1 639 ? 23.055 3.711 -0.681 1.00 93.31 639 TRP A N 1
ATOM 4917 C CA . TRP A 1 639 ? 22.715 5.129 -0.701 1.00 93.31 639 TRP A CA 1
ATOM 4918 C C . TRP A 1 639 ? 23.721 5.899 -1.556 1.00 93.31 639 TRP A C 1
ATOM 4920 O O . TRP A 1 639 ? 24.925 5.771 -1.317 1.00 93.31 639 TRP A O 1
ATOM 4930 N N . PRO A 1 640 ? 23.266 6.711 -2.523 1.00 93.50 640 PRO A N 1
ATOM 4931 C CA . PRO A 1 640 ? 24.126 7.684 -3.178 1.00 93.50 640 PRO A CA 1
ATOM 4932 C C . PRO A 1 640 ? 24.722 8.645 -2.142 1.00 93.50 640 PRO A C 1
ATOM 4934 O O . PRO A 1 640 ? 23.988 9.251 -1.359 1.00 93.50 640 PRO A O 1
ATOM 4937 N N . GLU A 1 641 ? 26.053 8.755 -2.116 1.00 93.06 641 GLU A N 1
ATOM 4938 C CA . GLU A 1 641 ? 26.781 9.496 -1.075 1.00 93.06 641 GLU A CA 1
ATOM 4939 C C . GLU A 1 641 ? 26.377 10.973 -1.035 1.00 93.06 641 GLU A C 1
ATOM 4941 O O . GLU A 1 641 ? 26.094 11.489 0.047 1.00 93.06 641 GLU A O 1
ATOM 4946 N N . ASP A 1 642 ? 26.255 11.614 -2.201 1.00 93.88 642 ASP A N 1
ATOM 4947 C CA . ASP A 1 642 ? 25.893 13.031 -2.318 1.00 93.88 642 ASP A CA 1
ATOM 4948 C C . ASP A 1 642 ? 24.479 13.309 -1.790 1.00 93.88 642 ASP A C 1
ATOM 4950 O O . ASP A 1 642 ? 24.267 14.232 -1.001 1.00 93.88 642 ASP A O 1
ATOM 4954 N N . THR A 1 643 ? 23.507 12.467 -2.150 1.00 93.62 643 THR A N 1
ATOM 4955 C CA . THR A 1 643 ? 22.122 12.593 -1.676 1.00 93.62 643 THR A CA 1
ATOM 4956 C C . THR A 1 643 ? 22.027 12.328 -0.175 1.00 93.62 643 THR A C 1
ATOM 4958 O O . THR A 1 643 ? 21.393 13.093 0.552 1.00 93.62 643 THR A O 1
ATOM 4961 N N . ALA A 1 644 ? 22.696 11.286 0.329 1.00 92.75 644 ALA A N 1
ATOM 4962 C CA . ALA A 1 644 ? 22.713 10.973 1.756 1.00 92.75 644 ALA A CA 1
ATOM 4963 C C . ALA A 1 644 ? 23.396 12.072 2.590 1.00 92.75 644 ALA A C 1
ATOM 4965 O O . ALA A 1 644 ? 22.949 12.371 3.701 1.00 92.75 644 ALA A O 1
ATOM 4966 N N . ALA A 1 645 ? 24.468 12.677 2.069 1.00 92.00 645 ALA A N 1
ATOM 4967 C CA . ALA A 1 645 ? 25.137 13.812 2.693 1.00 92.00 645 ALA A CA 1
ATOM 4968 C C . ALA A 1 645 ? 24.218 15.038 2.736 1.00 92.00 645 ALA A C 1
ATOM 4970 O O . ALA A 1 645 ? 24.076 15.646 3.798 1.00 92.00 645 ALA A O 1
ATOM 4971 N N . LEU A 1 646 ? 23.536 15.342 1.628 1.00 92.31 646 LEU A N 1
ATOM 4972 C CA . LEU A 1 646 ? 22.630 16.482 1.545 1.00 92.31 646 LEU A CA 1
ATOM 4973 C C . LEU A 1 646 ? 21.421 16.336 2.478 1.00 92.31 646 LEU A C 1
ATOM 4975 O O . LEU A 1 646 ? 21.099 17.267 3.211 1.00 92.31 646 LEU A O 1
ATOM 4979 N N . VAL A 1 647 ? 20.788 15.160 2.525 1.00 91.69 647 VAL A N 1
ATOM 4980 C CA . VAL A 1 647 ? 19.680 14.889 3.458 1.00 91.69 647 VAL A CA 1
ATOM 4981 C C . VAL A 1 647 ? 20.138 15.029 4.913 1.00 91.69 647 VAL A C 1
ATOM 4983 O O . VAL A 1 647 ? 19.437 15.628 5.728 1.00 91.69 647 VAL A O 1
ATOM 4986 N N . ARG A 1 648 ? 21.333 14.522 5.247 1.00 89.88 648 ARG A N 1
ATOM 4987 C CA . ARG A 1 648 ? 21.901 14.644 6.599 1.00 89.88 648 ARG A CA 1
ATOM 4988 C C . ARG A 1 648 ? 22.169 16.096 6.986 1.00 89.88 648 ARG A C 1
ATOM 4990 O O . ARG A 1 648 ? 21.947 16.460 8.138 1.00 89.88 648 ARG A O 1
ATOM 4997 N N . GLU A 1 649 ? 22.678 16.889 6.049 1.00 90.25 649 GLU A N 1
ATOM 4998 C CA . GLU A 1 649 ? 22.953 18.309 6.250 1.00 90.25 649 GLU A CA 1
ATOM 4999 C C . GLU A 1 649 ? 21.659 19.099 6.489 1.00 90.25 649 GLU A C 1
ATOM 5001 O O . GLU A 1 649 ? 21.598 19.901 7.417 1.00 90.25 649 GLU A O 1
ATOM 5006 N N . LEU A 1 650 ? 20.628 18.849 5.676 1.00 89.75 650 LEU A N 1
ATOM 5007 C CA . LEU A 1 650 ? 19.387 19.622 5.675 1.00 89.75 650 LEU A CA 1
ATOM 5008 C C . LEU A 1 650 ? 18.437 19.267 6.823 1.00 89.75 650 LEU A C 1
ATOM 5010 O O . LEU A 1 650 ? 17.885 20.160 7.457 1.00 89.75 650 LEU A O 1
ATOM 5014 N N . LEU A 1 651 ? 18.220 17.974 7.079 1.00 87.56 651 LEU A N 1
ATOM 5015 C CA . LEU A 1 651 ? 17.097 17.521 7.913 1.00 87.56 651 LEU A CA 1
ATOM 5016 C C . LEU A 1 651 ? 17.493 17.204 9.361 1.00 87.56 651 LEU A C 1
ATOM 5018 O O . LEU A 1 651 ? 16.629 16.982 10.210 1.00 87.56 651 LEU A O 1
ATOM 5022 N N . GLY A 1 652 ? 18.795 17.179 9.668 1.00 70.88 652 GLY A N 1
ATOM 5023 C CA . GLY A 1 652 ? 19.297 16.891 11.011 1.00 70.88 652 GLY A CA 1
ATOM 5024 C C . GLY A 1 652 ? 18.840 15.520 11.552 1.00 70.88 652 GLY A C 1
ATOM 5025 O O . GLY A 1 652 ? 18.563 14.608 10.767 1.00 70.88 652 GLY A O 1
ATOM 5026 N N . PRO A 1 653 ? 18.790 15.326 12.886 1.00 75.19 653 PRO A N 1
ATOM 5027 C CA . PRO A 1 653 ? 19.299 16.223 13.930 1.00 75.19 653 PRO A CA 1
ATOM 5028 C C . PRO A 1 653 ? 20.835 16.300 13.935 1.00 75.19 653 PRO A C 1
ATOM 5030 O O . PRO A 1 653 ? 21.515 15.347 13.558 1.00 75.19 653 PRO A O 1
ATOM 5033 N N . THR A 1 654 ? 21.409 17.425 14.370 1.00 72.50 654 THR A N 1
ATOM 5034 C CA . THR A 1 654 ? 22.867 17.641 14.461 1.00 72.50 654 THR A CA 1
ATOM 5035 C C . THR A 1 654 ? 23.399 17.317 15.867 1.00 72.50 654 THR A C 1
ATOM 5037 O O . THR A 1 654 ? 22.673 17.379 16.856 1.00 72.50 654 THR A O 1
ATOM 5040 N N . GLY A 1 655 ? 24.676 16.930 15.976 1.00 71.12 655 GLY A N 1
ATOM 5041 C CA . GLY A 1 655 ? 25.342 16.673 17.263 1.00 71.12 655 GLY A CA 1
ATOM 5042 C C . GLY A 1 655 ? 25.670 15.203 17.572 1.00 71.12 655 GLY A C 1
ATOM 5043 O O . GLY A 1 655 ? 25.292 14.269 16.862 1.00 71.12 655 GLY A O 1
ATOM 5044 N N . ARG A 1 656 ? 26.445 14.990 18.646 1.00 69.88 656 ARG A N 1
ATOM 5045 C CA . ARG A 1 656 ? 26.957 13.668 19.049 1.00 69.88 656 ARG A CA 1
ATOM 5046 C C . ARG A 1 656 ? 25.805 12.761 19.505 1.00 69.88 656 ARG A C 1
ATOM 5048 O O . ARG A 1 656 ? 24.987 13.164 20.319 1.00 69.88 656 ARG A O 1
ATOM 5055 N N . GLY A 1 657 ? 25.762 11.526 18.999 1.00 72.19 657 GLY A N 1
ATOM 5056 C CA . GLY A 1 657 ? 24.739 10.530 19.360 1.00 72.19 657 GLY A CA 1
ATOM 5057 C C . GLY A 1 657 ? 23.477 10.531 18.487 1.00 72.19 657 GLY A C 1
ATOM 5058 O O . GLY A 1 657 ? 22.631 9.662 18.660 1.00 72.19 657 GLY A O 1
ATOM 5059 N N . GLN A 1 658 ? 23.369 11.434 17.506 1.00 79.75 658 GLN A N 1
ATOM 5060 C CA . GLN A 1 658 ? 22.193 11.564 16.631 1.00 79.75 658 GLN A CA 1
ATOM 5061 C C . GLN A 1 658 ? 22.226 10.679 15.370 1.00 79.75 658 GLN A C 1
ATOM 5063 O O . GLN A 1 658 ? 21.321 10.734 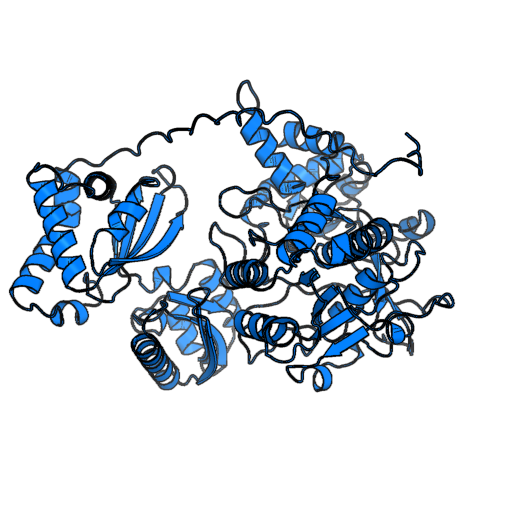14.541 1.00 79.75 658 GLN A O 1
ATOM 5068 N N . ALA A 1 659 ? 23.250 9.833 15.222 1.00 76.69 659 ALA A N 1
ATOM 5069 C CA . ALA A 1 659 ? 23.497 9.068 13.998 1.00 76.69 659 ALA A CA 1
ATOM 5070 C C . ALA A 1 659 ? 22.330 8.152 13.581 1.00 76.69 659 ALA A C 1
ATOM 5072 O O . ALA A 1 659 ? 22.140 7.940 12.388 1.00 76.69 659 ALA A O 1
ATOM 5073 N N . SER A 1 660 ? 21.551 7.618 14.531 1.00 77.62 660 SER A N 1
ATOM 5074 C CA . SER A 1 660 ? 20.364 6.809 14.207 1.00 77.62 660 SER A CA 1
ATOM 5075 C C . SER A 1 660 ? 19.286 7.658 13.536 1.00 77.62 660 SER A C 1
ATOM 5077 O O . SER A 1 660 ? 18.896 7.365 12.416 1.00 77.62 660 SER A O 1
ATOM 5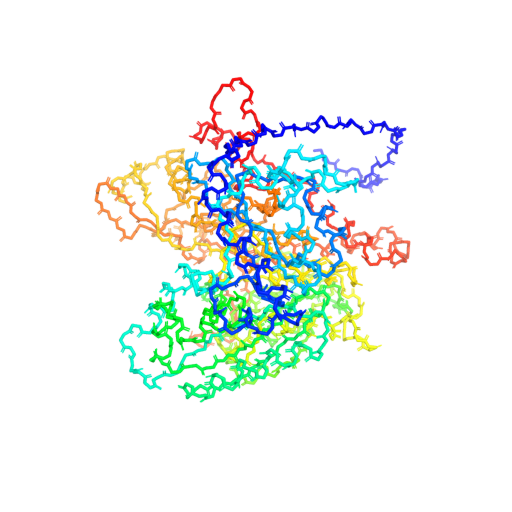079 N N . ARG A 1 661 ? 18.907 8.782 14.157 1.00 77.75 661 ARG A N 1
ATOM 5080 C CA . ARG A 1 661 ? 17.875 9.692 13.635 1.00 77.75 661 ARG A CA 1
ATOM 5081 C C . ARG A 1 661 ? 18.265 10.323 12.298 1.00 77.75 661 ARG A C 1
ATOM 5083 O O . ARG A 1 661 ? 17.429 10.495 11.422 1.00 77.75 661 ARG A O 1
ATOM 5090 N N . GLN A 1 662 ? 19.554 10.610 12.106 1.00 83.50 662 GLN A N 1
ATOM 5091 C CA . GLN A 1 662 ? 20.075 11.061 10.811 1.00 83.50 662 GLN A CA 1
ATOM 5092 C C . GLN A 1 662 ? 19.899 9.997 9.720 1.00 83.50 662 GLN A C 1
ATOM 5094 O O . GLN A 1 662 ? 19.527 10.321 8.595 1.00 83.50 662 GLN A O 1
ATOM 5099 N N . LYS A 1 663 ? 20.168 8.724 10.038 1.00 85.25 663 LYS A N 1
ATOM 5100 C CA . LYS A 1 663 ? 19.929 7.607 9.114 1.00 85.25 663 LYS A CA 1
ATOM 5101 C C . LYS A 1 663 ? 18.441 7.399 8.856 1.00 85.25 663 LYS A C 1
ATOM 5103 O O . LYS A 1 663 ? 18.094 7.034 7.739 1.00 85.25 663 LYS A O 1
ATOM 5108 N N . ASP A 1 664 ? 17.587 7.680 9.837 1.00 85.00 664 ASP A N 1
ATOM 5109 C CA . ASP A 1 664 ? 16.137 7.582 9.677 1.00 85.00 664 ASP A CA 1
ATOM 5110 C C . ASP A 1 664 ? 15.614 8.557 8.618 1.00 85.00 664 ASP A C 1
ATOM 5112 O O . ASP A 1 664 ? 14.802 8.174 7.785 1.00 85.00 664 ASP A O 1
ATOM 5116 N N . ASN A 1 665 ? 16.141 9.780 8.571 1.00 87.31 665 ASN A N 1
ATOM 5117 C CA . ASN A 1 665 ? 15.790 10.730 7.515 1.00 87.31 665 ASN A CA 1
ATOM 5118 C C . ASN A 1 665 ? 16.276 10.276 6.131 1.00 87.31 665 ASN A C 1
ATOM 5120 O O . ASN A 1 665 ? 15.553 10.430 5.154 1.00 87.31 665 ASN A O 1
ATOM 5124 N N . ILE A 1 666 ? 17.467 9.675 6.039 1.00 91.19 666 ILE A N 1
ATOM 5125 C CA . ILE A 1 666 ? 18.009 9.172 4.764 1.00 91.19 666 ILE A CA 1
ATOM 5126 C C . ILE A 1 666 ? 17.176 7.993 4.245 1.00 91.19 666 ILE A C 1
ATOM 5128 O O . ILE A 1 666 ? 16.752 8.005 3.088 1.00 91.19 666 ILE A O 1
ATOM 5132 N N . ARG A 1 667 ? 16.895 7.004 5.104 1.00 90.88 667 ARG A N 1
ATOM 5133 C CA . ARG A 1 667 ? 16.177 5.787 4.699 1.00 90.88 667 ARG A CA 1
ATOM 5134 C C . ARG A 1 667 ? 14.739 6.047 4.256 1.00 90.88 667 ARG A C 1
ATOM 5136 O O . ARG A 1 667 ? 14.223 5.316 3.426 1.00 90.88 667 ARG A O 1
ATOM 5143 N N . ARG A 1 668 ? 14.093 7.107 4.762 1.00 90.06 668 ARG A N 1
ATOM 5144 C CA . ARG A 1 668 ? 12.737 7.492 4.328 1.00 90.06 668 ARG A CA 1
ATOM 5145 C C . ARG A 1 668 ? 12.667 7.809 2.834 1.00 90.06 668 ARG A C 1
ATOM 5147 O O . ARG A 1 668 ? 11.649 7.511 2.220 1.00 90.06 668 ARG A O 1
ATOM 5154 N N . PHE A 1 669 ? 13.732 8.384 2.268 1.00 87.88 669 PHE A N 1
ATOM 5155 C CA . PHE A 1 669 ? 13.820 8.682 0.835 1.00 87.88 669 PHE A CA 1
ATOM 5156 C C . PHE A 1 669 ? 14.408 7.542 0.015 1.00 87.88 669 PHE A C 1
ATOM 5158 O O . PHE A 1 669 ? 13.968 7.309 -1.105 1.00 87.88 669 PHE A O 1
ATOM 5165 N N . LEU A 1 670 ? 15.462 6.901 0.524 1.00 91.31 670 LEU A N 1
ATOM 5166 C CA . LEU A 1 670 ? 16.333 6.050 -0.293 1.00 91.31 670 LEU A CA 1
ATOM 5167 C C . LEU A 1 670 ? 16.166 4.553 -0.030 1.00 91.31 670 LEU A C 1
ATOM 5169 O O . LEU A 1 670 ? 16.725 3.753 -0.783 1.00 91.31 670 LEU A O 1
ATOM 5173 N N . GLY A 1 671 ? 15.410 4.195 1.009 1.00 87.81 671 GLY A N 1
ATOM 5174 C CA . GLY A 1 671 ? 15.407 2.856 1.585 1.00 87.81 671 GLY A CA 1
ATOM 5175 C C . GLY A 1 671 ? 16.665 2.521 2.344 1.00 87.81 671 GLY A C 1
ATOM 5176 O O . GLY A 1 671 ? 17.380 3.456 2.746 1.00 87.81 671 GLY A O 1
#

pLDDT: mean 88.52, std 12.51, range [30.69, 98.88]

Foldseek 3Di:
DDDDPVDPPDPPPPDDDDPPPPPPPDPPPQWDFDDLVVLCVPCVVQLVVLVVQCVVDVQQVVQVVDLWHDGAQFKKKFKFQDDLVLVVVLQVVQPQKDFQDKDFDDDDPGDTIIITIIHGHSSSSVVLSVQSVCLSVVHDGPPSNVSSNSSSRGTPDITTQFLPQQQDLLQLVVLCVVCVPPDQQDKAKKKWWFRQDLDVVVLVVLVVVLQVQCVVQVKHWQDWDQDNLLSTTITIIIGGSNLSVCSSVRPCPGSRVRRGTRYMGHAFKKDDWDWDAKDFDDDDDDADAAAEAAQEEEAFADALCPFPLHVRAEDEDAPPVQPVQADLQLRFLQQFLSQCLQANFPLDGDHGHRYHYYYYYQAHYSRIGDSRDHSLVSVLVVLCQQDNDPDHPRPNHQEYEALIFGPSDFDDQDADSNLSSVQSSCVVRLHAYQHEQFFAFDKWWQLLDQDPVCLQPDDQVSLLLSLLLRLVVCLVPQGGGPPLLHDRYAYEFAWLDDSQDPVQLVPPPQFAQSHPPDTWTASGTGFDDHHPRHQPNLFYFHFKNWTWGFPDGGSTTMIGTDFAFNNMAGKGWHPDDPPPSRTIITGTGTRSSRSSNLSSQLSVVLVVCCVVPPVVLVPDRSNVNSVVSVCVSNVVGDQDPVLLVSQCVNVDDDDPPRVVVSVSSSSRIGD